Protein AF-A0A532D4V0-F1 (afdb_monomer_lite)

Sequence (571 aa):
MRRSLSVWRATLCGAFIIVAGVSVTQNGWAQLAGSGKLVPVVWNNGKVYFFQGSEYARYDVAQDKADSDDGSGHLYPRPIQRSWSGLFQENIDAAVFWPAPPPGGAENKKVAYFFKGNQFMRYDVEADQADEADGAGRAYPQPISLKWPGIWADRVDAVVVWPVPRDGRTVAYFFRDNQYIRFDVKRHRADLGYPKPIADHWPNFKFLDGIDGAVAWPTKIEGKSVVYFFKDNQYMRYDADGFRGDDQSESGIAYPASVAENWPNLLAADELAAYAKECDAAIGVTVSDFDVDSRLGTTVPTTNLTPPNATYPNGICDRPNVLSGVCDPGSRFRVLVNTDSAYVVAHARKKGLGQGDYGDIAVIQHNKTNGATCFYQGALAEFNLSHSGNVKAPSKGVGIPAFWMTPKQIVNSDVPCVSCHDNGPIIRSPYLTQITGPNELPGAGADTFNSDGQPYSFIGADFAPWKAYKVEVGNECTSCHRMGVNNLANTGIVIGKGTAFDFGIKATALSQEGKNPHSADSPIWMKREQVTFEQATFDAAQAIQRCADQFRPGVPLPNSAPCKITQFTTP

pLDDT: mean 88.52, std 15.58, range [24.48, 98.75]

Radius of gyration: 30.32 Å; chains: 1; bounding box: 101×73×81 Å

Secondary structure (DSSP, 8-state):
-------------------------------B-TTS--EEEE-TTSEEEEEETTEEEEEETTTTEE-SB-SSS-BSSEEHHHHSTTS-SS---EEEEESSPPTT------EEEEEETTEEEEEETTTTEE-SB-TTSPBSSEEHHHH-TTS-SS--SEEEE-SS-BTTB-EEEEEETTEEEEEETTTTEEPTT--EESTTTSTT-S-TT--SEEEE-SS-BTTB-EEEEEETTEEEEEETTTTEE-SB-TT--BSSEEHHHHSTTTBPPPHHHHHHHHHHHHHSS----EESSSTTSEEPP--S-BSTT--TTS-BBSS-BTTTTB--TT-EEEEEEE-SSEEEEEEEE-TTPPTTB-SEEEEEEEETTT-EEEEEEE--GGGT---BSEEPPGGG-STTTT-BPPHHHHHTSSS-GGGT-SSSS----HHHHT--GGGPPTTTT-TTTT-TT---EE-SGGGTT--EEEEE-SSGGGTTS--EEETTTTBTTB-S-SIIIIIHHHHHSS--TTBPPSSSSS--SSSTT--S--HHHHHHHHHHHHHHTT--TTSPPPEETTEEEEE--B-

Foldseek 3Di:
DDDDDDDDDDDDDDDDDPPPPPPPPCPVQDAAAQFFQWAWEDAPPQWIWTAGFQWIWIAHLVVLATDQAPVPPHGPRGGCVPQQAPDDRGDWQYKYFAPDDAPPDPDPFGWMWIWDFQWIWIAGNVVSYIDQADPVRHGPRDGCVVQQAPDDRGTFNYKEFQPDDDPNATWMWTWDFQWIWIAGSVVRYTDPPDTDGVPPPQAADPCRGTFNYKYFRPDDDPNAGWMWTHDTQWIWIARSVVRHTDQAHPVGQGPRHGCPVRRHRHYDDFLLLVLQVQLCVVQVHHDAWDFCPDPQKDWQDFAPWVVPPDAPQDTFTQFDDQVVLGRFGPKIKHWPDDDPFKTKIKTFTQRRPDPQFGQKIKMWIATQPAAEIEIKIFNHVVVPGGGGSRDHTSNSHQHVVGTTDRLLCLLVDLQRPCLAQQLGRDDDWPRQCVDDDNRHDHCNPQLQVSAPPGAHAYGDPSCVQKFKKFKDFPDDPRVRHTFIDIQCAPDPSHDQGGRLRRVQLQQQDCDTRSYDGFAPRRARGPDPPGRGHDVVSNVVSVLSNVLSVPDDPPDDHDDDNRIGMGIRHDD

Structure (mmCIF, N/CA/C/O backbone):
data_AF-A0A532D4V0-F1
#
_entry.id   AF-A0A532D4V0-F1
#
loop_
_atom_site.group_PDB
_atom_site.id
_atom_site.type_symbol
_atom_site.label_atom_id
_atom_site.label_alt_id
_atom_site.label_comp_id
_atom_site.label_asym_id
_atom_site.label_entity_id
_atom_site.label_seq_id
_atom_site.pdbx_PDB_ins_code
_atom_site.Cartn_x
_atom_site.Cartn_y
_atom_site.Cartn_z
_atom_site.occupancy
_atom_site.B_iso_or_equiv
_atom_site.auth_seq_id
_atom_site.auth_comp_id
_atom_site.auth_asym_id
_atom_site.auth_atom_id
_atom_site.pdbx_PDB_model_num
ATOM 1 N N . MET A 1 1 ? 66.554 34.586 34.083 1.00 33.88 1 MET A N 1
ATOM 2 C CA . MET A 1 1 ? 66.459 35.908 33.420 1.00 33.88 1 MET A CA 1
ATOM 3 C C . MET A 1 1 ? 65.308 35.883 32.422 1.00 33.88 1 MET A C 1
ATOM 5 O O . MET A 1 1 ? 64.916 34.814 31.985 1.00 33.88 1 MET A O 1
ATOM 9 N N . ARG A 1 2 ? 64.718 37.054 32.186 1.00 30.48 2 ARG A N 1
ATOM 10 C CA . ARG A 1 2 ? 63.435 37.350 31.525 1.00 30.48 2 ARG A CA 1
ATOM 11 C C . ARG A 1 2 ? 63.449 37.224 29.983 1.00 30.48 2 ARG A C 1
ATOM 13 O O . ARG A 1 2 ? 64.486 37.498 29.397 1.00 30.48 2 ARG A O 1
ATOM 20 N N . ARG A 1 3 ? 62.222 37.109 29.418 1.00 29.25 3 ARG A N 1
ATOM 21 C CA . ARG A 1 3 ? 61.717 37.604 28.096 1.00 29.25 3 ARG A CA 1
ATOM 22 C C . ARG A 1 3 ? 62.116 36.782 26.844 1.00 29.25 3 ARG A C 1
ATOM 24 O O . ARG A 1 3 ? 63.196 36.227 26.830 1.00 29.25 3 ARG A O 1
ATOM 31 N N . SER A 1 4 ? 61.317 36.653 25.772 1.00 27.59 4 SER A N 1
ATOM 32 C CA . SER A 1 4 ? 60.080 37.336 25.336 1.00 27.59 4 SER A CA 1
ATOM 33 C C . SER A 1 4 ? 59.216 36.483 24.383 1.00 27.59 4 SER A C 1
ATOM 35 O O . SER A 1 4 ? 59.707 35.583 23.712 1.00 27.59 4 SER A O 1
ATOM 37 N N . LEU A 1 5 ? 57.943 36.880 24.284 1.00 30.47 5 LEU A N 1
ATOM 38 C CA . LEU A 1 5 ? 56.943 36.550 23.260 1.00 30.47 5 LEU A CA 1
ATOM 39 C C . LEU A 1 5 ? 57.366 36.950 21.833 1.00 30.47 5 LEU A C 1
ATOM 41 O O . LEU A 1 5 ? 58.064 37.949 21.659 1.00 30.47 5 LEU A O 1
ATOM 45 N N . SER A 1 6 ? 56.802 36.274 20.825 1.00 26.16 6 SER A N 1
ATOM 46 C CA . SER A 1 6 ? 56.515 36.885 19.521 1.00 26.16 6 SER A CA 1
ATOM 47 C C . SER A 1 6 ? 55.085 36.541 19.090 1.00 26.16 6 SER A C 1
ATOM 49 O O . SER A 1 6 ? 54.625 35.412 19.249 1.00 26.16 6 SER A O 1
ATOM 51 N N . VAL A 1 7 ? 54.386 37.574 18.630 1.00 29.06 7 VAL A N 1
ATOM 52 C CA . VAL A 1 7 ? 52.995 37.615 18.178 1.00 29.06 7 VAL A CA 1
ATOM 53 C C . VAL A 1 7 ? 53.041 37.842 16.672 1.00 29.06 7 VAL A C 1
ATOM 55 O O . VAL A 1 7 ? 53.781 38.720 16.233 1.00 29.06 7 VAL A O 1
ATOM 58 N N . TRP A 1 8 ? 52.213 37.139 15.901 1.00 25.33 8 TRP A N 1
ATOM 59 C CA . TRP A 1 8 ? 51.861 37.560 14.545 1.00 25.33 8 TRP A CA 1
ATOM 60 C C . TRP A 1 8 ? 50.348 37.723 14.423 1.00 25.33 8 TRP A C 1
ATOM 62 O O . TRP A 1 8 ? 49.568 36.842 14.775 1.00 25.33 8 TRP A O 1
ATOM 72 N N . ARG A 1 9 ? 49.974 38.928 13.983 1.00 28.17 9 ARG A N 1
ATOM 73 C CA . ARG A 1 9 ? 48.621 39.411 13.702 1.00 28.17 9 ARG A CA 1
ATOM 74 C C . ARG A 1 9 ? 48.106 38.789 12.404 1.00 28.17 9 ARG A C 1
ATOM 76 O O . ARG A 1 9 ? 48.835 38.783 11.418 1.00 28.17 9 ARG A O 1
ATOM 83 N N . ALA A 1 10 ? 46.831 38.412 12.375 1.00 28.27 10 ALA A N 1
ATOM 84 C CA . ALA A 1 10 ? 46.071 38.274 11.139 1.00 28.27 10 ALA A CA 1
ATOM 85 C C . ALA A 1 10 ? 44.854 39.205 11.199 1.00 28.27 10 ALA A C 1
ATOM 87 O O . ALA A 1 10 ? 44.066 39.187 12.143 1.00 28.27 10 ALA A O 1
ATOM 88 N N . THR A 1 11 ? 44.788 40.077 10.202 1.00 27.77 11 THR A N 1
ATOM 89 C CA . THR A 1 11 ? 43.807 41.136 9.989 1.00 27.77 11 THR A CA 1
ATOM 90 C C . THR A 1 11 ? 42.449 40.537 9.614 1.00 27.77 11 THR A C 1
ATOM 92 O O . THR A 1 11 ? 42.347 39.823 8.621 1.00 27.77 11 THR A O 1
ATOM 95 N N . LEU A 1 12 ? 41.405 40.847 10.387 1.00 25.75 12 LEU A N 1
ATOM 96 C CA . LEU A 1 12 ? 40.008 40.591 10.026 1.00 25.75 12 LEU A CA 1
ATOM 97 C C . LEU A 1 12 ? 39.524 41.682 9.059 1.00 25.75 12 LEU A C 1
ATOM 99 O O . LEU A 1 12 ? 39.364 42.832 9.461 1.00 25.75 12 LEU A O 1
ATOM 103 N N . CYS A 1 13 ? 39.258 41.310 7.806 1.00 26.91 13 CYS A N 1
ATOM 104 C CA . CYS A 1 13 ? 38.345 42.044 6.930 1.00 26.91 13 CYS A CA 1
ATOM 105 C C . CYS A 1 13 ? 36.994 41.329 6.955 1.00 26.91 13 CYS A C 1
ATOM 107 O O . CYS A 1 13 ? 36.906 40.137 6.663 1.00 26.91 13 CYS A O 1
ATOM 109 N N . GLY A 1 14 ? 35.958 42.063 7.356 1.00 25.17 14 GLY A N 1
ATOM 110 C CA . GLY A 1 14 ? 34.597 41.566 7.460 1.00 25.17 14 GLY A CA 1
ATOM 111 C C . GLY A 1 14 ? 33.949 41.322 6.101 1.00 25.17 14 GLY A C 1
ATOM 112 O O . GLY A 1 14 ? 34.066 42.131 5.184 1.00 25.17 14 GLY A O 1
ATOM 113 N N . ALA A 1 15 ? 33.189 40.235 6.027 1.00 25.98 15 ALA A N 1
ATOM 114 C CA . ALA A 1 15 ? 32.054 40.103 5.133 1.00 25.98 15 ALA A CA 1
ATOM 115 C C . ALA A 1 15 ? 30.827 39.856 6.019 1.00 25.98 15 ALA A C 1
ATOM 117 O O . ALA A 1 15 ? 30.700 38.807 6.650 1.00 25.98 15 ALA A O 1
ATOM 118 N N . PHE A 1 16 ? 29.957 40.860 6.118 1.00 24.48 16 PHE A N 1
ATOM 119 C CA . PHE A 1 16 ? 28.622 40.709 6.684 1.00 24.48 16 PHE A CA 1
ATOM 120 C C . PHE A 1 16 ? 27.809 39.830 5.729 1.00 24.48 16 PHE A C 1
ATOM 122 O O . PHE A 1 16 ? 27.355 40.300 4.690 1.00 24.48 16 PHE A O 1
ATOM 129 N N . ILE A 1 17 ? 27.619 38.558 6.076 1.00 24.62 17 ILE A N 1
ATOM 130 C CA . ILE A 1 17 ? 26.506 37.775 5.541 1.00 24.62 17 ILE A CA 1
ATOM 131 C C . ILE A 1 17 ? 25.368 37.948 6.540 1.00 24.62 17 ILE A C 1
ATOM 133 O O . ILE A 1 17 ? 25.399 37.398 7.640 1.00 24.62 17 ILE A O 1
ATOM 137 N N . ILE A 1 18 ? 24.374 38.750 6.162 1.00 25.09 18 ILE A N 1
ATOM 138 C CA . ILE A 1 18 ? 23.069 38.747 6.819 1.00 25.09 18 ILE A CA 1
ATOM 139 C C . ILE A 1 18 ? 22.430 37.409 6.448 1.00 25.09 18 ILE A C 1
ATOM 141 O O . ILE A 1 18 ? 21.766 37.284 5.423 1.00 25.09 18 ILE A O 1
ATOM 145 N N . VAL A 1 19 ? 22.671 36.379 7.259 1.00 26.61 19 VAL A N 1
ATOM 146 C CA . VAL A 1 19 ? 21.795 35.212 7.271 1.00 26.61 19 VAL A CA 1
ATOM 147 C C . VAL A 1 19 ? 20.529 35.693 7.961 1.00 26.61 19 VAL A C 1
ATOM 149 O O . VAL A 1 19 ? 20.485 35.810 9.185 1.00 26.61 19 VAL A O 1
ATOM 152 N N . ALA A 1 20 ? 19.511 36.033 7.172 1.00 27.77 20 ALA A N 1
ATOM 153 C CA . ALA A 1 20 ? 18.146 36.060 7.664 1.00 27.77 20 ALA A CA 1
ATOM 154 C C . ALA A 1 20 ? 17.812 34.622 8.077 1.00 27.77 20 ALA A C 1
ATOM 156 O O . ALA A 1 20 ? 17.336 33.815 7.283 1.00 27.77 20 ALA A O 1
ATOM 157 N N . GLY A 1 21 ? 18.170 34.278 9.313 1.00 25.23 21 GLY A N 1
ATOM 158 C CA . GLY A 1 21 ? 17.724 33.067 9.962 1.00 25.23 21 GLY A CA 1
ATOM 159 C C . GLY A 1 21 ? 16.228 33.202 10.153 1.00 25.23 21 GLY A C 1
ATOM 160 O O . GLY A 1 21 ? 15.773 33.732 11.162 1.00 25.23 21 GLY A O 1
ATOM 161 N N . VAL A 1 22 ? 15.456 32.724 9.180 1.00 27.12 22 VAL A N 1
ATOM 162 C CA . VAL A 1 22 ? 14.126 32.218 9.482 1.00 27.12 22 VAL A CA 1
ATOM 163 C C . VAL A 1 22 ? 14.392 30.982 10.328 1.00 27.12 22 VAL A C 1
ATOM 165 O O . VAL A 1 22 ? 14.589 29.883 9.817 1.00 27.12 22 VAL A O 1
ATOM 168 N N . SER A 1 23 ? 14.489 31.175 11.642 1.00 26.94 23 SER A N 1
ATOM 169 C CA . SER A 1 23 ? 14.282 30.088 12.578 1.00 26.94 23 SER A CA 1
ATOM 170 C C . SER A 1 23 ? 12.824 29.684 12.404 1.00 26.94 23 SER A C 1
ATOM 172 O O . SER A 1 23 ? 11.933 30.221 13.062 1.00 26.94 23 SER A O 1
ATOM 174 N N . VAL A 1 24 ? 12.558 28.771 11.473 1.00 27.94 24 VAL A N 1
ATOM 175 C CA . VAL A 1 24 ? 11.387 27.922 11.610 1.00 27.94 24 VAL A CA 1
ATOM 176 C C . VAL A 1 24 ? 11.683 27.123 12.868 1.00 27.94 24 VAL A C 1
ATOM 178 O O . VAL A 1 24 ? 12.411 26.135 12.842 1.00 27.94 24 VAL A O 1
ATOM 181 N N . THR A 1 25 ? 11.184 27.595 14.007 1.00 29.55 25 THR A N 1
ATOM 182 C CA . THR A 1 25 ? 10.904 26.700 15.117 1.00 29.55 25 THR A CA 1
ATOM 183 C C . THR A 1 25 ? 9.869 25.735 14.559 1.00 29.55 25 THR A C 1
ATOM 185 O O . THR A 1 25 ? 8.670 26.015 14.583 1.00 29.55 25 THR A O 1
ATOM 188 N N . GLN A 1 26 ? 10.317 24.631 13.959 1.00 35.28 26 GLN A N 1
ATOM 189 C CA . GLN A 1 26 ? 9.480 23.452 13.897 1.00 35.28 26 GLN A CA 1
ATOM 190 C C . GLN A 1 26 ? 9.264 23.087 15.361 1.00 35.28 26 GLN A C 1
ATOM 192 O O . GLN A 1 26 ? 10.066 22.384 15.968 1.00 35.28 26 GLN A O 1
ATOM 197 N N . ASN A 1 27 ? 8.195 23.617 15.952 1.00 36.00 27 ASN A N 1
ATOM 198 C CA . ASN A 1 27 ? 7.558 22.994 17.097 1.00 36.00 27 ASN A CA 1
ATOM 199 C C . ASN A 1 27 ? 6.972 21.684 16.554 1.00 36.00 27 ASN A C 1
ATOM 201 O O . ASN A 1 27 ? 5.779 21.588 16.283 1.00 36.00 27 ASN A O 1
ATOM 205 N N . GLY A 1 28 ? 7.853 20.735 16.235 1.00 41.34 28 GLY A N 1
ATOM 206 C CA . GLY A 1 28 ? 7.516 19.415 15.740 1.00 41.34 28 GLY A CA 1
ATOM 207 C C . GLY A 1 28 ? 7.087 18.596 16.936 1.00 41.34 28 GLY A C 1
ATOM 208 O O . GLY A 1 28 ? 7.882 17.850 17.494 1.00 41.34 28 GLY A O 1
ATOM 209 N N . TRP A 1 29 ? 5.856 18.809 17.390 1.00 60.06 29 TRP A N 1
ATOM 210 C CA . TRP A 1 29 ? 5.217 17.872 18.302 1.00 60.06 29 TRP A CA 1
ATOM 211 C C . TRP A 1 29 ? 5.123 16.539 17.561 1.00 60.06 29 TRP A C 1
ATOM 213 O O . TRP A 1 29 ? 4.730 16.507 16.392 1.00 60.06 29 TRP A O 1
ATOM 223 N N . ALA A 1 30 ? 5.557 15.462 18.206 1.00 69.94 30 ALA A N 1
ATOM 224 C CA . ALA A 1 30 ? 5.523 14.148 17.596 1.00 69.94 30 ALA A CA 1
ATOM 225 C C . ALA A 1 30 ? 4.061 13.684 17.474 1.00 69.94 30 ALA A C 1
ATOM 227 O O . ALA A 1 30 ? 3.228 13.938 18.341 1.00 69.94 30 ALA A O 1
ATOM 228 N N . GLN A 1 31 ? 3.743 13.038 16.359 1.00 84.94 31 GLN A N 1
ATOM 229 C CA . GLN A 1 31 ? 2.447 12.415 16.094 1.00 84.94 31 GLN A CA 1
ATOM 230 C C . GLN A 1 31 ? 2.629 10.897 16.197 1.00 84.94 31 GLN A C 1
ATOM 232 O O . GLN A 1 31 ? 3.760 10.408 16.128 1.00 84.94 31 GLN A O 1
ATOM 237 N N . LEU A 1 32 ? 1.542 10.137 16.334 1.00 86.94 32 LEU A N 1
ATOM 238 C CA . LEU A 1 32 ? 1.644 8.681 16.218 1.00 86.94 32 LEU A CA 1
ATOM 239 C C . LEU A 1 32 ? 2.133 8.293 14.805 1.00 86.94 32 LEU A C 1
ATOM 241 O O . LEU A 1 32 ? 1.897 9.019 13.837 1.00 86.94 32 LEU A O 1
ATOM 245 N N . ALA A 1 33 ? 2.832 7.166 14.664 1.00 78.44 33 ALA A N 1
ATOM 246 C CA . ALA A 1 33 ? 3.440 6.763 13.390 1.00 78.44 33 ALA A CA 1
ATOM 247 C C . ALA A 1 33 ? 2.408 6.257 12.357 1.00 78.44 33 ALA A C 1
ATOM 249 O O . ALA A 1 33 ? 1.523 5.477 12.691 1.00 78.44 33 ALA A O 1
ATOM 250 N N . GLY A 1 34 ? 2.573 6.630 11.084 1.00 70.19 34 GLY A N 1
ATOM 251 C CA . GLY A 1 34 ? 1.557 6.611 10.016 1.00 70.19 34 GLY A CA 1
ATOM 252 C C . GLY A 1 34 ? 0.899 5.304 9.553 1.00 70.19 34 GLY A C 1
ATOM 253 O O . GLY A 1 34 ? 0.106 5.371 8.619 1.00 70.19 34 GLY A O 1
ATOM 254 N N . SER A 1 35 ? 1.181 4.139 10.141 1.00 68.50 35 SER A N 1
ATOM 255 C CA . SER A 1 35 ? 0.723 2.843 9.598 1.00 68.50 35 SER A CA 1
ATOM 256 C C . SER A 1 35 ? 0.295 1.796 10.630 1.00 68.50 35 SER A C 1
ATOM 258 O O . SER A 1 35 ? -0.016 0.665 10.257 1.00 68.50 35 SER A O 1
ATOM 260 N N . GLY A 1 36 ? 0.286 2.123 11.925 1.00 77.38 36 GLY A N 1
ATOM 261 C CA . GLY A 1 36 ? -0.057 1.147 12.959 1.00 77.38 36 GLY A CA 1
ATOM 262 C C . GLY A 1 36 ? -1.509 1.151 13.391 1.00 77.38 36 GLY A C 1
ATOM 263 O O . GLY A 1 36 ? -2.235 2.122 13.209 1.00 77.38 36 GLY A O 1
ATOM 264 N N . LYS A 1 37 ? -1.897 0.034 14.016 1.00 89.38 37 LYS A N 1
ATOM 265 C CA . LYS A 1 37 ? -3.223 -0.181 14.594 1.00 89.38 37 LYS A CA 1
ATOM 266 C C . LYS A 1 37 ? -3.569 0.957 15.559 1.00 89.38 37 LYS A C 1
ATOM 268 O O . LYS A 1 37 ? -2.908 1.108 16.587 1.00 89.38 37 LYS A O 1
ATOM 273 N N . LEU A 1 38 ? -4.622 1.710 15.245 1.00 94.31 38 LEU A N 1
ATOM 274 C CA . LEU A 1 38 ? -5.175 2.742 16.119 1.00 94.31 38 LEU A CA 1
ATOM 275 C C . LEU A 1 38 ? -6.304 2.161 16.966 1.00 94.31 38 LEU A C 1
ATOM 277 O O . LEU A 1 38 ? -7.356 1.801 16.440 1.00 94.31 38 LEU A O 1
ATOM 281 N N . VAL A 1 39 ? -6.109 2.128 18.284 1.00 97.56 39 VAL A N 1
ATOM 282 C CA . VAL A 1 39 ? -7.128 1.680 19.241 1.00 97.56 39 VAL A CA 1
ATOM 283 C C . VAL A 1 39 ? -7.706 2.884 19.983 1.00 97.56 39 VAL A C 1
ATOM 285 O O . VAL A 1 39 ? -7.066 3.394 20.905 1.00 97.56 39 VAL A O 1
ATOM 288 N N . PRO A 1 40 ? -8.897 3.374 19.599 1.00 97.81 40 PRO A N 1
ATOM 289 C CA . PRO A 1 40 ? -9.521 4.513 20.251 1.00 97.81 40 PRO A CA 1
ATOM 290 C C . PRO A 1 40 ? -10.334 4.104 21.486 1.00 97.81 40 PRO A C 1
ATOM 292 O O . PRO A 1 40 ? -10.997 3.069 21.504 1.00 97.81 40 PRO A O 1
ATOM 295 N N . VAL A 1 41 ? -10.380 4.976 22.491 1.00 96.88 41 VAL A N 1
ATOM 296 C CA . VAL A 1 41 ? -11.360 4.923 23.584 1.00 96.88 41 VAL A CA 1
ATOM 297 C C . VAL A 1 41 ? -11.836 6.330 23.925 1.00 96.88 41 VAL A C 1
ATOM 299 O O . VAL A 1 41 ? -11.041 7.225 24.212 1.00 96.88 41 VAL A O 1
ATOM 302 N N . VAL A 1 42 ? -13.152 6.546 23.885 1.00 94.50 42 VAL A N 1
ATOM 303 C CA . VAL A 1 42 ? -13.756 7.785 24.398 1.00 94.50 42 VAL A CA 1
ATOM 304 C C . VAL A 1 42 ? -13.679 7.779 25.909 1.00 94.50 42 VAL A C 1
ATOM 306 O O . VAL A 1 42 ? -14.007 6.783 26.555 1.00 94.50 42 VAL A O 1
ATOM 309 N N . TRP A 1 43 ? -13.286 8.914 26.466 1.00 91.88 43 TRP A N 1
ATOM 310 C CA . TRP A 1 43 ? -13.179 9.102 27.898 1.00 91.88 43 TRP A CA 1
ATOM 311 C C . TRP A 1 43 ? -14.224 10.088 28.416 1.00 91.88 43 TRP A C 1
ATOM 313 O O . TRP A 1 43 ? -14.833 10.856 27.670 1.00 91.88 43 TRP A O 1
ATOM 323 N N . ASN A 1 44 ? -14.439 10.089 29.728 1.00 85.94 44 ASN A N 1
ATOM 324 C CA . ASN A 1 44 ? -15.456 10.907 30.395 1.00 85.94 44 ASN A CA 1
ATOM 325 C C . ASN A 1 44 ? -15.048 12.383 30.598 1.00 85.94 44 ASN A C 1
ATOM 327 O O . ASN A 1 44 ? -15.688 13.089 31.374 1.00 85.94 44 ASN A O 1
ATOM 331 N N . ASN A 1 45 ? -13.998 12.848 29.918 1.00 89.69 45 ASN A N 1
ATOM 332 C CA . ASN A 1 45 ? -13.431 14.197 30.025 1.00 89.69 45 ASN A CA 1
ATOM 333 C C . ASN A 1 45 ? -13.481 14.983 28.699 1.00 89.69 45 ASN A C 1
ATOM 335 O O . ASN A 1 45 ? -12.767 15.970 28.543 1.00 89.69 45 ASN A O 1
ATOM 339 N N . GLY A 1 46 ? -14.290 14.536 27.732 1.00 92.19 46 GLY A N 1
ATOM 340 C CA . GLY A 1 46 ? -14.374 15.165 26.408 1.00 92.19 46 GLY A CA 1
ATOM 341 C C . GLY A 1 46 ? -13.182 14.858 25.496 1.00 92.19 46 GLY A C 1
ATOM 342 O O . GLY A 1 46 ? -13.000 15.534 24.485 1.00 92.19 46 GLY A O 1
ATOM 343 N N . LYS A 1 47 ? -12.369 13.854 25.843 1.00 95.19 47 LYS A N 1
ATOM 344 C CA . LYS A 1 47 ? -11.229 13.403 25.044 1.00 95.19 47 LYS A CA 1
ATOM 345 C C . LYS A 1 47 ? -11.449 11.999 24.487 1.00 95.19 47 LYS A C 1
ATOM 347 O O . LYS A 1 47 ? -12.209 11.198 25.038 1.00 95.19 47 LYS A O 1
ATOM 352 N N . VAL A 1 48 ? -10.721 11.690 23.421 1.00 97.25 48 VAL A N 1
ATOM 353 C CA . VAL A 1 48 ? -10.525 10.328 22.912 1.00 97.25 48 VAL A CA 1
ATOM 354 C C . VAL A 1 48 ? -9.048 9.990 23.025 1.00 97.25 48 VAL A C 1
ATOM 356 O O . VAL A 1 48 ? -8.205 10.785 22.624 1.00 97.25 48 VAL A O 1
ATOM 359 N N . TYR A 1 49 ? -8.717 8.832 23.577 1.00 97.06 49 TYR A N 1
ATOM 360 C CA . TYR A 1 49 ? -7.337 8.361 23.652 1.00 97.06 49 TYR A CA 1
ATOM 361 C C . TYR A 1 49 ? -7.116 7.318 22.566 1.00 97.06 49 TYR A C 1
ATOM 363 O O . TYR A 1 49 ? -7.902 6.380 22.451 1.00 97.06 49 TYR A O 1
ATOM 371 N N . PHE A 1 50 ? -6.071 7.503 21.768 1.00 97.50 50 PHE A N 1
ATOM 372 C CA . PHE A 1 50 ? -5.679 6.606 20.687 1.00 97.50 50 PHE A CA 1
ATOM 373 C C . PHE A 1 50 ? -4.389 5.904 21.080 1.00 97.50 50 PHE A C 1
ATOM 375 O O . PHE A 1 50 ? -3.365 6.563 21.242 1.00 97.50 50 PHE A O 1
ATOM 382 N N . PHE A 1 51 ? -4.442 4.586 21.242 1.00 96.88 51 PHE A N 1
ATOM 383 C CA . PHE A 1 51 ? -3.283 3.758 21.559 1.00 96.88 51 PHE A CA 1
ATOM 384 C C . PHE A 1 51 ? -2.711 3.139 20.288 1.00 96.88 51 PHE A C 1
ATOM 386 O O . PHE A 1 51 ? -3.471 2.663 19.442 1.00 96.88 51 PHE A O 1
ATOM 393 N N . GLN A 1 52 ? -1.384 3.111 20.188 1.00 93.88 52 GLN A N 1
ATOM 394 C CA . GLN A 1 52 ? -0.658 2.466 19.101 1.00 93.88 52 GLN A CA 1
ATOM 395 C C . GLN A 1 52 ? 0.715 2.003 19.598 1.00 93.88 52 GLN A C 1
ATOM 397 O O . GLN A 1 52 ? 1.505 2.792 20.115 1.00 93.88 52 GLN A O 1
ATOM 402 N N . GLY A 1 53 ? 1.022 0.714 19.431 1.00 92.12 53 GLY A N 1
ATOM 403 C CA . GLY A 1 53 ? 2.271 0.144 19.940 1.00 92.12 53 GLY A CA 1
ATOM 404 C C . GLY A 1 53 ? 2.393 0.342 21.453 1.00 92.12 53 GLY A C 1
ATOM 405 O O . GLY A 1 53 ? 1.502 -0.062 22.200 1.00 92.12 53 GLY A O 1
ATOM 406 N N . SER A 1 54 ? 3.485 0.960 21.901 1.00 93.94 54 SER A N 1
ATOM 407 C CA . SER A 1 54 ? 3.767 1.283 23.308 1.00 93.94 54 SER A CA 1
ATOM 408 C C . SER A 1 54 ? 3.379 2.710 23.712 1.00 93.94 54 SER A C 1
ATOM 410 O O . SER A 1 54 ? 3.659 3.126 24.840 1.00 93.94 54 SER A O 1
ATOM 412 N N . GLU A 1 55 ? 2.726 3.461 22.823 1.00 94.94 55 GLU A N 1
ATOM 413 C CA . GLU A 1 55 ? 2.419 4.876 23.009 1.00 94.94 55 GLU A CA 1
ATOM 414 C C . GLU A 1 55 ? 0.926 5.181 22.829 1.00 94.94 55 GLU A C 1
ATOM 416 O O . GLU A 1 55 ? 0.133 4.357 22.363 1.00 94.94 55 GLU A O 1
ATOM 421 N N . TYR A 1 56 ? 0.526 6.386 23.228 1.00 96.00 56 TYR A N 1
ATOM 422 C CA . TYR A 1 56 ? -0.812 6.905 22.988 1.00 96.00 56 TYR A CA 1
ATOM 423 C C . TYR A 1 56 ? -0.804 8.413 22.720 1.00 96.00 56 TYR A C 1
ATOM 425 O O . TYR A 1 56 ? 0.059 9.149 23.206 1.00 96.00 56 TYR A O 1
ATOM 433 N N . ALA A 1 57 ? -1.811 8.877 21.983 1.00 96.12 57 ALA A N 1
ATOM 434 C CA . ALA A 1 57 ? -2.137 10.288 21.805 1.00 96.12 57 ALA A CA 1
ATOM 435 C C . ALA A 1 57 ? -3.524 10.595 22.382 1.00 96.12 57 ALA A C 1
ATOM 437 O O . ALA A 1 57 ? -4.386 9.716 22.483 1.00 96.12 57 ALA A O 1
ATOM 438 N N . ARG A 1 58 ? -3.750 11.853 22.771 1.00 96.50 58 ARG A N 1
ATOM 439 C CA . ARG A 1 58 ? -5.034 12.333 23.299 1.00 96.50 58 ARG A CA 1
ATOM 440 C C . ARG A 1 58 ? -5.646 13.323 22.319 1.00 96.50 58 ARG A C 1
ATOM 442 O O . ARG A 1 58 ? -5.004 14.294 21.946 1.00 96.50 58 ARG A O 1
ATOM 449 N N . TYR A 1 59 ? -6.886 13.086 21.926 1.00 96.75 59 TYR A N 1
ATOM 450 C CA . TYR A 1 59 ? -7.642 13.901 20.987 1.00 96.75 59 TYR A CA 1
ATOM 451 C C . TYR A 1 59 ? -8.715 14.705 21.707 1.00 96.75 59 TYR A C 1
ATOM 453 O O . TYR A 1 59 ? -9.497 14.149 22.480 1.00 96.75 59 TYR A O 1
ATOM 461 N N . ASP A 1 60 ? -8.746 16.012 21.466 1.00 96.56 60 ASP A N 1
ATOM 462 C CA . ASP A 1 60 ? -9.764 16.917 21.977 1.00 96.56 60 ASP A CA 1
ATOM 463 C C . ASP A 1 60 ? -10.954 16.959 21.021 1.00 96.56 60 ASP A C 1
ATOM 465 O O . ASP A 1 60 ? -10.847 17.440 19.895 1.00 96.56 60 ASP A O 1
ATOM 469 N N . VAL A 1 61 ? -12.102 16.467 21.484 1.00 95.81 61 VAL A N 1
ATOM 470 C CA . VAL A 1 61 ? -13.330 16.418 20.682 1.00 95.81 61 VAL A CA 1
ATOM 471 C C . VAL A 1 61 ? -13.859 17.816 20.366 1.00 95.81 61 VAL A C 1
ATOM 473 O O . VAL A 1 61 ? -14.420 18.031 19.298 1.00 95.81 61 VAL A O 1
ATOM 476 N N . ALA A 1 62 ? -13.727 18.765 21.293 1.00 94.69 62 ALA A N 1
ATOM 477 C CA . ALA A 1 62 ? -14.257 20.113 21.118 1.00 94.69 62 ALA A CA 1
ATOM 478 C C . ALA A 1 62 ? -13.374 20.956 20.189 1.00 94.69 62 ALA A C 1
ATOM 480 O O . ALA A 1 62 ? -13.887 21.807 19.467 1.00 94.69 62 ALA A O 1
ATOM 481 N N . GLN A 1 63 ? -12.059 20.731 20.217 1.00 94.44 63 GLN A N 1
ATOM 482 C CA . GLN A 1 63 ? -11.103 21.416 19.345 1.00 94.44 63 GLN A CA 1
ATOM 483 C C . GLN A 1 63 ? -10.854 20.696 18.015 1.00 94.44 63 GLN A C 1
ATOM 485 O O . GLN A 1 63 ? -10.184 21.270 17.159 1.00 94.44 63 GLN A O 1
ATOM 490 N N . ASP A 1 64 ? -11.355 19.468 17.864 1.00 94.00 64 ASP A N 1
ATOM 491 C CA . ASP A 1 64 ? -11.195 18.621 16.678 1.00 94.00 64 ASP A CA 1
ATOM 492 C C . ASP A 1 64 ? -9.721 18.446 16.263 1.00 94.00 64 ASP A C 1
ATOM 494 O O . ASP A 1 64 ? -9.329 18.597 15.104 1.00 94.00 64 ASP A O 1
ATOM 498 N N . LYS A 1 65 ? -8.859 18.171 17.252 1.00 94.81 65 LYS A N 1
ATOM 499 C CA . LYS A 1 65 ? -7.427 17.907 17.041 1.00 94.81 65 LYS A CA 1
ATOM 500 C C . LYS A 1 65 ? -6.803 17.116 18.186 1.00 94.81 65 LYS A C 1
ATOM 502 O O . LYS A 1 65 ? -7.275 17.167 19.323 1.00 94.81 65 LYS A O 1
ATOM 507 N N . ALA A 1 66 ? -5.683 16.455 17.911 1.00 95.50 66 ALA A N 1
ATOM 508 C CA . ALA A 1 66 ? -4.839 15.902 18.959 1.00 95.50 66 ALA A CA 1
ATOM 509 C C . ALA A 1 66 ? -4.151 17.007 19.770 1.00 95.50 66 ALA A C 1
ATOM 511 O O . ALA A 1 66 ? -3.676 18.013 19.226 1.00 95.50 66 ALA A O 1
ATOM 512 N N . ASP A 1 67 ? -4.118 16.794 21.083 1.00 93.94 67 ASP A N 1
ATOM 513 C CA . ASP A 1 67 ? -3.396 17.623 22.031 1.00 93.94 67 ASP A CA 1
ATOM 514 C C . ASP A 1 67 ? -1.890 17.479 21.798 1.00 93.94 67 ASP A C 1
ATOM 516 O O . ASP A 1 67 ? -1.378 16.398 21.514 1.00 93.94 67 ASP A O 1
ATOM 520 N N . SER A 1 68 ? -1.176 18.586 21.963 1.00 90.19 68 SER A N 1
ATOM 521 C CA . SER A 1 68 ? 0.275 18.645 21.824 1.00 90.19 68 SER A CA 1
ATOM 522 C C . SER A 1 68 ? 1.002 18.161 23.088 1.00 90.19 68 SER A C 1
ATOM 524 O O . SER A 1 68 ? 2.049 17.521 23.008 1.00 90.19 68 SER A O 1
ATOM 526 N N . ASP A 1 69 ? 0.413 18.421 24.257 1.00 91.31 69 ASP A N 1
ATOM 527 C CA . ASP A 1 69 ? 0.876 17.969 25.567 1.00 91.31 69 ASP A CA 1
ATOM 528 C C . ASP A 1 69 ? -0.297 17.641 26.505 1.00 91.31 69 ASP A C 1
ATOM 530 O O . ASP A 1 69 ? -1.471 17.891 26.214 1.00 91.31 69 ASP A O 1
ATOM 534 N N . ASP A 1 70 ? 0.012 17.037 27.649 1.00 87.88 70 ASP A N 1
ATOM 535 C CA . ASP A 1 70 ? -0.986 16.616 28.629 1.00 87.88 70 ASP A CA 1
ATOM 536 C C . ASP A 1 70 ? -1.630 17.756 29.444 1.00 87.88 70 ASP A C 1
ATOM 538 O O . ASP A 1 70 ? -2.585 17.487 30.179 1.00 87.88 70 ASP A O 1
ATOM 542 N N . GLY A 1 71 ? -1.199 19.007 29.261 1.00 86.06 71 GLY A N 1
ATOM 543 C CA . GLY A 1 71 ? -1.566 20.188 30.046 1.00 86.06 71 GLY A CA 1
ATOM 544 C C . GLY A 1 71 ? -0.516 20.581 31.093 1.00 86.06 71 GLY A C 1
ATOM 545 O O . GLY A 1 71 ? -0.645 21.631 31.720 1.00 86.06 71 GLY A O 1
ATOM 546 N N . SER A 1 72 ? 0.525 19.763 31.282 1.00 87.69 72 SER A N 1
ATOM 547 C CA . SER A 1 72 ? 1.653 20.010 32.194 1.00 87.69 72 SER A CA 1
ATOM 548 C C . SER A 1 72 ? 3.002 20.150 31.474 1.00 87.69 72 SER A C 1
ATOM 550 O O . SER A 1 72 ? 4.049 20.241 32.114 1.00 87.69 72 SER A O 1
ATOM 552 N N . GLY A 1 73 ? 2.982 20.206 30.137 1.00 85.12 73 GLY A N 1
ATOM 553 C CA . GLY A 1 73 ? 4.174 20.315 29.293 1.00 85.12 73 GLY A CA 1
ATOM 554 C C . GLY A 1 73 ? 4.797 18.973 28.895 1.00 85.12 73 GLY A C 1
ATOM 555 O O . GLY A 1 73 ? 5.839 18.965 28.240 1.00 85.12 73 GLY A O 1
ATOM 556 N N . HIS A 1 74 ? 4.185 17.836 29.248 1.00 87.44 74 HIS A N 1
ATOM 557 C CA . HIS A 1 74 ? 4.615 16.531 28.746 1.00 87.44 74 HIS A CA 1
ATOM 558 C C . HIS A 1 74 ? 4.006 16.256 27.371 1.00 87.44 74 HIS A C 1
ATOM 560 O O . HIS A 1 74 ? 2.790 16.113 27.244 1.00 87.44 74 HIS A O 1
ATOM 566 N N . LEU A 1 75 ? 4.871 16.169 26.361 1.00 91.00 75 LEU A N 1
ATOM 567 C CA . LEU A 1 75 ? 4.496 16.056 24.953 1.00 91.00 75 LEU A CA 1
ATOM 568 C C . LEU A 1 75 ? 3.826 14.721 24.619 1.00 91.00 75 LEU A C 1
ATOM 570 O O . LEU A 1 75 ? 4.176 13.695 25.200 1.00 91.00 75 LEU A O 1
ATOM 574 N N . TYR A 1 76 ? 2.915 14.748 23.648 1.00 91.69 76 TYR A N 1
ATOM 575 C CA . TYR A 1 76 ? 2.438 13.555 22.949 1.00 91.69 76 TYR A CA 1
ATOM 576 C C . TYR A 1 76 ? 3.334 13.204 21.731 1.00 91.69 76 TYR A C 1
ATOM 578 O O . TYR A 1 76 ? 4.040 14.088 21.236 1.00 91.69 76 TYR A O 1
ATOM 586 N N . PRO A 1 77 ? 3.323 11.933 21.263 1.00 93.50 77 PRO A N 1
ATOM 587 C CA . PRO A 1 77 ? 2.689 10.790 21.910 1.00 93.50 77 PRO A CA 1
ATOM 588 C C . PRO A 1 77 ? 3.425 10.434 23.209 1.00 93.50 77 PRO A C 1
ATOM 590 O O . PRO A 1 77 ? 4.600 10.746 23.393 1.00 93.50 77 PRO A O 1
ATOM 593 N N . ARG A 1 78 ? 2.697 9.847 24.159 1.00 92.69 78 ARG A N 1
ATOM 594 C CA . ARG A 1 78 ? 3.239 9.480 25.471 1.00 92.69 78 ARG A CA 1
ATOM 595 C C . ARG A 1 78 ? 3.362 7.970 25.585 1.00 92.69 78 ARG A C 1
ATOM 597 O O . ARG A 1 78 ? 2.477 7.269 25.097 1.00 92.69 78 ARG A O 1
ATOM 604 N N . PRO A 1 79 ? 4.385 7.457 26.287 1.00 93.50 79 PRO A N 1
ATOM 605 C CA . PRO A 1 79 ? 4.448 6.039 26.592 1.00 93.50 79 PRO A CA 1
ATOM 606 C C . PRO A 1 79 ? 3.230 5.638 27.424 1.00 93.50 79 PRO A C 1
ATOM 608 O O . PRO A 1 79 ? 2.837 6.340 28.355 1.00 93.50 79 PRO A O 1
ATOM 611 N N . ILE A 1 80 ? 2.646 4.483 27.118 1.00 95.25 80 ILE A N 1
ATOM 612 C CA . ILE A 1 80 ? 1.571 3.906 27.933 1.00 95.25 80 ILE A CA 1
ATOM 613 C C . ILE A 1 80 ? 2.122 3.574 29.322 1.00 95.25 80 ILE A C 1
ATOM 615 O O . ILE A 1 80 ? 1.479 3.824 30.346 1.00 95.25 80 ILE A O 1
ATOM 619 N N . GLN A 1 81 ? 3.359 3.067 29.356 1.00 91.12 81 GLN A N 1
ATOM 620 C CA . GLN A 1 81 ? 4.083 2.810 30.588 1.00 91.12 81 GLN A CA 1
ATOM 621 C C . GLN A 1 81 ? 4.143 4.085 31.445 1.00 91.12 81 GLN A C 1
ATOM 623 O O . GLN A 1 81 ? 4.643 5.118 31.007 1.00 91.12 81 GLN A O 1
ATOM 628 N N . ARG A 1 82 ? 3.685 3.981 32.700 1.00 84.00 82 ARG A N 1
ATOM 629 C CA . ARG A 1 82 ? 3.595 5.057 33.716 1.00 84.00 82 ARG A CA 1
ATOM 630 C C . ARG A 1 82 ? 2.471 6.075 33.520 1.00 84.00 82 ARG A C 1
ATOM 632 O O . ARG A 1 82 ? 2.068 6.665 34.513 1.00 84.00 82 ARG A O 1
ATOM 639 N N . SER A 1 83 ? 1.963 6.272 32.306 1.00 91.31 83 SER A N 1
ATOM 640 C CA . SER A 1 83 ? 0.791 7.128 32.077 1.00 91.31 83 SER A CA 1
ATOM 641 C C . SER A 1 83 ? -0.529 6.415 32.356 1.00 91.31 83 SER A C 1
ATOM 643 O O . SER A 1 83 ? -1.492 7.066 32.735 1.00 91.31 83 SER A O 1
ATOM 645 N N . TRP A 1 84 ? -0.561 5.091 32.190 1.00 94.69 84 TRP A N 1
ATOM 646 C CA . TRP A 1 84 ? -1.716 4.244 32.485 1.00 94.69 84 TRP A CA 1
ATOM 647 C C . TRP A 1 84 ? -1.316 3.211 33.536 1.00 94.69 84 TRP A C 1
ATOM 649 O O . TRP A 1 84 ? -0.886 2.098 33.223 1.00 94.69 84 TRP A O 1
ATOM 659 N N . SER A 1 85 ? -1.372 3.612 34.805 1.00 94.88 85 SER A N 1
ATOM 660 C CA . SER A 1 85 ? -0.840 2.828 35.924 1.00 94.88 85 SER A CA 1
ATOM 661 C C . SER A 1 85 ? -1.470 1.433 35.991 1.00 94.88 85 SER A C 1
ATOM 663 O O . SER A 1 85 ? -2.687 1.292 36.029 1.00 94.88 85 SER A O 1
ATOM 665 N N . GLY A 1 86 ? -0.635 0.388 35.992 1.00 93.81 86 GLY A N 1
ATOM 666 C CA . GLY A 1 86 ? -1.065 -1.017 36.049 1.00 93.81 86 GLY A CA 1
ATOM 667 C C . GLY A 1 86 ? -1.627 -1.602 34.743 1.00 93.81 86 GLY A C 1
ATOM 668 O O . GLY A 1 86 ? -1.919 -2.795 34.705 1.00 93.81 86 GLY A O 1
ATOM 669 N N . LEU A 1 87 ? -1.765 -0.807 33.676 1.00 97.19 87 LEU A N 1
ATOM 670 C CA . LEU A 1 87 ? -2.280 -1.273 32.386 1.00 97.19 87 LEU A CA 1
ATOM 671 C C . LEU A 1 87 ? -1.216 -2.046 31.581 1.00 97.19 87 LEU A C 1
ATOM 673 O O . LEU A 1 87 ? -0.013 -1.976 31.857 1.00 97.19 87 LEU A O 1
ATOM 677 N N . PHE A 1 88 ? -1.651 -2.764 30.539 1.00 96.44 88 PHE A N 1
ATOM 678 C CA . PHE A 1 88 ? -0.768 -3.266 29.484 1.00 96.44 88 PHE A CA 1
ATOM 679 C C . PHE A 1 88 ? 0.144 -2.149 28.964 1.00 96.44 88 PHE A C 1
ATOM 681 O O . PHE A 1 88 ? -0.319 -1.056 28.664 1.00 96.44 88 PHE A O 1
ATOM 688 N N . GLN A 1 89 ? 1.439 -2.436 28.829 1.00 94.62 89 GLN A N 1
ATOM 689 C CA . GLN A 1 89 ? 2.439 -1.416 28.490 1.00 94.62 89 GLN A CA 1
ATOM 690 C C . GLN A 1 89 ? 2.575 -1.158 26.982 1.00 94.62 89 GLN A C 1
ATOM 692 O O . GLN A 1 89 ? 3.227 -0.198 26.589 1.00 94.62 89 GLN A O 1
ATOM 697 N N . GLU A 1 90 ? 1.980 -2.016 26.153 1.00 94.62 90 GLU A N 1
ATOM 698 C CA . GLU A 1 90 ? 2.019 -1.940 24.692 1.00 94.62 90 GLU A CA 1
ATOM 699 C C . GLU A 1 90 ? 1.019 -2.914 24.058 1.00 94.62 90 GLU A C 1
ATOM 701 O O . GLU A 1 90 ? 0.589 -3.876 24.711 1.00 94.62 90 GLU A O 1
ATOM 706 N N . ASN A 1 91 ? 0.747 -2.728 22.764 1.00 93.81 91 ASN A N 1
ATOM 707 C CA . ASN A 1 91 ? 0.010 -3.652 21.898 1.00 93.81 91 ASN A CA 1
ATOM 708 C C . ASN A 1 91 ? -1.361 -4.019 22.483 1.00 93.81 91 ASN A C 1
ATOM 710 O O . ASN A 1 91 ? -1.691 -5.192 22.643 1.00 93.81 91 ASN A O 1
ATOM 714 N N . ILE A 1 92 ? -2.116 -2.994 22.882 1.00 97.44 92 ILE A N 1
ATOM 715 C CA . ILE A 1 92 ? -3.529 -3.124 23.243 1.00 97.44 92 ILE A CA 1
ATOM 716 C C . ILE A 1 92 ? -4.294 -3.450 21.959 1.00 97.44 92 ILE A C 1
ATOM 718 O O . ILE A 1 92 ? -4.098 -2.785 20.946 1.00 97.44 92 ILE A O 1
ATOM 722 N N . ASP A 1 93 ? -5.169 -4.452 22.006 1.00 97.75 93 ASP A N 1
ATOM 723 C CA . ASP A 1 93 ? -5.954 -4.861 20.845 1.00 97.75 93 ASP A CA 1
ATOM 724 C C . ASP A 1 93 ? -7.267 -4.097 20.742 1.00 97.75 93 ASP A C 1
ATOM 726 O O . ASP A 1 93 ? -7.661 -3.704 19.654 1.00 97.75 93 ASP A O 1
ATOM 730 N N . ALA A 1 94 ? -7.950 -3.861 21.857 1.00 98.31 94 ALA A N 1
ATOM 731 C CA . ALA A 1 94 ? -9.193 -3.107 21.856 1.00 98.31 94 ALA A CA 1
ATOM 732 C C . ALA A 1 94 ? -9.415 -2.427 23.206 1.00 98.31 94 ALA A C 1
ATOM 734 O O . ALA A 1 94 ? -8.963 -2.921 24.241 1.00 98.31 94 ALA A O 1
ATOM 735 N N . ALA A 1 95 ? -10.143 -1.315 23.210 1.00 98.00 95 ALA A N 1
ATOM 736 C CA . ALA A 1 95 ? -10.484 -0.588 24.423 1.00 98.00 95 ALA A CA 1
ATOM 737 C C . ALA A 1 95 ? -11.926 -0.080 24.354 1.00 98.00 95 ALA A C 1
ATOM 739 O O . ALA A 1 95 ? -12.407 0.306 23.292 1.00 98.00 95 ALA A O 1
ATOM 740 N N . VAL A 1 96 ? -12.638 -0.089 25.482 1.00 96.44 96 VAL A N 1
ATOM 741 C CA . VAL A 1 96 ? -14.012 0.424 25.544 1.00 96.44 96 VAL A CA 1
ATOM 742 C C . VAL A 1 96 ? -14.341 0.986 26.917 1.00 96.44 96 VAL A C 1
ATOM 744 O O . VAL A 1 96 ? -14.134 0.333 27.940 1.00 96.44 96 VAL A O 1
ATOM 747 N N . PHE A 1 97 ? -14.916 2.186 26.934 1.00 93.69 97 PHE A N 1
ATOM 748 C CA . PHE A 1 97 ? -15.559 2.731 28.121 1.00 93.69 97 PHE A CA 1
ATOM 749 C C . PHE A 1 97 ? -16.913 2.049 28.317 1.00 93.69 97 PHE A C 1
ATOM 751 O O . PHE A 1 97 ? -17.766 2.074 27.426 1.00 93.69 97 PHE A O 1
ATOM 758 N N . TRP A 1 98 ? -17.123 1.416 29.469 1.00 91.38 98 TRP A N 1
ATOM 759 C CA . TRP A 1 98 ? -18.282 0.556 29.672 1.00 91.38 98 TRP A CA 1
ATOM 760 C C . TRP A 1 98 ? -19.392 1.283 30.454 1.00 91.38 98 TRP A C 1
ATOM 762 O O . TRP A 1 98 ? -19.154 1.742 31.571 1.00 91.38 98 TRP A O 1
ATOM 772 N N . PRO A 1 99 ? -20.621 1.404 29.907 1.00 87.06 99 PRO A N 1
ATOM 773 C CA . PRO A 1 99 ? -21.646 2.307 30.444 1.00 87.06 99 PRO A CA 1
ATOM 774 C C . PRO A 1 99 ? -22.470 1.716 31.598 1.00 87.06 99 PRO A C 1
ATOM 776 O O . PRO A 1 99 ? -23.321 2.407 32.151 1.00 87.06 99 PRO A O 1
ATOM 779 N N . ALA A 1 100 ? -22.280 0.439 31.936 1.00 75.69 100 ALA A N 1
ATOM 780 C CA . ALA A 1 100 ? -23.038 -0.238 32.984 1.00 75.69 100 ALA A CA 1
ATOM 781 C C . ALA A 1 100 ? -22.089 -0.950 33.953 1.00 75.69 100 ALA A C 1
ATOM 783 O O . ALA A 1 100 ? -21.128 -1.564 33.498 1.00 75.69 100 ALA A O 1
ATOM 784 N N . PRO A 1 101 ? -22.341 -0.938 35.270 1.00 66.38 101 PRO A N 1
ATOM 785 C CA . PRO A 1 101 ? -21.536 -1.722 36.197 1.00 66.38 101 PRO A CA 1
ATOM 786 C C . PRO A 1 101 ? -21.589 -3.220 35.828 1.00 66.38 101 PRO A C 1
ATOM 788 O O . PRO A 1 101 ? -22.605 -3.690 35.300 1.00 66.38 101 PRO A O 1
ATOM 791 N N . PRO A 1 102 ? -20.508 -3.989 36.058 1.00 56.66 102 PRO A N 1
ATOM 792 C CA . PRO A 1 102 ? -20.511 -5.421 35.785 1.00 56.66 102 PRO A CA 1
ATOM 793 C C . PRO A 1 102 ? -21.625 -6.127 36.582 1.00 56.66 102 PRO A C 1
ATOM 795 O O . PRO A 1 102 ? -21.844 -5.784 37.747 1.00 56.66 102 PRO A O 1
ATOM 798 N N . PRO A 1 103 ? -22.317 -7.134 36.019 1.00 54.19 103 PRO A N 1
ATOM 799 C CA . PRO A 1 103 ? -23.320 -7.879 36.774 1.00 54.19 103 PRO A CA 1
ATOM 800 C C . PRO A 1 103 ? -22.686 -8.620 37.955 1.00 54.19 103 PRO A C 1
ATOM 802 O O . PRO A 1 103 ? -21.665 -9.286 37.794 1.00 54.19 103 PRO A O 1
ATOM 805 N N . GLY A 1 104 ? -23.319 -8.548 39.129 1.00 57.69 104 GLY A N 1
ATOM 806 C CA . GLY A 1 104 ? -22.930 -9.330 40.310 1.00 57.69 104 GLY A CA 1
ATOM 807 C C . GLY A 1 104 ? -21.890 -8.690 41.238 1.00 57.69 104 GLY A C 1
ATOM 808 O O . GLY A 1 104 ? -21.471 -9.346 42.186 1.00 57.69 104 GLY A O 1
ATOM 809 N N . GLY A 1 105 ? -21.492 -7.433 41.016 1.00 53.50 105 GLY A N 1
ATOM 810 C CA . GLY A 1 105 ? -20.647 -6.669 41.942 1.00 53.50 105 GLY A CA 1
ATOM 811 C C . GLY A 1 105 ? -21.403 -5.506 42.584 1.00 53.50 105 GLY A C 1
ATOM 812 O O . GLY A 1 105 ? -22.146 -4.804 41.907 1.00 53.50 105 GLY A O 1
ATOM 813 N N . ALA A 1 106 ? -21.174 -5.259 43.875 1.00 50.97 106 ALA A N 1
ATOM 814 C CA . ALA A 1 106 ? -21.669 -4.090 44.613 1.00 50.97 106 ALA A CA 1
ATOM 815 C C . ALA A 1 106 ? -20.988 -2.759 44.201 1.00 50.97 106 ALA A C 1
ATOM 817 O O . ALA A 1 106 ? -21.086 -1.760 44.911 1.00 50.97 106 ALA A O 1
ATOM 818 N N . GLU A 1 107 ? -20.255 -2.739 43.085 1.00 62.09 107 GLU A N 1
ATOM 819 C CA . GLU A 1 107 ? -19.379 -1.634 42.697 1.00 62.09 107 GLU A CA 1
ATOM 820 C C . GLU A 1 107 ? -20.069 -0.694 41.701 1.00 62.09 107 GLU A C 1
ATOM 822 O O . GLU A 1 107 ? -20.273 -1.035 40.536 1.00 62.09 107 GLU A O 1
ATOM 827 N N . ASN A 1 108 ? -20.344 0.535 42.145 1.00 67.12 108 ASN A N 1
ATOM 828 C CA . ASN A 1 108 ? -20.796 1.657 41.311 1.00 67.12 108 ASN A CA 1
ATOM 829 C C . ASN A 1 108 ? -19.622 2.378 40.614 1.00 67.12 108 ASN A C 1
ATOM 831 O O . ASN A 1 108 ? -19.631 3.600 40.488 1.00 67.12 108 ASN A O 1
ATOM 835 N N . LYS A 1 109 ? -18.584 1.643 40.199 1.00 78.56 109 LYS A N 1
ATOM 836 C CA . LYS A 1 109 ? -17.390 2.223 39.569 1.00 78.56 109 LYS A CA 1
ATOM 837 C C . LYS A 1 109 ? -17.594 2.409 38.066 1.00 78.56 109 LYS A C 1
ATOM 839 O O . LYS A 1 109 ? -18.099 1.510 37.387 1.00 78.56 109 LYS A O 1
ATOM 844 N N . LYS A 1 110 ? -17.147 3.548 37.531 1.00 86.50 110 LYS A N 1
ATOM 845 C CA . LYS A 1 110 ? -16.984 3.747 36.083 1.00 86.50 110 LYS A CA 1
ATOM 846 C C . LYS A 1 110 ? -15.706 3.055 35.642 1.00 86.50 110 LYS A C 1
ATOM 848 O O . LYS A 1 110 ? -14.647 3.299 36.214 1.00 86.50 110 LYS A O 1
ATOM 853 N N . VAL A 1 111 ? -15.809 2.196 34.633 1.00 90.69 111 VAL A N 1
ATOM 854 C CA . VAL A 1 111 ? -14.680 1.370 34.207 1.00 90.69 111 VAL A CA 1
ATOM 855 C C . VAL A 1 111 ? -14.509 1.375 32.699 1.00 90.69 111 VAL A C 1
ATOM 857 O O . VAL A 1 111 ? -15.485 1.391 31.945 1.00 90.69 111 VAL A O 1
ATOM 860 N N . ALA A 1 112 ? -13.255 1.297 32.273 1.00 94.56 112 ALA A N 1
ATOM 861 C CA . ALA A 1 112 ? -12.891 0.932 30.914 1.00 94.56 112 ALA A CA 1
ATOM 862 C C . ALA A 1 112 ? -12.304 -0.484 30.895 1.00 94.56 112 ALA A C 1
ATOM 864 O O . ALA A 1 112 ? -11.683 -0.928 31.863 1.00 94.56 112 ALA A O 1
ATOM 865 N N . TYR A 1 113 ? -12.514 -1.202 29.797 1.00 96.31 113 TYR A N 1
ATOM 866 C CA . TYR A 1 113 ? -11.893 -2.501 29.562 1.00 96.31 113 TYR A CA 1
ATOM 867 C C . TYR A 1 113 ? -10.895 -2.402 28.425 1.00 96.31 113 TYR A C 1
ATOM 869 O O . TYR A 1 113 ? -11.204 -1.816 27.389 1.00 96.31 113 TYR A O 1
ATOM 877 N N . PHE A 1 114 ? -9.736 -3.017 28.626 1.00 98.31 114 PHE A N 1
ATOM 878 C CA . PHE A 1 114 ? -8.659 -3.105 27.650 1.00 98.31 114 PHE A CA 1
ATOM 879 C C . PHE A 1 114 ? -8.371 -4.572 27.367 1.00 98.31 114 PHE A C 1
ATOM 881 O O . PHE A 1 114 ? -8.219 -5.356 28.303 1.00 98.31 114 PHE A O 1
ATOM 888 N N . PHE A 1 115 ? -8.305 -4.944 26.096 1.00 98.50 115 PHE A N 1
ATOM 889 C CA . PHE A 1 115 ? -8.114 -6.313 25.629 1.00 98.50 115 PHE A CA 1
ATOM 890 C C . PHE A 1 115 ? -6.721 -6.461 25.019 1.00 98.50 115 PHE A C 1
ATOM 892 O O . PHE A 1 115 ? -6.248 -5.544 24.346 1.00 98.50 115 PHE A O 1
ATOM 899 N N . LYS A 1 116 ? -6.070 -7.600 25.267 1.00 98.12 116 LYS A N 1
ATOM 900 C CA . LYS A 1 116 ? -4.794 -7.983 24.652 1.00 98.12 116 LYS A CA 1
ATOM 901 C C . LYS A 1 116 ? -4.697 -9.504 24.579 1.00 98.12 116 LYS A C 1
ATOM 903 O O . LYS A 1 116 ? -4.717 -10.177 25.614 1.00 98.12 116 LYS A O 1
ATOM 908 N N . GLY A 1 117 ? -4.585 -10.047 23.371 1.00 97.62 117 GLY A N 1
ATOM 909 C CA . GLY A 1 117 ? -4.680 -11.479 23.116 1.00 97.62 117 GLY A CA 1
ATOM 910 C C . GLY A 1 117 ? -5.936 -12.065 23.762 1.00 97.62 117 GLY A C 1
ATOM 911 O O . GLY A 1 117 ? -7.021 -11.491 23.684 1.00 97.62 117 GLY A O 1
ATOM 912 N N . ASN A 1 118 ? -5.779 -13.175 24.479 1.00 98.00 118 ASN A N 1
ATOM 913 C CA . ASN A 1 118 ? -6.885 -13.866 25.143 1.00 98.00 118 ASN A CA 1
ATOM 914 C C . ASN A 1 118 ? -7.258 -13.277 26.515 1.00 98.00 118 ASN A C 1
ATOM 916 O O . ASN A 1 118 ? -8.030 -13.896 27.257 1.00 98.00 118 ASN A O 1
ATOM 920 N N . GLN A 1 119 ? -6.711 -12.115 26.885 1.00 98.00 119 GLN A N 1
ATOM 921 C CA . GLN A 1 119 ? -6.892 -11.510 28.201 1.00 98.00 119 GLN A CA 1
ATOM 922 C C . GLN A 1 119 ? -7.470 -10.095 28.131 1.00 98.00 119 GLN A C 1
ATOM 924 O O . GLN A 1 119 ? -7.463 -9.429 27.096 1.00 98.00 119 GLN A O 1
ATOM 929 N N . PHE A 1 120 ? -7.959 -9.620 29.273 1.00 97.75 120 PHE A N 1
ATOM 930 C CA . PHE A 1 120 ? -8.400 -8.249 29.459 1.00 97.75 120 PHE A CA 1
ATOM 931 C C . PHE A 1 120 ?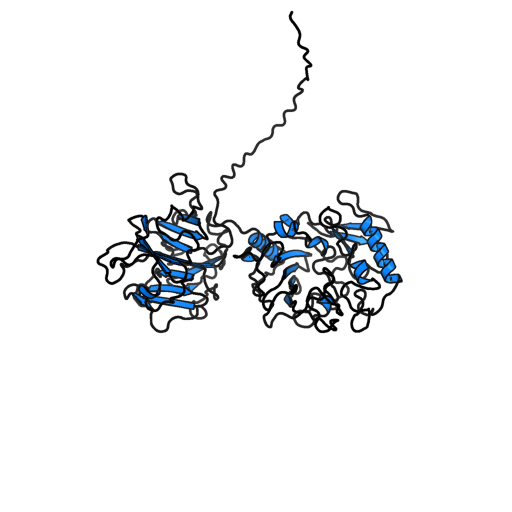 -7.991 -7.705 30.835 1.00 97.75 120 PHE A C 1
ATOM 933 O O . PHE A 1 120 ? -7.778 -8.455 31.792 1.00 97.75 120 PHE A O 1
ATOM 940 N N . MET A 1 121 ? -7.917 -6.381 30.929 1.00 97.00 121 MET A N 1
ATOM 941 C CA . MET A 1 121 ? -7.741 -5.610 32.159 1.00 97.00 121 MET A CA 1
ATOM 942 C C . MET A 1 121 ? -8.930 -4.668 32.358 1.00 97.00 121 MET A C 1
ATOM 944 O O . MET A 1 121 ? -9.578 -4.250 31.393 1.00 97.00 121 MET A O 1
ATOM 948 N N . ARG A 1 122 ? -9.224 -4.340 33.619 1.00 94.00 122 ARG A N 1
ATOM 949 C CA . ARG A 1 122 ? -10.224 -3.340 34.008 1.00 94.00 122 ARG A CA 1
ATOM 950 C C . ARG A 1 122 ? -9.496 -2.106 34.530 1.00 94.00 122 ARG A C 1
ATOM 952 O O . ARG A 1 122 ? -8.629 -2.237 35.385 1.00 94.00 122 ARG A O 1
ATOM 959 N N . TYR A 1 123 ? -9.855 -0.939 34.015 1.00 94.19 123 TYR A N 1
ATOM 960 C CA . TYR A 1 123 ? -9.320 0.347 34.447 1.00 94.19 123 TYR A CA 1
ATOM 961 C C . TYR A 1 123 ? -10.381 1.117 35.217 1.00 94.19 123 TYR A C 1
ATOM 963 O O . TYR A 1 123 ? -11.469 1.360 34.684 1.00 94.19 123 TYR A O 1
ATOM 971 N N . ASP A 1 124 ? -10.073 1.473 36.460 1.00 92.06 124 ASP A N 1
ATOM 972 C CA . ASP A 1 124 ? -10.904 2.342 37.281 1.00 92.06 124 ASP A CA 1
ATOM 973 C C . ASP A 1 124 ? -10.679 3.787 36.833 1.00 92.06 124 ASP A C 1
ATOM 975 O O . ASP A 1 124 ? -9.596 4.353 36.972 1.00 92.06 124 ASP A O 1
ATOM 979 N N . VAL A 1 125 ? -11.719 4.370 36.242 1.00 89.94 125 VAL A N 1
ATOM 980 C CA . VAL A 1 125 ? -11.660 5.705 35.639 1.00 89.94 125 VAL A CA 1
ATOM 981 C C . VAL A 1 125 ? -11.508 6.787 36.706 1.00 89.94 125 VAL A C 1
ATOM 983 O O . VAL A 1 125 ? -10.914 7.825 36.438 1.00 89.94 125 VAL A O 1
ATOM 986 N N . GLU A 1 126 ? -12.073 6.575 37.896 1.00 89.19 126 GLU A N 1
ATOM 987 C CA . GLU A 1 126 ? -12.051 7.569 38.971 1.00 89.19 126 GLU A CA 1
ATOM 988 C C . GLU A 1 126 ? -10.754 7.489 39.778 1.00 89.19 126 GLU A C 1
ATOM 990 O O . GLU A 1 126 ? -10.232 8.525 40.185 1.00 89.19 126 GLU A O 1
ATOM 995 N N . ALA A 1 127 ? -10.215 6.282 39.970 1.00 91.44 127 ALA A N 1
ATOM 996 C CA . ALA A 1 127 ? -8.916 6.085 40.615 1.00 91.44 127 ALA A CA 1
ATOM 997 C C . ALA A 1 127 ? -7.716 6.323 39.678 1.00 91.44 127 ALA A C 1
ATOM 999 O O . ALA A 1 127 ? -6.587 6.399 40.156 1.00 91.44 127 ALA A O 1
ATOM 1000 N N . ASP A 1 128 ? -7.959 6.429 38.369 1.00 92.12 128 ASP A N 1
ATOM 1001 C CA . ASP A 1 128 ? -6.943 6.561 37.321 1.00 92.12 128 ASP A CA 1
ATOM 1002 C C . ASP A 1 128 ? -5.862 5.460 37.378 1.00 92.12 128 ASP A C 1
ATOM 1004 O O . ASP A 1 128 ? -4.656 5.707 37.294 1.00 92.12 128 ASP A O 1
ATOM 1008 N N . GLN A 1 129 ? -6.304 4.211 37.567 1.00 94.44 129 GLN A N 1
ATOM 1009 C CA . GLN A 1 129 ? -5.430 3.041 37.653 1.00 94.44 129 GLN A CA 1
ATOM 1010 C C . GLN A 1 129 ? -6.155 1.757 37.219 1.00 94.44 129 GLN A C 1
ATOM 1012 O O . GLN A 1 129 ? -7.355 1.583 37.440 1.00 94.44 129 GLN A O 1
ATOM 1017 N N . ALA A 1 130 ? -5.416 0.818 36.626 1.00 95.19 130 ALA A N 1
ATOM 1018 C CA . ALA A 1 130 ? -5.889 -0.542 36.408 1.00 95.19 130 ALA A CA 1
ATOM 1019 C C . ALA A 1 130 ? -6.066 -1.285 37.738 1.00 95.19 130 ALA A C 1
ATOM 1021 O O . ALA A 1 130 ? -5.191 -1.255 38.602 1.00 95.19 130 ALA A O 1
ATOM 1022 N N . ASP A 1 131 ? -7.181 -1.994 37.887 1.00 93.25 131 ASP A N 1
ATOM 1023 C CA . ASP A 1 131 ? -7.397 -2.820 39.068 1.00 93.25 131 ASP A CA 1
ATOM 1024 C C . ASP A 1 131 ? -6.402 -3.986 39.096 1.00 93.25 131 ASP A C 1
ATOM 1026 O O . ASP A 1 131 ? -6.208 -4.676 38.094 1.00 93.25 131 ASP A O 1
ATOM 1030 N N . GLU A 1 132 ? -5.827 -4.264 40.266 1.00 93.94 132 GLU A N 1
ATOM 1031 C CA . GLU A 1 132 ? -4.948 -5.425 40.456 1.00 93.94 132 GLU A CA 1
ATOM 1032 C C . GLU A 1 132 ? -5.736 -6.741 40.488 1.00 93.94 132 GLU A C 1
ATOM 1034 O O . GLU A 1 132 ? -5.252 -7.773 40.024 1.00 93.94 132 GLU A O 1
ATOM 1039 N N . ALA A 1 133 ? -6.969 -6.712 41.004 1.00 91.25 133 ALA A N 1
ATOM 1040 C CA . ALA A 1 133 ? -7.859 -7.863 41.100 1.00 91.25 133 ALA A CA 1
ATOM 1041 C C . ALA A 1 133 ? -9.336 -7.459 40.979 1.00 91.25 133 ALA A C 1
ATOM 1043 O O . ALA A 1 133 ? -9.703 -6.296 41.138 1.00 91.25 133 ALA A O 1
ATOM 1044 N N . ASP A 1 134 ? -10.206 -8.425 40.689 1.00 86.88 134 ASP A N 1
ATOM 1045 C CA . ASP A 1 134 ? -11.653 -8.214 40.749 1.00 86.88 134 ASP A CA 1
ATOM 1046 C C . ASP A 1 134 ? -12.215 -8.314 42.179 1.00 86.88 134 ASP A C 1
ATOM 1048 O O . ASP A 1 134 ? -11.513 -8.651 43.130 1.00 86.88 134 ASP A O 1
ATOM 1052 N N . GLY A 1 135 ? -13.523 -8.073 42.333 1.00 80.38 135 GLY A N 1
ATOM 1053 C CA . GLY A 1 135 ? -14.208 -8.162 43.630 1.00 80.38 135 GLY A CA 1
ATOM 1054 C C . GLY A 1 135 ? -14.225 -9.560 44.272 1.00 80.38 135 GLY A C 1
ATOM 1055 O O . GLY A 1 135 ? -14.663 -9.690 45.410 1.00 80.38 135 GLY A O 1
ATOM 1056 N N . ALA A 1 136 ? -13.758 -10.600 43.572 1.00 84.75 136 ALA A N 1
ATOM 1057 C CA . ALA A 1 136 ? -13.563 -11.949 44.103 1.00 84.75 136 ALA A CA 1
ATOM 1058 C C . ALA A 1 136 ? -12.080 -12.257 44.408 1.00 84.75 136 ALA A C 1
ATOM 1060 O O . ALA A 1 136 ? -11.747 -13.399 44.721 1.00 84.75 136 ALA A O 1
ATOM 1061 N N . GLY A 1 137 ? -11.188 -11.266 44.305 1.00 87.31 137 GLY A N 1
ATOM 1062 C CA . GLY A 1 137 ? -9.753 -11.407 44.556 1.00 87.31 137 GLY A CA 1
ATOM 1063 C C . GLY A 1 137 ? -8.970 -12.066 43.417 1.00 87.31 137 GLY A C 1
ATOM 1064 O O . GLY A 1 137 ? -7.822 -12.458 43.617 1.00 87.31 137 GLY A O 1
ATOM 1065 N N . ARG A 1 138 ? -9.554 -12.215 42.220 1.00 90.25 138 ARG A N 1
ATOM 1066 C CA . ARG A 1 138 ? -8.853 -12.794 41.061 1.00 90.25 138 ARG A CA 1
ATOM 1067 C C . ARG A 1 138 ? -8.033 -11.718 40.362 1.00 90.25 138 ARG A C 1
ATOM 1069 O O . ARG A 1 138 ? -8.604 -10.738 39.884 1.00 90.25 138 ARG A O 1
ATOM 1076 N N . ALA A 1 139 ? -6.724 -11.930 40.268 1.00 95.12 139 ALA A N 1
ATOM 1077 C CA . ALA A 1 139 ? -5.794 -10.972 39.680 1.00 95.12 139 ALA A CA 1
ATOM 1078 C C . ALA A 1 139 ? -6.073 -10.689 38.192 1.00 95.12 139 ALA A C 1
ATOM 1080 O O . ALA A 1 139 ? -6.508 -11.576 37.453 1.00 95.12 139 ALA A O 1
ATOM 1081 N N . TYR A 1 140 ? -5.793 -9.460 37.759 1.00 94.88 140 TYR A N 1
ATOM 1082 C CA . TYR A 1 140 ? -5.684 -9.084 36.350 1.00 94.88 140 TYR A CA 1
ATOM 1083 C C . TYR A 1 140 ? -4.237 -9.274 35.843 1.00 94.88 140 TYR A C 1
ATOM 1085 O O . TYR A 1 140 ? -3.300 -9.207 36.638 1.00 94.88 140 TYR A O 1
ATOM 1093 N N . PRO A 1 141 ? -4.019 -9.498 34.531 1.00 97.38 141 PRO A N 1
ATOM 1094 C CA . PRO A 1 141 ? -5.026 -9.633 33.476 1.00 97.38 141 PRO A CA 1
ATOM 1095 C C . PRO A 1 141 ? -5.814 -10.952 33.576 1.00 97.38 141 PRO A C 1
ATOM 1097 O O . PRO A 1 141 ? -5.271 -11.997 33.926 1.00 97.38 141 PRO A O 1
ATOM 1100 N N . GLN A 1 142 ? -7.109 -10.907 33.255 1.00 96.56 142 GLN A N 1
ATOM 1101 C CA . GLN A 1 142 ? -8.015 -12.061 33.321 1.00 96.56 142 GLN A CA 1
ATOM 1102 C C . GLN A 1 142 ? -8.339 -12.590 31.918 1.00 96.56 142 GLN A C 1
ATOM 1104 O O . GLN A 1 142 ? -8.406 -11.796 30.982 1.00 96.56 142 GLN A O 1
ATOM 1109 N N . PRO A 1 143 ? -8.587 -13.901 31.732 1.00 97.06 143 PRO A N 1
ATOM 1110 C CA . PRO A 1 143 ? -8.965 -14.436 30.428 1.00 97.06 143 PRO A CA 1
ATOM 1111 C C . PRO A 1 143 ? -10.352 -13.939 30.005 1.00 97.06 143 PRO A C 1
ATOM 1113 O O . PRO A 1 143 ? -11.277 -13.887 30.819 1.00 97.06 143 PRO A O 1
ATOM 1116 N N . ILE A 1 144 ? -10.527 -13.634 28.718 1.00 96.94 144 ILE A N 1
ATOM 1117 C CA . ILE A 1 144 ? -11.789 -13.112 28.164 1.00 96.94 144 ILE A CA 1
ATOM 1118 C C . ILE A 1 144 ? -12.974 -14.034 28.495 1.00 96.94 144 ILE A C 1
ATOM 1120 O O . ILE A 1 144 ? -14.037 -13.563 28.911 1.00 96.94 144 ILE A O 1
ATOM 1124 N N . SER A 1 145 ? -12.763 -15.350 28.412 1.00 94.81 145 SER A N 1
ATOM 1125 C CA . SER A 1 145 ? -13.772 -16.381 28.689 1.00 94.81 145 SER A CA 1
ATOM 1126 C C . SER A 1 145 ? -14.358 -16.336 30.103 1.00 94.81 145 SER A C 1
ATOM 1128 O O . SER A 1 145 ? -15.419 -16.910 30.333 1.00 94.81 145 SER A O 1
ATOM 1130 N N . LEU A 1 146 ? -13.688 -15.680 31.056 1.00 91.81 146 LEU A N 1
ATOM 1131 C CA . LEU A 1 146 ? -14.162 -15.573 32.435 1.00 91.81 146 LEU A CA 1
ATOM 1132 C C . LEU A 1 146 ? -15.310 -14.571 32.587 1.00 91.81 146 LEU A C 1
ATOM 1134 O O . LEU A 1 146 ? -16.191 -14.779 33.420 1.00 91.81 146 LEU A O 1
ATOM 1138 N N . LYS A 1 147 ? -15.283 -13.475 31.819 1.00 88.94 147 LYS A N 1
ATOM 1139 C CA . LYS A 1 147 ? -16.188 -12.332 32.011 1.00 88.94 147 LYS A CA 1
ATOM 1140 C C . LYS A 1 147 ? -17.067 -12.030 30.809 1.00 88.94 147 LYS A C 1
ATOM 1142 O O . LYS A 1 147 ? -18.086 -11.382 30.973 1.00 88.94 147 LYS A O 1
ATOM 1147 N N . TRP A 1 148 ? -16.722 -12.497 29.617 1.00 93.50 148 TRP A N 1
ATOM 1148 C CA . TRP A 1 148 ? -17.428 -12.106 28.401 1.00 93.50 148 TRP A CA 1
ATOM 1149 C C . TRP A 1 148 ? -18.142 -13.305 27.763 1.00 93.50 148 TRP A C 1
ATOM 1151 O O . TRP A 1 148 ? -17.665 -13.870 26.778 1.00 93.50 148 TRP A O 1
ATOM 1161 N N . PRO A 1 149 ? -19.285 -13.746 28.322 1.00 94.00 149 PRO A N 1
ATOM 1162 C CA . PRO A 1 149 ? -19.952 -14.954 27.858 1.00 94.00 149 PRO A CA 1
ATOM 1163 C C . PRO A 1 149 ? -20.487 -14.783 26.433 1.00 94.00 149 PRO A C 1
ATOM 1165 O O . PRO A 1 149 ? -21.274 -13.879 26.133 1.00 94.00 149 PRO A O 1
ATOM 1168 N N . GLY A 1 150 ? -20.081 -15.706 25.563 1.00 95.31 150 GLY A N 1
ATOM 1169 C CA . GLY A 1 150 ? -20.527 -15.770 24.174 1.00 95.31 150 GLY A CA 1
ATOM 1170 C C . GLY A 1 150 ? -19.749 -14.883 23.200 1.00 95.31 150 GLY A C 1
ATOM 1171 O O . GLY A 1 150 ? -20.130 -14.845 22.034 1.00 95.31 150 GLY A O 1
ATOM 1172 N N . ILE A 1 151 ? -18.679 -14.202 23.636 1.00 97.31 151 ILE A N 1
ATOM 1173 C CA . ILE A 1 151 ? -17.683 -13.646 22.704 1.00 97.31 151 ILE A CA 1
ATOM 1174 C C . ILE A 1 151 ? -16.513 -14.620 22.520 1.00 97.31 151 ILE A C 1
ATOM 1176 O O . ILE A 1 151 ? -16.402 -15.616 23.239 1.00 97.31 151 ILE A O 1
ATOM 1180 N N . TRP A 1 152 ? -15.646 -14.354 21.544 1.00 98.00 152 TRP A N 1
ATOM 1181 C CA . TRP A 1 152 ? -14.450 -15.161 21.317 1.00 98.00 152 TRP A CA 1
ATOM 1182 C C . TRP A 1 152 ? -13.489 -15.121 22.508 1.00 98.00 152 TRP A C 1
ATOM 1184 O O . TRP A 1 152 ? -13.267 -14.073 23.105 1.00 98.00 152 TRP A O 1
ATOM 1194 N N . ALA A 1 153 ? -12.904 -16.270 22.843 1.00 96.88 153 ALA A N 1
ATOM 1195 C CA . ALA A 1 153 ? -11.993 -16.383 23.979 1.00 96.88 153 ALA A CA 1
ATOM 1196 C C . ALA A 1 153 ? -10.532 -16.052 23.630 1.00 96.88 153 ALA A C 1
ATOM 1198 O O . ALA A 1 153 ? -9.738 -15.847 24.542 1.00 96.88 153 ALA A O 1
ATOM 1199 N N . ASP A 1 154 ? -10.166 -16.044 22.346 1.00 97.44 154 ASP A N 1
ATOM 1200 C CA . ASP A 1 154 ? -8.785 -15.902 21.874 1.00 97.44 154 ASP A CA 1
ATOM 1201 C C . ASP A 1 154 ? -8.339 -14.450 21.688 1.00 97.44 154 ASP A C 1
ATOM 1203 O O . ASP A 1 154 ? -7.192 -14.168 22.018 1.00 97.44 154 ASP A O 1
ATOM 1207 N N . ARG A 1 155 ? -9.198 -13.555 21.167 1.00 97.38 155 ARG A N 1
ATOM 1208 C CA . ARG A 1 155 ? -8.936 -12.106 21.049 1.00 97.38 155 ARG A CA 1
ATOM 1209 C C . ARG A 1 155 ? -10.168 -11.293 20.637 1.00 97.38 155 ARG A C 1
ATOM 1211 O O . ARG A 1 155 ? -11.186 -11.850 20.223 1.00 97.38 155 ARG A O 1
ATOM 1218 N N . VAL A 1 156 ? -10.027 -9.969 20.701 1.00 98.31 156 VAL A N 1
ATOM 1219 C CA . VAL A 1 156 ? -10.964 -8.957 20.188 1.00 98.31 156 VAL A CA 1
ATOM 1220 C C . VAL A 1 156 ? -10.153 -7.906 19.433 1.00 98.31 156 VAL A C 1
ATOM 1222 O O . VAL A 1 156 ? -9.263 -7.311 20.028 1.00 98.31 156 VAL A O 1
ATOM 1225 N N . ASP A 1 157 ? -10.475 -7.644 18.166 1.00 98.31 157 ASP A N 1
ATOM 1226 C CA . ASP A 1 157 ? -9.727 -6.682 17.345 1.00 98.31 157 ASP A CA 1
ATOM 1227 C C . ASP A 1 157 ? -10.216 -5.245 17.550 1.00 98.31 157 ASP A C 1
ATOM 1229 O O . ASP A 1 157 ? -9.410 -4.324 17.514 1.00 98.31 157 ASP A O 1
ATOM 1233 N N . ALA A 1 158 ? -11.516 -5.057 17.800 1.00 98.44 158 ALA A N 1
ATOM 1234 C CA . ALA A 1 158 ? -12.113 -3.776 18.171 1.00 98.44 158 ALA A CA 1
ATOM 1235 C C . ALA A 1 158 ? -13.428 -3.987 18.938 1.00 98.44 158 ALA A C 1
ATOM 1237 O O . ALA A 1 158 ? -14.115 -5.000 18.772 1.00 98.44 158 ALA A O 1
ATOM 1238 N N . VAL A 1 159 ? -13.819 -3.010 19.756 1.00 98.50 159 VAL A N 1
ATOM 1239 C CA . VAL A 1 159 ? -15.115 -3.006 20.445 1.00 98.50 159 VAL A CA 1
ATOM 1240 C C . VAL A 1 159 ? -15.687 -1.595 20.503 1.00 98.50 159 VAL A C 1
ATOM 1242 O O . VAL A 1 159 ? -14.970 -0.636 20.759 1.00 98.50 159 VAL A O 1
ATOM 1245 N N . VAL A 1 160 ? -16.997 -1.467 20.291 1.00 98.25 160 VAL A N 1
ATOM 1246 C CA . VAL A 1 160 ? -17.710 -0.194 20.436 1.00 98.25 160 VAL A CA 1
ATOM 1247 C C . VAL A 1 160 ? -19.066 -0.409 21.095 1.00 98.25 160 VAL A C 1
ATOM 1249 O O . VAL A 1 160 ? -19.832 -1.295 20.713 1.00 98.25 160 VAL A O 1
ATOM 1252 N N . VAL A 1 161 ? -19.385 0.417 22.089 1.00 97.25 161 VAL A N 1
ATOM 1253 C CA . VAL A 1 161 ? -20.751 0.534 22.612 1.00 97.25 161 VAL A CA 1
ATOM 1254 C C . VAL A 1 161 ? -21.538 1.400 21.637 1.00 97.25 161 VAL A C 1
ATOM 1256 O O . VAL A 1 161 ? -21.153 2.535 21.368 1.00 97.25 161 VAL A O 1
ATOM 1259 N N . TRP A 1 162 ? -22.624 0.863 21.083 1.00 97.38 162 TRP A N 1
ATOM 1260 C CA . TRP A 1 162 ? -23.399 1.574 20.072 1.00 97.38 162 TRP A CA 1
ATOM 1261 C C . TRP A 1 162 ? -24.054 2.823 20.684 1.00 97.38 162 TRP A C 1
ATOM 1263 O O . TRP A 1 162 ? -24.687 2.705 21.738 1.00 97.38 162 TRP A O 1
ATOM 1273 N N . PRO A 1 163 ? -23.938 4.007 20.049 1.00 96.00 163 PRO A N 1
ATOM 1274 C CA . PRO A 1 163 ? -24.375 5.269 20.655 1.00 96.00 163 PRO A CA 1
ATOM 1275 C C . PRO A 1 163 ? -25.897 5.425 20.716 1.00 96.00 163 PRO A C 1
ATOM 1277 O O . PRO A 1 163 ? -26.398 6.312 21.403 1.00 96.00 163 PRO A O 1
ATOM 1280 N N . VAL A 1 164 ? -26.641 4.568 20.012 1.00 95.81 164 VAL A N 1
ATOM 1281 C CA . VAL A 1 164 ? -28.106 4.585 19.975 1.00 95.81 164 VAL A CA 1
ATOM 1282 C C . VAL A 1 164 ? -28.682 3.213 20.342 1.00 95.81 164 VAL A C 1
ATOM 1284 O O . VAL A 1 164 ? -28.034 2.189 20.115 1.00 95.81 164 VAL A O 1
ATOM 1287 N N . PRO A 1 165 ? -29.892 3.126 20.918 1.00 94.44 165 PRO A N 1
ATOM 1288 C CA . PRO A 1 165 ? -30.489 1.834 21.235 1.00 94.44 165 PRO A CA 1
ATOM 1289 C C . PRO A 1 165 ? -30.700 0.963 19.988 1.00 94.44 165 PRO A C 1
ATOM 1291 O O . PRO A 1 165 ? -31.162 1.434 18.950 1.00 94.44 165 PRO A O 1
ATOM 1294 N N . ARG A 1 166 ? -30.423 -0.338 20.104 1.00 94.12 166 ARG A N 1
ATOM 1295 C CA . ARG A 1 166 ? -30.752 -1.357 19.097 1.00 94.12 166 ARG A CA 1
ATOM 1296 C C . ARG A 1 166 ? -31.769 -2.311 19.688 1.00 94.12 166 ARG A C 1
ATOM 1298 O O . ARG A 1 166 ? -31.549 -2.859 20.766 1.00 94.12 166 ARG A O 1
ATOM 1305 N N . ASP A 1 167 ? -32.895 -2.484 19.006 1.00 91.62 167 ASP A N 1
ATOM 1306 C CA . ASP A 1 167 ? -34.002 -3.321 19.481 1.00 91.62 167 ASP A CA 1
ATOM 1307 C C . ASP A 1 167 ? -34.429 -2.947 20.923 1.00 91.62 167 ASP A C 1
ATOM 1309 O O . ASP A 1 167 ? -34.654 -3.813 21.770 1.00 91.62 167 ASP A O 1
ATOM 1313 N N . GLY A 1 168 ? -34.443 -1.640 21.230 1.00 93.06 168 GLY A N 1
ATOM 1314 C CA . GLY A 1 168 ? -34.776 -1.090 22.552 1.00 93.06 168 GLY A CA 1
ATOM 1315 C C . GLY A 1 168 ? -33.715 -1.290 23.646 1.00 93.06 168 GLY A C 1
ATOM 1316 O O . GLY A 1 168 ? -34.023 -1.121 24.825 1.00 93.06 168 GLY A O 1
ATOM 1317 N N . ARG A 1 169 ? -32.481 -1.680 23.297 1.00 94.31 169 ARG A N 1
ATOM 1318 C CA . ARG A 1 169 ? -31.412 -2.026 24.252 1.00 94.31 169 ARG A CA 1
ATOM 1319 C C . ARG A 1 169 ? -30.102 -1.318 23.929 1.00 94.31 169 ARG A C 1
ATOM 1321 O O . ARG A 1 169 ? -29.794 -1.071 22.766 1.00 94.31 169 ARG A O 1
ATOM 1328 N N . THR A 1 170 ? -29.289 -1.066 24.951 1.00 95.19 170 THR A N 1
ATOM 1329 C CA . THR A 1 170 ? -27.873 -0.728 24.760 1.00 95.19 170 THR A CA 1
ATOM 1330 C C . THR A 1 170 ? -27.120 -1.989 24.354 1.00 95.19 170 THR A C 1
ATOM 1332 O O . THR A 1 170 ? -27.156 -2.997 25.067 1.00 95.19 170 THR A O 1
ATOM 1335 N N . VAL A 1 171 ? -26.440 -1.932 23.213 1.00 97.12 171 VAL A N 1
ATOM 1336 C CA . VAL A 1 171 ? -25.638 -3.043 22.696 1.00 97.12 171 VAL A CA 1
ATOM 1337 C C . VAL A 1 171 ? -24.204 -2.595 22.459 1.00 97.12 171 VAL A C 1
ATOM 1339 O O . VAL A 1 171 ? -23.958 -1.435 22.135 1.00 97.12 171 VAL A O 1
ATOM 1342 N N . ALA A 1 172 ? -23.268 -3.524 22.600 1.00 97.88 172 ALA A N 1
ATOM 1343 C CA . ALA A 1 172 ? -21.905 -3.373 22.118 1.00 97.88 172 ALA A CA 1
ATOM 1344 C C . ALA A 1 172 ? -21.683 -4.290 20.913 1.00 97.88 172 ALA A C 1
ATOM 1346 O O . ALA A 1 172 ? -22.304 -5.351 20.812 1.00 97.88 172 ALA A O 1
ATOM 1347 N N . TYR A 1 173 ? -20.797 -3.886 20.013 1.00 98.56 173 TYR A N 1
ATOM 1348 C CA . TYR A 1 173 ? -20.321 -4.718 18.918 1.00 98.56 173 TYR A CA 1
ATOM 1349 C C . TYR A 1 173 ? -18.845 -5.031 19.137 1.00 98.56 173 TYR A C 1
ATOM 1351 O O . TYR A 1 173 ? -18.041 -4.115 19.297 1.00 98.56 173 TYR A O 1
ATOM 1359 N N . PHE A 1 174 ? -18.519 -6.320 19.166 1.00 98.75 174 PHE A N 1
ATOM 1360 C CA . PHE A 1 174 ? -17.153 -6.839 19.200 1.00 98.75 174 PHE A CA 1
ATOM 1361 C C . PHE A 1 174 ? -16.785 -7.304 17.797 1.00 98.75 174 PHE A C 1
ATOM 1363 O O . PHE A 1 174 ? -17.587 -7.986 17.162 1.00 98.75 174 PHE A O 1
ATOM 1370 N N . PHE A 1 175 ? -15.589 -6.971 17.332 1.00 98.75 175 PHE A N 1
ATOM 1371 C CA . PHE A 1 175 ? -15.091 -7.331 16.008 1.00 98.75 175 PHE A CA 1
ATOM 1372 C C . PHE A 1 175 ? -13.856 -8.213 16.139 1.00 98.75 175 PHE A C 1
ATOM 1374 O O . PHE A 1 175 ? -13.051 -8.026 17.053 1.00 98.75 175 PHE A O 1
ATOM 1381 N N . ARG A 1 176 ? -13.739 -9.189 15.239 1.00 98.25 176 ARG A N 1
ATOM 1382 C CA . ARG A 1 176 ? -12.562 -10.043 15.090 1.00 98.25 176 ARG A CA 1
ATOM 1383 C C . ARG A 1 176 ? -12.520 -10.562 13.658 1.00 98.25 176 ARG A C 1
ATOM 1385 O O . ARG A 1 176 ? -13.491 -11.183 13.219 1.00 98.25 176 ARG A O 1
ATOM 1392 N N . ASP A 1 177 ? -11.412 -10.341 12.961 1.00 97.00 177 ASP A N 1
ATOM 1393 C CA . ASP A 1 177 ? -11.267 -10.627 11.533 1.00 97.00 177 ASP A CA 1
ATOM 1394 C C . ASP A 1 177 ? -12.448 -10.034 10.735 1.00 97.00 177 ASP A C 1
ATOM 1396 O O . ASP A 1 177 ? -12.962 -8.957 11.041 1.00 97.00 177 ASP A O 1
ATOM 1400 N N . ASN A 1 178 ? -12.961 -10.774 9.755 1.00 97.19 178 ASN A N 1
ATOM 1401 C CA . ASN A 1 178 ? -14.135 -10.409 8.970 1.00 97.19 178 ASN A CA 1
ATOM 1402 C C . ASN A 1 178 ? -15.480 -10.682 9.681 1.00 97.19 178 ASN A C 1
ATOM 1404 O O . ASN A 1 178 ? -16.513 -10.794 9.012 1.00 97.19 178 ASN A O 1
ATOM 1408 N N . GLN A 1 179 ? -15.499 -10.834 11.010 1.00 98.44 179 GLN A N 1
ATOM 1409 C CA . GLN A 1 179 ? -16.690 -11.177 11.789 1.00 98.44 179 GLN A CA 1
ATOM 1410 C C . GLN A 1 179 ? -16.971 -10.178 12.914 1.00 98.44 179 GLN A C 1
ATOM 1412 O O . GLN A 1 179 ? -16.098 -9.461 13.399 1.00 98.44 179 GLN A O 1
ATOM 1417 N N . TYR A 1 180 ? -18.219 -10.173 13.383 1.00 98.75 180 TYR A N 1
ATOM 1418 C CA . TYR A 1 180 ? -18.648 -9.374 14.523 1.00 98.75 180 TYR A CA 1
ATOM 1419 C C . TYR A 1 180 ? -19.633 -10.129 15.428 1.00 98.75 180 TYR A C 1
ATOM 1421 O O . TYR A 1 180 ? -20.304 -11.073 15.000 1.00 98.75 180 TYR A O 1
ATOM 1429 N N . ILE A 1 181 ? -19.734 -9.697 16.686 1.00 98.75 181 ILE A N 1
ATOM 1430 C CA . ILE A 1 181 ? -20.672 -10.182 17.705 1.00 98.75 181 ILE A CA 1
ATOM 1431 C C . ILE A 1 181 ? -21.442 -8.995 18.276 1.00 98.75 181 ILE A C 1
ATOM 1433 O O . ILE A 1 181 ? -20.841 -8.007 18.693 1.00 98.75 181 ILE A O 1
ATOM 1437 N N . ARG A 1 182 ? -22.774 -9.101 18.346 1.00 98.31 182 ARG A N 1
ATOM 1438 C CA . ARG A 1 182 ? -23.615 -8.147 19.081 1.00 98.31 182 ARG A CA 1
ATOM 1439 C C . ARG A 1 182 ? -23.821 -8.634 20.511 1.00 98.31 182 ARG A C 1
ATOM 1441 O O . ARG A 1 182 ? -24.249 -9.765 20.731 1.00 98.31 182 ARG A O 1
ATOM 1448 N N . PHE A 1 183 ? -23.537 -7.771 21.474 1.00 97.56 183 PHE A N 1
ATOM 1449 C CA . PHE A 1 183 ? -23.543 -8.078 22.898 1.00 97.56 183 PHE A CA 1
ATOM 1450 C C . PHE A 1 183 ? -24.540 -7.184 23.634 1.00 97.56 183 PHE A C 1
ATOM 1452 O O . PHE A 1 183 ? -24.488 -5.959 23.527 1.00 97.56 183 PHE A O 1
ATOM 1459 N N . ASP A 1 184 ? -25.454 -7.786 24.391 1.00 95.56 184 ASP A N 1
ATOM 1460 C CA . ASP A 1 184 ? -26.401 -7.060 25.236 1.00 95.56 184 ASP A CA 1
ATOM 1461 C C . ASP A 1 184 ? -25.676 -6.570 26.492 1.00 95.56 184 ASP A C 1
ATOM 1463 O O . ASP A 1 184 ? -25.277 -7.371 27.340 1.00 95.56 184 ASP A O 1
ATOM 1467 N N . VAL A 1 185 ? -25.508 -5.252 26.623 1.00 93.75 185 VAL A N 1
ATOM 1468 C CA . VAL A 1 185 ? -24.739 -4.654 27.724 1.00 93.75 185 VAL A CA 1
ATOM 1469 C C . VAL A 1 185 ? -25.410 -4.905 29.074 1.00 93.75 185 VAL A C 1
ATOM 1471 O O . VAL A 1 185 ? -24.732 -5.235 30.044 1.00 93.75 185 VAL A O 1
ATOM 1474 N N . LYS A 1 186 ? -26.744 -4.801 29.138 1.00 90.44 186 LYS A N 1
ATOM 1475 C CA . LYS A 1 186 ? -27.505 -4.947 30.387 1.00 90.44 186 LYS A CA 1
ATOM 1476 C C . LYS A 1 186 ? -27.606 -6.406 30.821 1.00 90.44 186 LYS A C 1
ATOM 1478 O O . LYS A 1 186 ? -27.488 -6.702 32.005 1.00 90.44 186 LYS A O 1
ATOM 1483 N N . ARG A 1 187 ? -27.868 -7.319 29.881 1.00 90.88 187 ARG A N 1
ATOM 1484 C CA . ARG A 1 187 ? -27.953 -8.764 30.167 1.00 90.88 187 ARG A CA 1
ATOM 1485 C C . ARG A 1 187 ? -26.592 -9.444 30.226 1.00 90.88 187 ARG A C 1
ATOM 1487 O O . ARG A 1 187 ? -26.534 -10.598 30.635 1.00 90.88 187 ARG A O 1
ATOM 1494 N N . HIS A 1 188 ? -25.545 -8.737 29.809 1.00 92.06 188 HIS A N 1
ATOM 1495 C CA . HIS A 1 188 ? -24.158 -9.172 29.822 1.00 92.06 188 HIS A CA 1
ATOM 1496 C C . HIS A 1 188 ? -23.945 -10.524 29.138 1.00 92.06 188 HIS A C 1
ATOM 1498 O O . HIS A 1 188 ? -23.438 -11.473 29.730 1.00 92.06 188 HIS A O 1
ATOM 1504 N N . ARG A 1 189 ? -24.395 -10.619 27.885 1.00 93.94 189 ARG A N 1
ATOM 1505 C CA . ARG A 1 189 ? -24.232 -11.812 27.048 1.00 93.94 189 ARG A CA 1
ATOM 1506 C C . ARG A 1 189 ? -24.282 -11.459 25.570 1.00 93.94 189 ARG A C 1
ATOM 1508 O O . ARG A 1 189 ? -24.991 -10.526 25.183 1.00 93.94 189 ARG A O 1
ATOM 1515 N N . ALA A 1 190 ? -23.597 -12.248 24.749 1.00 97.50 190 ALA A N 1
ATOM 1516 C CA . ALA A 1 190 ? -23.797 -12.208 23.306 1.00 97.50 190 ALA A CA 1
ATOM 1517 C C . ALA A 1 190 ? -25.250 -12.564 22.939 1.00 97.50 190 ALA A C 1
ATOM 1519 O O . ALA A 1 190 ? -25.886 -13.408 23.581 1.00 97.50 190 ALA A O 1
ATOM 1520 N N . ASP A 1 191 ? -25.784 -11.908 21.909 1.00 97.56 191 ASP A N 1
ATOM 1521 C CA . ASP A 1 191 ? -27.053 -12.308 21.305 1.00 97.56 191 ASP A CA 1
ATOM 1522 C C . ASP A 1 191 ? -26.892 -13.679 20.605 1.00 97.56 191 ASP A C 1
ATOM 1524 O O . ASP A 1 191 ? -25.808 -14.056 20.155 1.00 97.56 191 ASP A O 1
ATOM 1528 N N . LEU A 1 192 ? -27.983 -14.443 20.496 1.00 96.50 192 LEU A N 1
ATOM 1529 C CA . LEU A 1 192 ? -27.984 -15.733 19.794 1.00 96.50 192 LEU A CA 1
ATOM 1530 C C . LEU A 1 192 ? -27.745 -15.548 18.285 1.00 96.50 192 LEU A C 1
ATOM 1532 O O . LEU A 1 192 ? -28.231 -14.589 17.685 1.00 96.50 192 LEU A O 1
ATOM 1536 N N . GLY A 1 193 ? -27.050 -16.505 17.660 1.00 96.12 193 GLY A N 1
ATOM 1537 C CA . GLY A 1 193 ? -26.782 -16.499 16.214 1.00 96.12 193 GLY A CA 1
ATOM 1538 C C . GLY A 1 193 ? -25.563 -15.673 15.787 1.00 96.12 193 GLY A C 1
ATOM 1539 O O . GLY A 1 193 ? -25.446 -15.340 14.609 1.00 96.12 193 GLY A O 1
ATOM 1540 N N . TYR A 1 194 ? -24.687 -15.335 16.734 1.00 97.56 194 TYR A N 1
ATOM 1541 C CA . TYR A 1 194 ? -23.374 -14.731 16.507 1.00 97.56 194 TYR A CA 1
ATOM 1542 C C . TYR A 1 194 ? -22.248 -15.763 16.732 1.00 97.56 194 TYR A C 1
ATOM 1544 O O . TYR A 1 194 ? -22.468 -16.725 17.474 1.00 97.56 194 TYR A O 1
ATOM 1552 N N . PRO A 1 195 ? -21.053 -15.584 16.131 1.00 98.19 195 PRO A N 1
ATOM 1553 C CA . PRO A 1 195 ? -20.633 -14.456 15.292 1.00 98.19 195 PRO A CA 1
ATOM 1554 C C . PRO A 1 195 ? -21.274 -14.442 13.900 1.00 98.19 195 PRO A C 1
ATOM 1556 O O . PRO A 1 195 ? -21.720 -15.470 13.396 1.00 98.19 195 PRO A O 1
ATOM 1559 N N . LYS A 1 196 ? -21.311 -13.262 13.278 1.00 98.25 196 LYS A N 1
ATOM 1560 C CA . LYS A 1 196 ? -21.784 -13.054 11.901 1.00 98.25 196 LYS A CA 1
ATOM 1561 C C . LYS A 1 196 ? -20.692 -12.396 11.056 1.00 98.25 196 LYS A C 1
ATOM 1563 O O . LYS A 1 196 ? -19.884 -11.664 11.626 1.00 98.25 196 LYS A O 1
ATOM 1568 N N . PRO A 1 197 ? -20.645 -12.627 9.733 1.00 98.00 197 PRO A N 1
ATOM 1569 C CA . PRO A 1 197 ? -19.720 -11.909 8.863 1.00 98.00 197 PRO A CA 1
ATOM 1570 C C . PRO A 1 197 ? -20.053 -10.412 8.834 1.00 98.00 197 PRO A C 1
ATOM 1572 O O . PRO A 1 197 ? -21.219 -10.034 8.935 1.00 98.00 197 PRO A O 1
ATOM 1575 N N . ILE A 1 198 ? -19.036 -9.562 8.686 1.00 97.81 198 ILE A N 1
ATOM 1576 C CA . ILE A 1 198 ? -19.209 -8.118 8.464 1.00 97.81 198 ILE A CA 1
ATOM 1577 C C . ILE A 1 198 ? -19.896 -7.888 7.114 1.00 97.81 198 ILE A C 1
ATOM 1579 O O . ILE A 1 198 ? -20.861 -7.122 7.023 1.00 97.81 198 ILE A O 1
ATOM 1583 N N . ALA A 1 199 ? -19.427 -8.604 6.086 1.00 94.88 199 ALA A N 1
ATOM 1584 C CA . ALA A 1 199 ? -20.044 -8.621 4.768 1.00 94.88 199 ALA A CA 1
ATOM 1585 C C . ALA A 1 199 ? -21.550 -8.926 4.867 1.00 94.88 199 ALA A C 1
ATOM 1587 O O . ALA A 1 199 ? -21.995 -9.749 5.674 1.00 94.88 199 ALA A O 1
ATOM 1588 N N . ASP A 1 200 ? -22.330 -8.199 4.069 1.00 91.81 200 ASP A N 1
ATOM 1589 C CA . ASP A 1 200 ? -23.796 -8.258 3.966 1.00 91.81 200 ASP A CA 1
ATOM 1590 C C . ASP A 1 200 ? -24.592 -7.831 5.213 1.00 91.81 200 ASP A C 1
ATOM 1592 O O . ASP A 1 200 ? -25.800 -7.617 5.125 1.00 91.81 200 ASP A O 1
ATOM 1596 N N . HIS A 1 201 ? -23.944 -7.646 6.367 1.00 96.50 201 HIS A N 1
ATOM 1597 C CA . HIS A 1 201 ? -24.612 -7.281 7.621 1.00 96.50 201 HIS A CA 1
ATOM 1598 C C . HIS A 1 201 ? -24.391 -5.828 8.042 1.00 96.50 201 HIS A C 1
ATOM 1600 O O . HIS A 1 201 ? -25.154 -5.312 8.860 1.00 96.50 201 HIS A O 1
ATOM 1606 N N . TRP A 1 202 ? -23.373 -5.175 7.483 1.00 97.44 202 TRP A N 1
ATOM 1607 C CA . TRP A 1 202 ? -23.064 -3.764 7.695 1.00 97.44 202 TRP A CA 1
ATOM 1608 C C . TRP A 1 202 ? -23.205 -3.010 6.364 1.00 97.44 202 TRP A C 1
ATOM 1610 O O . TRP A 1 202 ? -22.279 -3.011 5.548 1.00 97.44 202 TRP A O 1
ATOM 1620 N N . PRO A 1 203 ? -24.375 -2.402 6.084 1.00 97.12 203 PRO A N 1
ATOM 1621 C CA . PRO A 1 203 ? -24.607 -1.701 4.828 1.00 97.12 203 PRO A CA 1
ATOM 1622 C C . PRO A 1 203 ? -23.553 -0.623 4.566 1.00 97.12 203 PRO A C 1
ATOM 1624 O O . PRO A 1 203 ? -23.335 0.261 5.390 1.00 97.12 203 PRO A O 1
ATOM 1627 N N . ASN A 1 204 ? -22.941 -0.672 3.381 1.00 96.50 204 ASN A N 1
ATOM 1628 C CA . ASN A 1 204 ? -21.892 0.255 2.945 1.00 96.50 204 ASN A CA 1
ATOM 1629 C C . ASN A 1 204 ? -20.618 0.275 3.810 1.00 96.50 204 ASN A C 1
ATOM 1631 O O . ASN A 1 204 ? -19.913 1.281 3.855 1.00 96.50 204 ASN A O 1
ATOM 1635 N N . PHE A 1 205 ? -20.314 -0.820 4.506 1.00 97.00 205 PHE A N 1
ATOM 1636 C CA . PHE A 1 205 ? -19.065 -0.948 5.249 1.00 97.00 205 PHE A CA 1
ATOM 1637 C C . PHE A 1 205 ? -17.884 -1.181 4.302 1.00 97.00 205 PHE A C 1
ATOM 1639 O O . PHE A 1 205 ? -17.949 -2.056 3.440 1.00 97.00 205 PHE A O 1
ATOM 1646 N N . LYS A 1 206 ? -16.812 -0.394 4.439 1.00 94.31 206 LYS A N 1
ATOM 1647 C CA . LYS A 1 206 ? -15.665 -0.425 3.515 1.00 94.31 206 LYS A CA 1
ATOM 1648 C C . LYS A 1 206 ? -14.591 -1.441 3.932 1.00 94.31 206 LYS A C 1
ATOM 1650 O O . LYS A 1 206 ? -13.900 -1.976 3.072 1.00 94.31 206 LYS A O 1
ATOM 1655 N N . PHE A 1 207 ? -14.487 -1.749 5.225 1.00 94.94 207 PHE A N 1
ATOM 1656 C CA . PHE A 1 207 ? -13.458 -2.634 5.787 1.00 94.94 207 PHE A CA 1
ATOM 1657 C C . PHE A 1 207 ? -13.998 -4.053 6.027 1.00 94.94 207 PHE A C 1
ATOM 1659 O O . PHE A 1 207 ? -14.305 -4.455 7.147 1.00 94.94 207 PHE A O 1
ATOM 1666 N N . LEU A 1 208 ? -14.209 -4.806 4.944 1.00 94.44 208 LEU A N 1
ATOM 1667 C CA . LEU A 1 208 ? -14.870 -6.120 5.002 1.00 94.44 208 LEU A CA 1
ATOM 1668 C C . LEU A 1 208 ? -13.987 -7.241 5.575 1.00 94.44 208 LEU A C 1
ATOM 1670 O O . LEU A 1 208 ? -14.517 -8.274 5.983 1.00 94.44 208 LEU A O 1
ATOM 1674 N N . ASP A 1 209 ? -12.668 -7.056 5.593 1.00 91.31 209 ASP A N 1
ATOM 1675 C CA . ASP A 1 209 ? -11.683 -7.997 6.136 1.00 91.31 209 ASP A CA 1
ATOM 1676 C C . ASP A 1 209 ? -11.400 -7.795 7.635 1.00 91.31 209 ASP A C 1
ATOM 1678 O O . ASP A 1 209 ? -10.714 -8.618 8.237 1.00 91.31 209 ASP A O 1
ATOM 1682 N N . GLY A 1 210 ? -11.971 -6.753 8.246 1.00 95.38 210 GLY A N 1
ATOM 1683 C CA . GLY A 1 210 ? -11.858 -6.454 9.672 1.00 95.38 210 GLY A CA 1
ATOM 1684 C C . GLY A 1 210 ? -11.494 -4.999 9.938 1.00 95.38 210 GLY A C 1
ATOM 1685 O O . GLY A 1 210 ? -11.323 -4.207 9.017 1.00 95.38 210 GLY A O 1
ATOM 1686 N N . ILE A 1 211 ? -11.387 -4.636 11.215 1.00 97.50 211 ILE A N 1
ATOM 1687 C CA . ILE A 1 211 ? -11.069 -3.276 11.669 1.00 97.50 211 ILE A CA 1
ATOM 1688 C C . ILE A 1 211 ? -10.070 -3.307 12.819 1.00 97.50 211 ILE A C 1
ATOM 1690 O O . ILE A 1 211 ? -10.003 -4.274 13.573 1.00 97.50 211 ILE A O 1
ATOM 1694 N N . ASP A 1 212 ? -9.344 -2.208 12.966 1.00 96.19 212 ASP A N 1
ATOM 1695 C CA . ASP A 1 212 ? -8.309 -2.017 13.979 1.00 96.19 212 ASP A CA 1
ATOM 1696 C C . ASP A 1 212 ? -8.842 -1.306 15.227 1.00 96.19 212 ASP A C 1
ATOM 1698 O O . ASP A 1 212 ? -8.356 -1.517 16.335 1.00 96.19 212 ASP A O 1
ATOM 1702 N N . GLY A 1 213 ? -9.865 -0.472 15.051 1.00 97.50 213 GLY A N 1
ATOM 1703 C CA . GLY A 1 213 ? -10.453 0.313 16.122 1.00 97.50 213 GLY A CA 1
ATOM 1704 C C . GLY A 1 213 ? -11.832 0.837 15.753 1.00 97.50 213 GLY A C 1
ATOM 1705 O O . GLY A 1 213 ? -12.160 1.013 14.578 1.00 97.50 213 GLY A O 1
ATOM 1706 N N . ALA A 1 214 ? -12.657 1.096 16.765 1.00 98.38 214 ALA A N 1
ATOM 1707 C CA . ALA A 1 214 ? -13.978 1.680 16.588 1.00 98.38 214 ALA A CA 1
ATOM 1708 C C . ALA A 1 214 ? -14.311 2.604 17.756 1.00 98.38 214 ALA A C 1
ATOM 1710 O O . ALA A 1 214 ? -14.084 2.257 18.912 1.00 98.38 214 ALA A O 1
ATOM 1711 N N . VAL A 1 215 ? -14.885 3.769 17.465 1.00 97.69 215 VAL A N 1
ATOM 1712 C CA . VAL A 1 215 ? -15.255 4.742 18.493 1.00 97.69 215 VAL A CA 1
ATOM 1713 C C . VAL A 1 215 ? -16.587 5.398 18.173 1.00 97.69 215 VAL A C 1
ATOM 1715 O O . VAL A 1 215 ? -16.795 5.933 17.086 1.00 97.69 215 VAL A O 1
ATOM 1718 N N . ALA A 1 216 ? -17.507 5.349 19.133 1.00 97.19 216 ALA A N 1
ATOM 1719 C CA . ALA A 1 216 ? -18.745 6.109 19.069 1.00 97.19 216 ALA A CA 1
ATOM 1720 C C . ALA A 1 216 ? -18.436 7.570 19.395 1.00 97.19 216 ALA A C 1
ATOM 1722 O O . ALA A 1 216 ? -18.003 7.871 20.507 1.00 97.19 216 ALA A O 1
ATOM 1723 N N . TRP A 1 217 ? -18.626 8.468 18.431 1.00 96.44 217 TRP A N 1
ATOM 1724 C CA . TRP A 1 217 ? -18.322 9.876 18.635 1.00 96.44 217 TRP A CA 1
ATOM 1725 C C . TRP A 1 217 ? -19.295 10.478 19.660 1.00 96.44 217 TRP A C 1
ATOM 1727 O O . TRP A 1 217 ? -20.504 10.247 19.559 1.00 96.44 217 TRP A O 1
ATOM 1737 N N . PRO A 1 218 ? -18.807 11.216 20.674 1.00 93.06 218 PRO A N 1
ATOM 1738 C CA . PRO A 1 218 ? -19.645 11.637 21.798 1.00 93.06 218 PRO A CA 1
ATOM 1739 C C . PRO A 1 218 ? -20.601 12.785 21.447 1.00 93.06 218 PRO A C 1
ATOM 1741 O O . PRO A 1 218 ? -21.540 13.050 22.197 1.00 93.06 218 PRO A O 1
ATOM 1744 N N . THR A 1 219 ? -20.390 13.463 20.318 1.00 92.81 219 THR A N 1
ATOM 1745 C CA . THR A 1 219 ? -21.273 14.510 19.799 1.00 92.81 219 THR A CA 1
ATOM 1746 C C . THR A 1 219 ? -21.878 14.098 18.461 1.00 92.81 219 THR A C 1
ATOM 1748 O O . THR A 1 219 ? -21.346 13.249 17.744 1.00 92.81 219 THR A O 1
ATOM 1751 N N . LYS A 1 220 ? -23.023 14.696 18.118 1.00 94.50 220 LYS A N 1
ATOM 1752 C CA . LYS A 1 220 ? -23.615 14.506 16.794 1.00 94.50 220 LYS A CA 1
ATOM 1753 C C . LYS A 1 220 ? -22.798 15.243 15.739 1.00 94.50 220 LYS A C 1
ATOM 1755 O O . LYS A 1 220 ? -22.419 16.391 15.953 1.00 94.50 220 LYS A O 1
ATOM 1760 N N . ILE A 1 221 ? -22.610 14.603 14.593 1.00 93.56 221 ILE A N 1
ATOM 1761 C CA . ILE A 1 221 ? -21.971 15.175 13.407 1.00 93.56 221 ILE A CA 1
ATOM 1762 C C . ILE A 1 221 ? -23.025 15.199 12.308 1.00 93.56 221 ILE A C 1
ATOM 1764 O O . ILE A 1 221 ? -23.696 14.190 12.096 1.00 93.56 221 ILE A O 1
ATOM 1768 N N . GLU A 1 222 ? -23.229 16.354 11.668 1.00 92.69 222 GLU A N 1
ATOM 1769 C CA . GLU A 1 222 ? -24.236 16.508 10.599 1.00 92.69 222 GLU A CA 1
ATOM 1770 C C . GLU A 1 222 ? -25.641 16.026 11.050 1.00 92.69 222 GLU A C 1
ATOM 1772 O O . GLU A 1 222 ? -26.389 15.374 10.326 1.00 92.69 222 GLU A O 1
ATOM 1777 N N . GLY A 1 223 ? -25.987 16.277 12.322 1.00 93.56 223 GLY A N 1
ATOM 1778 C CA . GLY A 1 223 ? -27.265 15.875 12.932 1.00 93.56 223 GLY A CA 1
ATOM 1779 C C . GLY A 1 223 ? -27.388 14.396 13.339 1.00 93.56 223 GLY A C 1
ATOM 1780 O O . GLY A 1 223 ? -28.386 14.020 13.970 1.00 93.56 223 GLY A O 1
ATOM 1781 N N . LYS A 1 224 ? -26.376 13.569 13.064 1.00 95.25 224 LYS A N 1
ATOM 1782 C CA . LYS A 1 224 ? -26.388 12.113 13.261 1.00 95.25 224 LYS A CA 1
ATOM 1783 C C . LYS A 1 224 ? -25.484 11.671 14.404 1.00 95.25 224 LYS A C 1
ATOM 1785 O O . LYS A 1 224 ? -24.440 12.270 14.661 1.00 95.25 224 LYS A O 1
ATOM 1790 N N . SER A 1 225 ? -25.865 10.596 15.082 1.00 97.62 225 SER A N 1
ATOM 1791 C CA . SER A 1 225 ? -24.952 9.831 15.926 1.00 97.62 225 SER A CA 1
ATOM 1792 C C . SER A 1 225 ? -23.985 9.055 15.034 1.00 97.62 225 SER A C 1
ATOM 1794 O O . SER A 1 225 ? -24.410 8.313 14.153 1.00 97.62 225 SER A O 1
ATOM 1796 N N . VAL A 1 226 ? -22.684 9.222 15.259 1.00 97.69 226 VAL A N 1
ATOM 1797 C CA . VAL A 1 226 ? -21.638 8.694 14.376 1.00 97.69 226 VAL A CA 1
ATOM 1798 C C . VAL A 1 226 ? -20.747 7.699 15.108 1.00 97.69 226 VAL A C 1
ATOM 1800 O O . VAL A 1 226 ? -20.382 7.905 16.265 1.00 97.69 226 VAL A O 1
ATOM 1803 N N . VAL A 1 227 ? -20.363 6.631 14.410 1.00 98.38 227 VAL A N 1
ATOM 1804 C CA . VAL A 1 227 ? -19.248 5.760 14.798 1.00 98.38 227 VAL A CA 1
ATOM 1805 C C . VAL A 1 227 ? -18.146 5.889 13.752 1.00 98.38 227 VAL A C 1
ATOM 1807 O O . VAL A 1 227 ? -18.412 5.759 12.557 1.00 98.38 227 VAL A O 1
ATOM 1810 N N . TYR A 1 228 ? -16.915 6.134 14.198 1.00 98.38 228 TYR A N 1
ATOM 1811 C CA . TYR A 1 228 ? -15.733 6.049 13.346 1.00 98.38 228 TYR A CA 1
ATOM 1812 C C . TYR A 1 228 ? -15.101 4.670 13.478 1.00 98.38 228 TYR A C 1
ATOM 1814 O O . TYR A 1 228 ? -14.915 4.168 14.588 1.00 98.38 228 TYR A O 1
ATOM 1822 N N . PHE A 1 229 ? -14.775 4.078 12.337 1.00 98.50 229 PHE A N 1
ATOM 1823 C CA . PHE A 1 229 ? -14.063 2.812 12.227 1.00 98.50 229 PHE A CA 1
ATOM 1824 C C . PHE A 1 229 ? -12.700 3.068 11.601 1.00 98.50 229 PHE A C 1
ATOM 1826 O O . PHE A 1 229 ? -12.625 3.800 10.618 1.00 98.50 229 PHE A O 1
ATOM 1833 N N . PHE A 1 230 ? -11.651 2.466 12.153 1.00 96.69 230 PHE A N 1
ATOM 1834 C CA . PHE A 1 230 ? -10.268 2.648 11.717 1.00 96.69 230 PHE A CA 1
ATOM 1835 C C . PHE A 1 230 ? -9.715 1.340 11.165 1.00 96.69 230 PHE A C 1
ATOM 1837 O O . PHE A 1 230 ? -9.989 0.266 11.714 1.00 96.69 230 PHE A O 1
ATOM 1844 N N . LYS A 1 231 ? -8.938 1.441 10.089 1.00 92.44 231 LYS A N 1
ATOM 1845 C CA . LYS A 1 231 ? -8.174 0.337 9.519 1.00 92.44 231 LYS A CA 1
ATOM 1846 C C . LYS A 1 231 ? -6.913 0.879 8.861 1.00 92.44 231 LYS A C 1
ATOM 1848 O O . LYS A 1 231 ? -7.011 1.737 7.986 1.00 92.44 231 LYS A O 1
ATOM 1853 N N . ASP A 1 232 ? -5.758 0.361 9.259 1.00 86.69 232 ASP A N 1
ATOM 1854 C CA . ASP A 1 232 ? -4.451 0.843 8.822 1.00 86.69 232 ASP A CA 1
ATOM 1855 C C . ASP A 1 232 ? -4.360 2.377 9.029 1.00 86.69 232 ASP A C 1
ATOM 1857 O O . ASP A 1 232 ? -4.726 2.897 10.085 1.00 86.69 232 ASP A O 1
ATOM 1861 N N . ASN A 1 233 ? -3.939 3.130 8.011 1.00 85.69 233 ASN A N 1
ATOM 1862 C CA . ASN A 1 233 ? -3.900 4.596 8.032 1.00 85.69 233 ASN A CA 1
ATOM 1863 C C . ASN A 1 233 ? -5.232 5.269 7.637 1.00 85.69 233 ASN A C 1
ATOM 1865 O O . ASN A 1 233 ? -5.265 6.480 7.393 1.00 85.69 233 ASN A O 1
ATOM 1869 N N . GLN A 1 234 ? -6.323 4.504 7.534 1.00 91.69 234 GLN A N 1
ATOM 1870 C CA . GLN A 1 234 ? -7.612 4.971 7.036 1.00 91.69 234 GLN A CA 1
ATOM 1871 C C . GLN A 1 234 ? -8.710 4.903 8.096 1.00 91.69 234 GLN A C 1
ATOM 1873 O O . GLN A 1 234 ? -8.660 4.142 9.064 1.00 91.69 234 GLN A O 1
ATOM 1878 N N . TYR A 1 235 ? -9.763 5.683 7.876 1.00 96.00 235 TYR A N 1
ATOM 1879 C CA . TYR A 1 235 ? -10.989 5.606 8.653 1.00 96.00 235 TYR A CA 1
ATOM 1880 C C . TYR A 1 235 ? -12.225 5.743 7.766 1.00 96.00 235 TYR A C 1
ATOM 1882 O O . TYR A 1 235 ? -12.176 6.274 6.655 1.00 96.00 235 TYR A O 1
ATOM 1890 N N . MET A 1 236 ? -13.358 5.268 8.269 1.00 97.75 236 MET A N 1
ATOM 1891 C CA . MET A 1 236 ? -14.665 5.519 7.676 1.00 97.75 236 MET A CA 1
ATOM 1892 C C . MET A 1 236 ? -15.661 5.980 8.732 1.00 97.75 236 MET A C 1
ATOM 1894 O O . MET A 1 236 ? -15.570 5.605 9.906 1.00 97.75 236 MET A O 1
ATOM 1898 N N . ARG A 1 237 ? -16.637 6.774 8.295 1.00 97.19 237 ARG A N 1
ATOM 1899 C CA . ARG A 1 237 ? -17.749 7.228 9.124 1.00 97.19 237 ARG A CA 1
ATOM 1900 C C . ARG A 1 237 ? -18.969 6.335 8.923 1.00 97.19 237 ARG A C 1
ATOM 1902 O O . ARG A 1 237 ? -19.265 5.912 7.805 1.00 97.19 237 ARG A O 1
ATOM 1909 N N . TYR A 1 238 ? -19.675 6.045 10.008 1.00 98.00 238 TYR A N 1
ATOM 1910 C CA . TYR A 1 238 ? -20.885 5.234 9.990 1.00 98.00 238 TYR A CA 1
ATOM 1911 C C . TYR A 1 238 ? -22.018 5.957 10.709 1.00 98.00 238 TYR A C 1
ATOM 1913 O O . TYR A 1 238 ? -21.899 6.294 11.891 1.00 98.00 238 TYR A O 1
ATOM 1921 N N . ASP A 1 239 ? -23.120 6.164 9.995 1.00 97.44 239 ASP A N 1
ATOM 1922 C CA . ASP A 1 239 ? -24.365 6.695 10.532 1.00 97.44 239 ASP A CA 1
ATOM 1923 C C . ASP A 1 239 ? -24.982 5.646 11.465 1.00 97.44 239 ASP A C 1
ATOM 1925 O O . ASP A 1 239 ? -25.491 4.605 11.031 1.00 97.44 239 ASP A O 1
ATOM 1929 N N . ALA A 1 240 ? -24.893 5.891 12.771 1.00 97.56 240 ALA A N 1
ATOM 1930 C CA . ALA A 1 240 ? -25.362 4.955 13.780 1.00 97.56 240 ALA A CA 1
ATOM 1931 C C . ALA A 1 240 ? -26.892 4.923 13.889 1.00 97.56 240 ALA A C 1
ATOM 1933 O O . ALA A 1 240 ? -27.446 3.873 14.240 1.00 97.56 240 ALA A O 1
ATOM 1934 N N . ASP A 1 241 ? -27.546 6.047 13.574 1.00 96.00 241 ASP A N 1
ATOM 1935 C CA . ASP A 1 241 ? -29.001 6.191 13.523 1.00 96.00 241 ASP A CA 1
ATOM 1936 C C . ASP A 1 241 ? -29.561 5.395 12.332 1.00 96.00 241 ASP A C 1
ATOM 1938 O O . ASP A 1 241 ? -30.419 4.525 12.498 1.00 96.00 241 ASP A O 1
ATOM 1942 N N . GLY A 1 242 ? -29.019 5.645 11.135 1.00 95.38 242 GLY A N 1
ATOM 1943 C CA . GLY A 1 242 ? -29.414 4.998 9.879 1.00 95.38 242 GLY A CA 1
ATOM 1944 C C . GLY A 1 242 ? -28.858 3.583 9.680 1.00 95.38 242 GLY A C 1
ATOM 1945 O O . GLY A 1 242 ? -29.327 2.851 8.811 1.00 95.38 242 GLY A O 1
ATOM 1946 N N . PHE A 1 243 ? -27.880 3.181 10.496 1.00 96.00 243 PHE A N 1
ATOM 1947 C CA . PHE A 1 243 ? -27.160 1.910 10.406 1.00 96.00 243 PHE A CA 1
ATOM 1948 C C . PHE A 1 243 ? -26.539 1.663 9.020 1.00 96.00 243 PHE A C 1
ATOM 1950 O O . PHE A 1 243 ? -26.729 0.603 8.418 1.00 96.00 243 PHE A O 1
ATOM 1957 N N . ARG A 1 244 ? -25.797 2.647 8.507 1.00 96.69 244 ARG A N 1
ATOM 1958 C CA . ARG A 1 244 ? -25.148 2.577 7.194 1.00 96.69 244 ARG A CA 1
ATOM 1959 C C . ARG A 1 244 ? -23.844 3.379 7.180 1.00 96.69 244 ARG A C 1
ATOM 1961 O O . ARG A 1 244 ? -23.769 4.445 7.778 1.00 96.69 244 ARG A O 1
ATOM 1968 N N . GLY A 1 245 ? -22.833 2.876 6.475 1.00 97.19 245 GLY A N 1
ATOM 1969 C CA . GLY A 1 245 ? -21.596 3.611 6.211 1.00 97.19 245 GLY A CA 1
ATOM 1970 C C . GLY A 1 245 ? -21.835 4.805 5.290 1.00 97.19 245 GLY A C 1
ATOM 1971 O O . GLY A 1 245 ? -22.601 4.697 4.329 1.00 97.19 245 GLY A O 1
ATOM 1972 N N . ASP A 1 246 ? -21.168 5.922 5.551 1.00 96.00 246 ASP A N 1
ATOM 1973 C CA . ASP A 1 246 ? -21.221 7.078 4.659 1.00 96.00 246 ASP A CA 1
ATOM 1974 C C . ASP A 1 246 ? -20.273 6.879 3.468 1.00 96.00 246 ASP A C 1
ATOM 1976 O O . ASP A 1 246 ? -19.184 6.321 3.613 1.00 96.00 246 ASP A O 1
ATOM 1980 N N . ASP A 1 247 ? -20.678 7.342 2.283 1.00 93.31 247 ASP A N 1
ATOM 1981 C CA . ASP A 1 247 ? -19.780 7.416 1.120 1.00 93.31 247 ASP A CA 1
ATOM 1982 C C . ASP A 1 247 ? -18.907 8.675 1.168 1.00 93.31 247 ASP A C 1
ATOM 1984 O O . ASP A 1 247 ? -17.737 8.623 0.795 1.00 93.31 247 ASP A O 1
ATOM 1988 N N . GLN A 1 248 ? -19.461 9.788 1.659 1.00 93.25 248 GLN A N 1
ATOM 1989 C CA . GLN A 1 248 ? -18.755 11.054 1.835 1.00 93.25 248 GLN A CA 1
ATOM 1990 C C . GLN A 1 248 ? -19.358 11.905 2.964 1.00 93.25 248 GLN A C 1
ATOM 1992 O O . GLN A 1 248 ? -20.529 11.722 3.307 1.00 93.25 248 GLN A O 1
ATOM 1997 N N . SER A 1 249 ? -18.581 12.838 3.518 1.00 90.12 249 SER A N 1
ATOM 1998 C CA . SER A 1 249 ? -19.069 13.885 4.432 1.00 90.12 249 SER A CA 1
ATOM 1999 C C . SER A 1 249 ? -19.766 15.037 3.691 1.00 90.12 249 SER A C 1
ATOM 2001 O O . SER A 1 249 ? -19.603 15.191 2.479 1.00 90.12 249 SER A O 1
ATOM 2003 N N . GLU A 1 250 ? -20.474 15.914 4.418 1.00 88.25 250 GLU A N 1
ATOM 2004 C CA . GLU A 1 250 ? -20.996 17.177 3.857 1.00 88.25 250 GLU A CA 1
ATOM 2005 C C . GLU A 1 250 ? -19.874 18.099 3.349 1.00 88.25 250 GLU A C 1
ATOM 2007 O O . GLU A 1 250 ? -20.070 18.865 2.407 1.00 88.25 250 GLU A O 1
ATOM 2012 N N . SER A 1 251 ? -18.677 17.994 3.934 1.00 85.88 251 SER A N 1
ATOM 2013 C CA . SER A 1 251 ? -17.470 18.708 3.500 1.00 85.88 251 SER A CA 1
ATOM 2014 C C . SER A 1 251 ? -16.751 18.069 2.301 1.00 85.88 251 SER A C 1
ATOM 2016 O O . SER A 1 251 ? -15.733 18.599 1.860 1.00 85.88 251 SER A O 1
ATOM 2018 N N . GLY A 1 252 ? -17.262 16.957 1.757 1.00 90.62 252 GLY A N 1
ATOM 2019 C CA . GLY A 1 252 ? -16.727 16.301 0.559 1.00 90.62 252 GLY A CA 1
ATOM 2020 C C . GLY A 1 252 ? -15.595 15.296 0.804 1.00 90.62 252 GLY A C 1
ATOM 2021 O O . GLY A 1 252 ? -14.943 14.874 -0.149 1.00 90.62 252 GLY A O 1
ATOM 2022 N N . ILE A 1 253 ? -15.348 14.890 2.053 1.00 91.12 253 ILE A N 1
ATOM 2023 C CA . ILE A 1 253 ? -14.376 13.835 2.372 1.00 91.12 253 ILE A CA 1
ATOM 2024 C C . ILE A 1 253 ? -14.976 12.494 1.953 1.00 91.12 253 ILE A C 1
ATOM 2026 O O . ILE A 1 253 ? -15.957 12.067 2.554 1.00 91.12 253 ILE A O 1
ATOM 2030 N N . ALA A 1 254 ? -14.393 11.822 0.960 1.00 93.31 254 ALA A N 1
ATOM 2031 C CA . ALA A 1 254 ? -14.815 10.489 0.528 1.00 93.31 254 ALA A CA 1
ATOM 2032 C C . ALA A 1 254 ? -14.221 9.387 1.422 1.00 93.31 254 ALA A C 1
ATOM 2034 O O . ALA A 1 254 ? -13.044 9.448 1.776 1.00 93.31 254 ALA A O 1
ATOM 2035 N N . TYR A 1 255 ? -15.016 8.365 1.755 1.00 94.06 255 TYR A N 1
ATOM 2036 C CA . TYR A 1 255 ? -14.596 7.261 2.623 1.00 94.06 255 TYR A CA 1
ATOM 2037 C C . TYR A 1 255 ? -14.283 5.961 1.850 1.00 94.06 255 TYR A C 1
ATOM 2039 O O . TYR A 1 255 ? -15.020 5.601 0.926 1.00 94.06 255 TYR A O 1
ATOM 2047 N N . PRO A 1 256 ? -13.257 5.190 2.270 1.00 93.81 256 PRO A N 1
ATOM 2048 C CA . PRO A 1 256 ? -12.391 5.442 3.426 1.00 93.81 256 PRO A CA 1
ATOM 2049 C C . PRO A 1 256 ? -11.409 6.601 3.180 1.00 93.81 256 PRO A C 1
ATOM 2051 O O . PRO A 1 256 ? -10.904 6.773 2.075 1.00 93.81 256 PRO A O 1
ATOM 2054 N N . ALA A 1 257 ? -11.159 7.394 4.220 1.00 91.31 257 ALA A N 1
ATOM 2055 C CA . ALA A 1 257 ? -10.341 8.604 4.174 1.00 91.31 257 ALA A CA 1
ATOM 2056 C C . ALA A 1 257 ? -9.060 8.434 4.999 1.00 91.31 257 ALA A C 1
ATOM 2058 O O . ALA A 1 257 ? -9.018 7.615 5.915 1.00 91.31 257 ALA A O 1
ATOM 2059 N N . SER A 1 258 ? -8.020 9.216 4.702 1.00 88.31 258 SER A N 1
ATOM 2060 C CA . SER A 1 258 ? -6.752 9.189 5.447 1.00 88.31 258 SER A CA 1
ATOM 2061 C C . SER A 1 258 ? -6.916 9.765 6.856 1.00 88.31 258 SER A C 1
ATOM 2063 O O . SER A 1 258 ? -7.477 10.851 7.024 1.00 88.31 258 SER A O 1
ATOM 2065 N N . VAL A 1 259 ? -6.390 9.067 7.866 1.00 91.88 259 VAL A N 1
ATOM 2066 C CA . VAL A 1 259 ? -6.354 9.566 9.246 1.00 91.88 259 VAL A CA 1
ATOM 2067 C C . VAL A 1 259 ? -5.432 10.780 9.345 1.00 91.88 259 VAL A C 1
ATOM 2069 O O . VAL A 1 259 ? -5.855 11.813 9.849 1.00 91.88 259 VAL A O 1
ATOM 2072 N N . ALA A 1 260 ? -4.215 10.700 8.803 1.00 88.12 260 ALA A N 1
ATOM 2073 C CA . ALA A 1 260 ? -3.236 11.789 8.872 1.00 88.12 260 ALA A CA 1
ATOM 2074 C C . ALA A 1 260 ? -3.734 13.098 8.226 1.00 88.12 260 ALA A C 1
ATOM 2076 O O . ALA A 1 260 ? -3.370 14.185 8.664 1.00 88.12 260 ALA A O 1
ATOM 2077 N N . GLU A 1 261 ? -4.591 13.006 7.203 1.00 86.94 261 GLU A N 1
ATOM 2078 C CA . GLU A 1 261 ? -5.141 14.184 6.517 1.00 86.94 261 GLU A CA 1
ATOM 2079 C C . GLU A 1 261 ? -6.344 14.803 7.237 1.00 86.94 261 GLU A C 1
ATOM 2081 O O . GLU A 1 261 ? -6.571 16.004 7.115 1.00 86.94 261 GLU A O 1
ATOM 2086 N N . ASN A 1 262 ? -7.125 14.000 7.967 1.00 92.69 262 ASN A N 1
ATOM 2087 C CA . ASN A 1 262 ? -8.431 14.421 8.487 1.00 92.69 262 ASN A CA 1
ATOM 2088 C C . ASN A 1 262 ? -8.540 14.381 10.019 1.00 92.69 262 ASN A C 1
ATOM 2090 O O . ASN A 1 262 ? -9.560 14.794 10.558 1.00 92.69 262 ASN A O 1
ATOM 2094 N N . TRP A 1 263 ? -7.512 13.905 10.724 1.00 93.75 263 TRP A N 1
ATOM 2095 C CA . TRP A 1 263 ? -7.418 13.909 12.185 1.00 93.75 263 TRP A CA 1
ATOM 2096 C C . TRP A 1 263 ? -6.208 14.751 12.602 1.00 93.75 263 TRP A C 1
ATOM 2098 O O . TRP A 1 263 ? -5.118 14.207 12.814 1.00 93.75 263 TRP A O 1
ATOM 2108 N N . PRO A 1 264 ? -6.364 16.087 12.701 1.00 92.75 264 PRO A N 1
ATOM 2109 C CA . PRO A 1 264 ? -5.242 16.995 12.894 1.00 92.75 264 PRO A CA 1
ATOM 2110 C C . PRO A 1 264 ? -4.393 16.605 14.102 1.00 92.75 264 PRO A C 1
ATOM 2112 O O . PRO A 1 264 ? -4.915 16.368 15.191 1.00 92.75 264 PRO A O 1
ATOM 2115 N N . ASN A 1 265 ? -3.076 16.559 13.905 1.00 91.50 265 ASN A N 1
ATOM 2116 C CA . ASN A 1 265 ? -2.071 16.203 14.911 1.00 91.50 265 ASN A CA 1
ATOM 2117 C C . ASN A 1 265 ? -2.126 14.768 15.461 1.00 91.50 265 ASN A C 1
ATOM 2119 O O . ASN A 1 265 ? -1.333 14.447 16.342 1.00 91.50 265 ASN A O 1
ATOM 2123 N N . LEU A 1 266 ? -3.018 13.900 14.978 1.00 92.44 266 LEU A N 1
ATOM 2124 C CA . LEU A 1 266 ? -3.134 12.546 15.519 1.00 92.44 266 LEU A CA 1
ATOM 2125 C C . LEU A 1 266 ? -2.045 11.612 14.981 1.00 92.44 266 LEU A C 1
ATOM 2127 O O . LEU A 1 266 ? -1.385 10.917 15.753 1.00 92.44 266 LEU A O 1
ATOM 2131 N N . LEU A 1 267 ? -1.872 11.603 13.661 1.00 89.06 267 LEU A N 1
ATOM 2132 C CA . LEU A 1 267 ? -1.042 10.642 12.947 1.00 89.06 267 LEU A CA 1
ATOM 2133 C C . LEU A 1 267 ? -0.115 11.371 11.971 1.00 89.06 267 LEU A C 1
ATOM 2135 O O . LEU A 1 267 ? -0.569 12.237 11.223 1.00 89.06 267 LEU A O 1
ATOM 2139 N N . ALA A 1 268 ? 1.162 10.994 11.958 1.00 82.38 268 ALA A N 1
ATOM 2140 C CA . ALA A 1 268 ? 2.105 11.433 10.942 1.00 82.38 268 ALA A CA 1
ATOM 2141 C C . ALA A 1 268 ? 1.712 10.886 9.574 1.00 82.38 268 ALA A C 1
ATOM 2143 O O . ALA A 1 268 ? 1.297 9.732 9.447 1.00 82.38 268 ALA A O 1
ATOM 2144 N N . ALA A 1 269 ? 1.869 11.715 8.543 1.00 76.06 269 ALA A N 1
ATOM 2145 C CA . ALA A 1 269 ? 1.737 11.251 7.173 1.00 76.06 269 ALA A CA 1
ATOM 2146 C C . ALA A 1 269 ? 2.763 10.137 6.918 1.00 76.06 269 ALA A C 1
ATOM 2148 O O . ALA A 1 269 ? 3.957 10.315 7.158 1.00 76.06 269 ALA A O 1
ATOM 2149 N N . ASP A 1 270 ? 2.292 8.987 6.441 1.00 85.19 270 ASP A N 1
ATOM 2150 C CA . ASP A 1 270 ? 3.170 7.937 5.938 1.00 85.19 270 ASP A CA 1
ATOM 2151 C C . ASP A 1 270 ? 3.729 8.386 4.577 1.00 85.19 270 ASP A C 1
ATOM 2153 O O . ASP A 1 270 ? 2.970 8.677 3.647 1.00 85.19 270 ASP A O 1
ATOM 2157 N N . GLU A 1 271 ? 5.057 8.487 4.474 1.00 86.69 271 GLU A N 1
ATOM 2158 C CA . GLU A 1 271 ? 5.748 8.980 3.273 1.00 86.69 271 GLU A CA 1
ATOM 2159 C C . GLU A 1 271 ? 5.432 8.132 2.031 1.00 86.69 271 GLU A C 1
ATOM 2161 O O . GLU A 1 271 ? 5.296 8.671 0.932 1.00 86.69 271 GLU A O 1
ATOM 2166 N N . LEU A 1 272 ? 5.269 6.813 2.192 1.00 91.44 272 LEU A N 1
ATOM 2167 C CA . LEU A 1 272 ? 4.915 5.917 1.095 1.00 91.44 272 LEU A CA 1
ATOM 2168 C C . LEU A 1 272 ? 3.457 6.104 0.672 1.00 91.44 272 LEU A C 1
ATOM 2170 O O . LEU A 1 272 ? 3.171 6.133 -0.524 1.00 91.44 272 LEU A O 1
ATOM 2174 N N . ALA A 1 273 ? 2.541 6.266 1.629 1.00 89.75 273 ALA A N 1
ATOM 2175 C CA . ALA A 1 273 ? 1.139 6.535 1.321 1.00 89.75 273 ALA A CA 1
ATOM 2176 C C . ALA A 1 273 ? 0.965 7.883 0.599 1.00 89.75 273 ALA A C 1
ATOM 2178 O O . ALA A 1 273 ? 0.212 7.977 -0.373 1.00 89.75 273 ALA A O 1
ATOM 2179 N N . ALA A 1 274 ? 1.697 8.913 1.036 1.00 88.56 274 ALA A N 1
ATOM 2180 C CA . ALA A 1 274 ? 1.723 10.217 0.378 1.00 88.56 274 ALA A CA 1
ATOM 2181 C C . ALA A 1 274 ? 2.277 10.113 -1.052 1.00 88.56 274 ALA A C 1
ATOM 2183 O O . ALA A 1 274 ? 1.664 10.628 -1.989 1.00 88.56 274 ALA A O 1
ATOM 2184 N N . TYR A 1 275 ? 3.377 9.376 -1.234 1.00 94.81 275 TYR A N 1
ATOM 2185 C CA . TYR A 1 275 ? 3.936 9.087 -2.553 1.00 94.81 275 TYR A CA 1
ATOM 2186 C C . TYR A 1 275 ? 2.943 8.337 -3.454 1.00 94.81 275 TYR A C 1
ATOM 2188 O O . TYR A 1 275 ? 2.731 8.722 -4.602 1.00 94.81 275 TYR A O 1
ATOM 2196 N N . ALA A 1 276 ? 2.265 7.310 -2.936 1.00 95.50 276 ALA A N 1
ATOM 2197 C CA . ALA A 1 276 ? 1.250 6.572 -3.684 1.00 95.50 276 ALA A CA 1
ATOM 2198 C C . ALA A 1 276 ? 0.082 7.466 -4.132 1.00 95.50 276 ALA A C 1
ATOM 2200 O O . ALA A 1 276 ? -0.401 7.326 -5.252 1.00 95.50 276 ALA A O 1
ATOM 2201 N N . LYS A 1 277 ? -0.327 8.438 -3.312 1.00 92.19 277 LYS A N 1
ATOM 2202 C CA . LYS A 1 277 ? -1.352 9.420 -3.690 1.00 92.19 277 LYS A CA 1
ATOM 2203 C C . LYS A 1 277 ? -0.889 10.348 -4.819 1.00 92.19 277 LYS A C 1
ATOM 2205 O O . LYS A 1 277 ? -1.669 10.630 -5.729 1.00 92.19 277 LYS A O 1
ATOM 2210 N N . GLU A 1 278 ? 0.361 10.812 -4.782 1.00 95.94 278 GLU A N 1
ATOM 2211 C CA . GLU A 1 278 ? 0.958 11.603 -5.870 1.00 95.94 278 GLU A CA 1
ATOM 2212 C C . GLU A 1 278 ? 0.985 10.801 -7.181 1.00 95.94 278 GLU A C 1
ATOM 2214 O O . GLU A 1 278 ? 0.582 11.297 -8.235 1.00 95.94 278 GLU A O 1
ATOM 2219 N N . CYS A 1 279 ? 1.375 9.530 -7.096 1.00 98.12 279 CYS A N 1
ATOM 2220 C CA . CYS A 1 279 ? 1.372 8.592 -8.211 1.00 98.12 279 CYS A CA 1
ATOM 2221 C C . CYS A 1 279 ? -0.015 8.374 -8.807 1.00 98.12 279 CYS A C 1
ATOM 2223 O O . CYS A 1 279 ? -0.187 8.492 -10.021 1.00 98.12 279 CYS A O 1
ATOM 2225 N N . ASP A 1 280 ? -1.018 8.121 -7.970 1.00 97.44 280 ASP A N 1
ATOM 2226 C CA . ASP A 1 280 ? -2.394 7.920 -8.416 1.00 97.44 280 ASP A CA 1
ATOM 2227 C C . ASP A 1 280 ? -2.934 9.163 -9.137 1.00 97.44 280 ASP A C 1
ATOM 2229 O O . ASP A 1 280 ? -3.588 9.039 -10.175 1.00 97.44 280 ASP A O 1
ATOM 2233 N N . ALA A 1 281 ? -2.601 10.365 -8.652 1.00 96.88 281 ALA A N 1
ATOM 2234 C CA . ALA A 1 281 ? -2.970 11.622 -9.300 1.00 96.88 281 ALA A CA 1
ATOM 2235 C C . ALA A 1 281 ? -2.257 11.829 -10.650 1.00 96.88 281 ALA A C 1
ATOM 2237 O O . ALA A 1 281 ? -2.884 12.261 -11.618 1.00 96.88 281 ALA A O 1
ATOM 2238 N N . ALA A 1 282 ? -0.963 11.510 -10.735 1.00 97.56 282 ALA A N 1
ATOM 2239 C CA . ALA A 1 282 ? -0.179 11.665 -11.960 1.00 97.56 282 ALA A CA 1
ATOM 2240 C C . ALA A 1 282 ? -0.535 10.623 -13.035 1.00 97.56 282 ALA A C 1
ATOM 2242 O O . ALA A 1 282 ? -0.438 10.899 -14.237 1.00 97.56 282 ALA A O 1
ATOM 2243 N N . ILE A 1 283 ? -0.937 9.421 -12.610 1.00 98.06 283 ILE A N 1
ATOM 2244 C CA . ILE A 1 283 ? -1.096 8.259 -13.489 1.00 98.06 283 ILE A CA 1
ATOM 2245 C C . ILE A 1 283 ? -2.571 8.003 -13.824 1.00 98.06 283 ILE A C 1
ATOM 2247 O O . ILE A 1 283 ? -2.873 7.604 -14.951 1.00 98.06 283 ILE A O 1
ATOM 2251 N N . GLY A 1 284 ? -3.496 8.308 -12.910 1.00 97.12 284 GLY A N 1
ATOM 2252 C CA . GLY A 1 284 ? -4.945 8.206 -13.116 1.00 97.12 284 GLY A CA 1
ATOM 2253 C C . GLY A 1 284 ? -5.542 6.827 -12.820 1.00 97.12 284 GLY A C 1
ATOM 2254 O O . GLY A 1 284 ? -6.696 6.569 -13.156 1.00 97.12 284 GLY A O 1
ATOM 2255 N N . VAL A 1 285 ? -4.770 5.930 -12.211 1.00 96.81 285 VAL A N 1
ATOM 2256 C CA . VAL A 1 285 ? -5.199 4.608 -11.718 1.00 96.81 285 VAL A CA 1
ATOM 2257 C C . VAL A 1 285 ? -4.537 4.364 -10.367 1.00 96.81 285 VAL A C 1
ATOM 2259 O O . VAL A 1 285 ? -3.580 5.060 -10.070 1.00 96.81 285 VAL A O 1
ATOM 2262 N N . THR A 1 286 ? -4.997 3.392 -9.575 1.00 95.31 286 THR A N 1
ATOM 2263 C CA . THR A 1 286 ? -4.425 3.085 -8.249 1.00 95.31 286 THR A CA 1
ATOM 2264 C C . THR A 1 286 ? -3.856 1.672 -8.171 1.00 95.31 286 THR A C 1
ATOM 2266 O O . THR A 1 286 ? -4.328 0.764 -8.863 1.00 95.31 286 THR A O 1
ATOM 2269 N N . VAL A 1 287 ? -2.852 1.471 -7.315 1.00 97.12 287 VAL A N 1
ATOM 2270 C CA . VAL A 1 287 ? -2.378 0.135 -6.930 1.00 97.12 287 VAL A CA 1
ATOM 2271 C C . VAL A 1 287 ? -3.280 -0.395 -5.814 1.00 97.12 287 VAL A C 1
ATOM 2273 O O . VAL A 1 287 ? -3.194 0.050 -4.675 1.00 97.12 287 VAL A O 1
ATOM 2276 N N . SER A 1 288 ? -4.151 -1.354 -6.125 1.00 93.12 288 SER A N 1
ATOM 2277 C CA . SER A 1 288 ? -5.018 -2.008 -5.134 1.00 93.12 288 SER A CA 1
ATOM 2278 C C . SER A 1 288 ? -4.281 -3.089 -4.340 1.00 93.12 288 SER A C 1
ATOM 2280 O O . SER A 1 288 ? -3.272 -3.604 -4.814 1.00 93.12 288 SER A O 1
ATOM 2282 N N . ASP A 1 289 ? -4.836 -3.524 -3.201 1.00 93.38 289 ASP A N 1
ATOM 2283 C CA . ASP A 1 289 ? -4.431 -4.786 -2.561 1.00 93.38 289 ASP A CA 1
ATOM 2284 C C . ASP A 1 289 ? -4.434 -5.921 -3.602 1.00 93.38 289 ASP A C 1
ATOM 2286 O O . ASP A 1 289 ? -5.320 -6.004 -4.465 1.00 93.38 289 ASP A O 1
ATOM 2290 N N . PHE A 1 290 ? -3.443 -6.805 -3.537 1.00 94.44 290 PHE A N 1
ATOM 2291 C CA . PHE A 1 290 ? -3.318 -7.901 -4.485 1.00 94.44 290 PHE A CA 1
ATOM 2292 C C . PHE A 1 290 ? -2.688 -9.136 -3.856 1.00 94.44 290 PHE A C 1
ATOM 2294 O O . PHE A 1 290 ? -1.805 -9.052 -3.017 1.00 94.44 290 PHE A O 1
ATOM 2301 N N . ASP A 1 291 ? -3.125 -10.306 -4.311 1.00 94.31 291 ASP A N 1
ATOM 2302 C CA . ASP A 1 291 ? -2.499 -11.578 -3.973 1.00 94.31 291 ASP A CA 1
ATOM 2303 C C . ASP A 1 291 ? -1.842 -12.153 -5.233 1.00 94.31 291 ASP A C 1
ATOM 2305 O O . ASP A 1 291 ? -2.529 -12.412 -6.233 1.00 94.31 291 ASP A O 1
ATOM 2309 N N . VAL A 1 292 ? -0.513 -12.294 -5.212 1.00 91.31 292 VAL A N 1
ATOM 2310 C CA . VAL A 1 292 ? 0.260 -12.860 -6.333 1.00 91.31 292 VAL A CA 1
ATOM 2311 C C . VAL A 1 292 ? 0.097 -14.371 -6.452 1.00 91.31 292 VAL A C 1
ATOM 2313 O O . VAL A 1 292 ? 0.328 -14.919 -7.531 1.00 91.31 292 VAL A O 1
ATOM 2316 N N . ASP A 1 293 ? -0.339 -15.035 -5.381 1.00 93.25 293 ASP A N 1
ATOM 2317 C CA . ASP A 1 293 ? -0.626 -16.463 -5.369 1.00 93.25 293 ASP A CA 1
ATOM 2318 C C . ASP A 1 293 ? -2.053 -16.814 -5.780 1.00 93.25 293 ASP A C 1
ATOM 2320 O O . ASP A 1 293 ? -2.331 -17.962 -6.150 1.00 93.25 293 ASP A O 1
ATOM 2324 N N . SER A 1 294 ? -2.942 -15.820 -5.806 1.00 94.00 294 SER A N 1
ATOM 2325 C CA . SER A 1 294 ? -4.299 -15.988 -6.310 1.00 94.00 294 SER A CA 1
ATOM 2326 C C . SER A 1 294 ? -4.318 -16.501 -7.754 1.00 94.00 294 SER A C 1
ATOM 2328 O O . SER A 1 294 ? -3.388 -16.308 -8.538 1.00 94.00 294 SER A O 1
ATOM 2330 N N . ARG A 1 295 ? -5.456 -17.074 -8.163 1.00 92.94 295 ARG A N 1
ATOM 2331 C CA . ARG A 1 295 ? -5.705 -17.516 -9.551 1.00 92.94 295 ARG A CA 1
ATOM 2332 C C . ARG A 1 295 ? -5.583 -16.410 -10.611 1.00 92.94 295 ARG A C 1
ATOM 2334 O O . ARG A 1 295 ? -5.684 -16.702 -11.796 1.00 92.94 295 ARG A O 1
ATOM 2341 N N . LEU A 1 296 ? -5.473 -15.149 -10.189 1.00 93.56 296 LEU A N 1
ATOM 2342 C CA . LEU A 1 296 ? -5.295 -13.997 -11.070 1.00 93.56 296 LEU A CA 1
ATOM 2343 C C . LEU A 1 296 ? -3.816 -13.732 -11.380 1.00 93.56 296 LEU A C 1
ATOM 2345 O O . LEU A 1 296 ? -3.533 -13.054 -12.362 1.00 93.56 296 LEU A O 1
ATOM 2349 N N . GLY A 1 297 ? -2.885 -14.249 -10.573 1.00 92.69 297 GLY A N 1
ATOM 2350 C CA . GLY A 1 297 ? -1.451 -14.226 -10.857 1.00 92.69 297 GLY A CA 1
ATOM 2351 C C . GLY A 1 297 ? -1.039 -15.351 -11.810 1.00 92.69 297 GLY A C 1
ATOM 2352 O O . GLY A 1 297 ? -1.702 -16.382 -11.917 1.00 92.69 297 GLY A O 1
ATOM 2353 N N . THR A 1 298 ? 0.070 -15.164 -12.523 1.00 96.56 298 THR A N 1
ATOM 2354 C CA . THR A 1 298 ? 0.658 -16.184 -13.406 1.00 96.56 298 THR A CA 1
ATOM 2355 C C . THR A 1 298 ? 2.061 -16.531 -12.939 1.00 96.56 298 THR A C 1
ATOM 2357 O O . THR A 1 298 ? 2.848 -15.651 -12.607 1.00 96.56 298 THR A O 1
ATOM 2360 N N . THR A 1 299 ? 2.381 -17.822 -12.891 1.00 96.31 299 THR A N 1
ATOM 2361 C CA . THR A 1 299 ? 3.744 -18.276 -12.595 1.00 96.31 299 THR A CA 1
ATOM 2362 C C . THR A 1 299 ? 4.653 -17.938 -13.768 1.00 96.31 299 THR A C 1
ATOM 2364 O O . THR A 1 299 ? 4.314 -18.245 -14.909 1.00 96.31 299 THR A O 1
ATOM 2367 N N . VAL A 1 300 ? 5.808 -17.335 -13.492 1.00 96.19 300 VAL A N 1
ATOM 2368 C CA . VAL A 1 300 ? 6.841 -17.110 -14.504 1.00 96.19 300 VAL A CA 1
ATOM 2369 C C . VAL A 1 300 ? 7.426 -18.474 -14.888 1.00 96.19 300 VAL A C 1
ATOM 2371 O O . VAL A 1 300 ? 7.977 -19.158 -14.018 1.00 96.19 300 VAL A O 1
ATOM 2374 N N . PRO A 1 301 ? 7.292 -18.922 -16.149 1.00 95.75 301 PRO A N 1
ATOM 2375 C CA . PRO A 1 301 ? 7.731 -20.258 -16.521 1.00 95.75 301 PRO A CA 1
ATOM 2376 C C . PRO A 1 301 ? 9.241 -20.432 -16.338 1.00 95.75 301 PRO A C 1
ATOM 2378 O O . PRO A 1 301 ? 10.040 -19.558 -16.676 1.00 95.75 301 PRO A O 1
ATOM 2381 N N . THR A 1 302 ? 9.633 -21.592 -15.815 1.00 94.25 302 THR A N 1
ATOM 2382 C CA . THR A 1 302 ? 11.029 -22.038 -15.783 1.00 94.25 302 THR A CA 1
ATOM 2383 C C . THR A 1 302 ? 11.105 -23.380 -16.496 1.00 94.25 302 THR A C 1
ATOM 2385 O O . THR A 1 302 ? 10.630 -24.388 -15.976 1.00 94.25 302 THR A O 1
ATOM 2388 N N . THR A 1 303 ? 11.650 -23.381 -17.711 1.00 93.75 303 THR A N 1
ATOM 2389 C CA . THR A 1 303 ? 11.705 -24.550 -18.600 1.00 93.75 303 THR A CA 1
ATOM 2390 C C . THR A 1 303 ? 13.135 -25.057 -18.767 1.00 93.75 303 THR A C 1
ATOM 2392 O O . THR A 1 303 ? 14.091 -24.285 -18.654 1.00 93.75 303 THR A O 1
ATOM 2395 N N . ASN A 1 304 ? 13.260 -26.368 -19.009 1.00 94.50 304 ASN A N 1
ATOM 2396 C CA . ASN A 1 304 ? 14.527 -27.076 -19.238 1.00 94.50 304 ASN A CA 1
ATOM 2397 C C . ASN A 1 304 ? 15.609 -26.760 -18.192 1.00 94.50 304 ASN A C 1
ATOM 2399 O O . ASN A 1 304 ? 16.768 -26.493 -18.519 1.00 94.50 304 ASN A O 1
ATOM 2403 N N . LEU A 1 305 ? 15.208 -26.777 -16.918 1.00 95.38 305 LEU A N 1
ATOM 2404 C CA . LEU A 1 305 ? 16.118 -26.580 -15.799 1.00 95.38 305 LEU A CA 1
ATOM 2405 C C . LEU A 1 305 ? 17.185 -27.683 -15.798 1.00 95.38 305 LEU A C 1
ATOM 2407 O O . LEU A 1 305 ? 16.861 -28.865 -15.909 1.00 95.38 305 LEU A O 1
ATOM 2411 N N . THR A 1 306 ? 18.453 -27.299 -15.687 1.00 93.31 306 THR A N 1
ATOM 2412 C CA . THR A 1 306 ? 19.587 -28.224 -15.697 1.00 93.31 306 THR A CA 1
ATOM 2413 C C . THR A 1 306 ? 20.473 -27.991 -14.466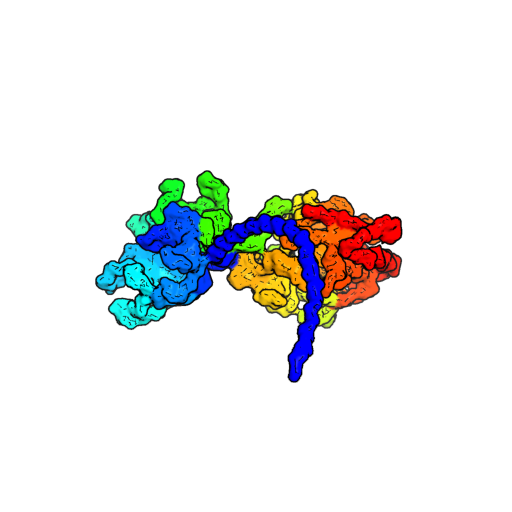 1.00 93.31 306 THR A C 1
ATOM 2415 O O . THR A 1 306 ? 21.024 -26.896 -14.319 1.00 93.31 306 THR A O 1
ATOM 2418 N N . PRO A 1 307 ? 20.643 -29.005 -13.591 1.00 93.75 307 PRO A N 1
ATOM 2419 C CA . PRO A 1 307 ? 19.927 -30.290 -13.598 1.00 93.75 307 PRO A CA 1
ATOM 2420 C C . PRO A 1 307 ? 18.400 -30.120 -13.383 1.00 93.75 307 PRO A C 1
ATOM 2422 O O . PRO A 1 307 ? 17.985 -29.101 -12.834 1.00 93.75 307 PRO A O 1
ATOM 2425 N N . PRO A 1 308 ? 17.549 -31.099 -13.762 1.00 90.69 308 PRO A N 1
ATOM 2426 C CA . PRO A 1 308 ? 16.079 -30.988 -13.676 1.00 90.69 308 PRO A CA 1
ATOM 2427 C C . PRO A 1 308 ? 15.505 -30.633 -12.298 1.00 90.69 308 PRO A C 1
ATOM 2429 O O . PRO A 1 308 ? 14.376 -30.163 -12.196 1.00 90.69 308 PRO A O 1
ATOM 2432 N N . ASN A 1 309 ? 16.273 -30.861 -11.237 1.00 88.19 309 ASN A N 1
ATOM 2433 C CA . ASN A 1 309 ? 15.925 -30.597 -9.845 1.00 88.19 309 ASN A CA 1
ATOM 2434 C C . ASN A 1 309 ? 16.809 -29.511 -9.208 1.00 88.19 309 ASN A C 1
ATOM 2436 O O . ASN A 1 309 ? 16.952 -29.488 -7.985 1.00 88.19 309 ASN A O 1
ATOM 2440 N N . ALA A 1 310 ? 17.447 -28.658 -10.013 1.00 91.25 310 ALA A N 1
ATOM 2441 C CA . ALA A 1 310 ? 18.258 -27.574 -9.485 1.00 91.25 310 ALA A CA 1
ATOM 2442 C C . ALA A 1 310 ? 17.409 -26.651 -8.595 1.00 91.25 310 ALA A C 1
ATOM 2444 O O . ALA A 1 310 ? 16.261 -26.333 -8.903 1.00 91.25 310 ALA A O 1
ATOM 2445 N N . THR A 1 311 ? 17.969 -26.236 -7.465 1.00 89.06 311 THR A N 1
ATOM 2446 C CA . THR A 1 311 ? 17.323 -25.302 -6.541 1.00 89.06 311 THR A CA 1
ATOM 2447 C C . THR A 1 311 ? 17.978 -23.943 -6.669 1.00 89.06 311 THR A C 1
ATOM 2449 O O . THR A 1 311 ? 19.202 -23.875 -6.786 1.00 89.06 311 THR A O 1
ATOM 2452 N N . TYR A 1 312 ? 17.197 -22.870 -6.544 1.00 91.31 312 TYR A N 1
ATOM 2453 C CA . TYR A 1 312 ? 17.730 -21.510 -6.465 1.00 91.31 312 TYR A CA 1
ATOM 2454 C C . TYR A 1 312 ? 18.908 -21.422 -5.464 1.00 91.31 312 TYR A C 1
ATOM 2456 O O . TYR A 1 312 ? 18.827 -22.021 -4.388 1.00 91.31 312 TYR A O 1
ATOM 2464 N N . PRO A 1 313 ? 19.989 -20.683 -5.773 1.00 92.69 313 PRO A N 1
ATOM 2465 C CA . PRO A 1 313 ? 20.251 -19.965 -7.027 1.00 92.69 313 PRO A CA 1
ATOM 2466 C C . PRO A 1 313 ? 20.941 -20.833 -8.099 1.00 92.69 313 PRO A C 1
ATOM 2468 O O . PRO A 1 313 ? 21.383 -20.317 -9.120 1.00 92.69 313 PRO A O 1
ATOM 2471 N N . ASN A 1 314 ? 21.085 -22.137 -7.862 1.00 92.94 314 ASN A N 1
ATOM 2472 C CA . ASN A 1 314 ? 21.899 -23.031 -8.675 1.00 92.94 314 ASN A CA 1
ATOM 2473 C C . ASN A 1 314 ? 21.134 -23.558 -9.897 1.00 92.94 314 ASN A C 1
ATOM 2475 O O . ASN A 1 314 ? 19.939 -23.841 -9.830 1.00 92.94 314 ASN A O 1
ATOM 2479 N N . GLY A 1 315 ? 21.867 -23.783 -10.988 1.00 92.75 315 GLY A N 1
ATOM 2480 C CA . GLY A 1 315 ? 21.354 -24.369 -12.227 1.00 92.75 315 GLY A CA 1
ATOM 2481 C C . GLY A 1 315 ? 21.212 -23.364 -13.366 1.00 92.75 315 GLY A C 1
ATOM 2482 O O . GLY A 1 315 ? 21.406 -22.162 -13.193 1.00 92.75 315 GLY A O 1
ATOM 2483 N N . ILE A 1 316 ? 20.889 -23.889 -14.546 1.00 96.06 316 ILE A N 1
ATOM 2484 C CA . ILE A 1 316 ? 20.643 -23.109 -15.765 1.00 96.06 316 ILE A CA 1
ATOM 2485 C C . ILE A 1 316 ? 19.280 -23.464 -16.371 1.00 96.06 316 ILE A C 1
ATOM 2487 O O . ILE A 1 316 ? 18.782 -24.567 -16.162 1.00 96.06 316 ILE A O 1
ATOM 2491 N N . CYS A 1 317 ? 18.660 -22.542 -17.102 1.00 96.31 317 CYS A N 1
ATOM 2492 C CA . CYS A 1 317 ? 17.342 -22.717 -17.727 1.00 96.31 317 CYS A CA 1
ATOM 2493 C C . CYS A 1 317 ? 17.234 -21.881 -19.002 1.00 96.31 317 CYS A C 1
ATOM 2495 O O . CYS A 1 317 ? 18.129 -21.107 -19.338 1.00 96.31 317 CYS A O 1
ATOM 2497 N N . ASP A 1 318 ? 16.130 -22.003 -19.736 1.00 95.12 318 ASP A N 1
ATOM 2498 C CA . ASP A 1 318 ? 16.046 -21.365 -21.053 1.00 95.12 318 ASP A CA 1
ATOM 2499 C C . ASP A 1 318 ? 16.007 -19.836 -21.010 1.00 95.12 318 ASP A C 1
ATOM 2501 O O . ASP A 1 318 ? 16.469 -19.183 -21.949 1.00 95.12 318 ASP A O 1
ATOM 2505 N N . ARG A 1 319 ? 15.404 -19.275 -19.957 1.00 94.75 319 ARG A N 1
ATOM 2506 C CA . ARG A 1 319 ? 15.082 -17.849 -19.811 1.00 94.75 319 ARG A CA 1
ATOM 2507 C C . ARG A 1 319 ? 15.278 -17.430 -18.344 1.00 94.75 319 ARG A C 1
ATOM 2509 O O . ARG A 1 319 ? 14.283 -17.242 -17.651 1.00 94.75 319 ARG A O 1
ATOM 2516 N N . PRO A 1 320 ? 16.517 -17.349 -17.826 1.00 95.00 320 PRO A N 1
ATOM 2517 C CA . PRO A 1 320 ? 16.772 -16.938 -16.444 1.00 95.00 320 PRO A CA 1
ATOM 2518 C C . PRO A 1 320 ? 16.422 -15.462 -16.224 1.00 95.00 320 PRO A C 1
ATOM 2520 O O . PRO A 1 320 ? 16.328 -14.677 -17.173 1.00 95.00 320 PRO A O 1
ATOM 2523 N N . ASN A 1 321 ? 16.285 -15.056 -14.962 1.00 92.12 321 ASN A N 1
ATOM 2524 C CA . ASN A 1 321 ? 16.181 -13.645 -14.617 1.00 92.12 321 ASN A CA 1
ATOM 2525 C C . ASN A 1 321 ? 17.499 -12.938 -14.967 1.00 92.12 321 ASN A C 1
ATOM 2527 O O . ASN A 1 321 ? 18.536 -13.210 -14.372 1.00 92.12 321 ASN A O 1
ATOM 2531 N N . VAL A 1 322 ? 17.452 -12.005 -15.917 1.00 84.81 322 VAL A N 1
ATOM 2532 C CA . VAL A 1 322 ? 18.640 -11.321 -16.457 1.00 84.81 322 VAL A CA 1
ATOM 2533 C C . VAL A 1 322 ? 19.372 -10.468 -15.414 1.00 84.81 322 VAL A C 1
ATOM 2535 O O . VAL A 1 322 ? 20.589 -10.288 -15.505 1.00 84.81 322 VAL A O 1
ATOM 2538 N N . LEU A 1 323 ? 18.653 -9.922 -14.428 1.00 81.31 323 LEU A N 1
ATOM 2539 C CA . LEU A 1 323 ? 19.255 -9.048 -13.417 1.00 81.31 323 LEU A CA 1
ATOM 2540 C C . LEU A 1 323 ? 20.228 -9.816 -12.527 1.00 81.31 323 LEU A C 1
ATOM 2542 O O . LEU A 1 323 ? 21.302 -9.303 -12.213 1.00 81.31 323 LEU A O 1
ATOM 2546 N N . SER A 1 324 ? 19.839 -11.029 -12.144 1.00 86.00 324 SER A N 1
ATOM 2547 C CA . SER A 1 324 ? 20.575 -11.887 -11.220 1.00 86.00 324 SER A CA 1
ATOM 2548 C C . SER A 1 324 ? 21.314 -13.037 -11.903 1.00 86.00 324 SER A C 1
ATOM 2550 O O . SER A 1 324 ? 22.134 -13.667 -11.253 1.00 86.00 324 SER A O 1
ATOM 2552 N N . GLY A 1 325 ? 21.042 -13.320 -13.180 1.00 90.56 325 GLY A N 1
ATOM 2553 C CA . GLY A 1 325 ? 21.659 -14.434 -13.906 1.00 90.56 325 GLY A CA 1
ATOM 2554 C C . GLY A 1 325 ? 21.235 -15.806 -13.382 1.00 90.56 325 GLY A C 1
ATOM 2555 O O . GLY A 1 325 ? 21.976 -16.768 -13.531 1.00 90.56 325 GLY A O 1
ATOM 2556 N N . VAL A 1 326 ? 20.067 -15.910 -12.739 1.00 94.06 326 VAL A N 1
ATOM 2557 C CA . VAL A 1 326 ? 19.609 -17.150 -12.088 1.00 94.06 326 VAL A CA 1
ATOM 2558 C C . VAL A 1 326 ? 18.214 -17.548 -12.538 1.00 94.06 326 VAL A C 1
ATOM 2560 O O . VAL A 1 326 ? 17.354 -16.714 -12.840 1.00 94.06 326 VAL A O 1
ATOM 2563 N N . CYS A 1 327 ? 17.980 -18.852 -12.536 1.00 95.50 327 CYS A N 1
ATOM 2564 C CA . CYS A 1 327 ? 16.652 -19.426 -12.663 1.00 95.50 327 CYS A CA 1
ATOM 2565 C C . CYS A 1 327 ? 15.939 -19.317 -11.320 1.00 95.50 327 CYS A C 1
ATOM 2567 O O . CYS A 1 327 ? 16.473 -19.732 -10.293 1.00 95.50 327 CYS A O 1
ATOM 2569 N N . ASP A 1 328 ? 14.726 -18.771 -11.331 1.00 94.62 328 ASP A N 1
ATOM 2570 C CA . ASP A 1 328 ? 13.962 -18.498 -10.113 1.00 94.62 328 ASP A CA 1
ATOM 2571 C C . ASP A 1 328 ? 12.574 -19.160 -10.188 1.00 94.62 328 ASP A C 1
ATOM 2573 O O . ASP A 1 328 ? 11.571 -18.481 -10.441 1.00 94.62 328 ASP A O 1
ATOM 2577 N N . PRO A 1 329 ? 12.505 -20.506 -10.065 1.00 94.31 329 PRO A N 1
ATOM 2578 C CA . PRO A 1 329 ? 11.245 -21.234 -10.123 1.00 94.31 329 PRO A CA 1
ATOM 2579 C C . PRO A 1 329 ? 10.274 -20.779 -9.034 1.00 94.31 329 PRO A C 1
ATOM 2581 O O . PRO A 1 329 ? 10.646 -20.595 -7.878 1.00 94.31 329 PRO A O 1
ATOM 2584 N N . GLY A 1 330 ? 8.996 -20.668 -9.394 1.00 93.94 330 GLY A N 1
ATOM 2585 C CA . GLY A 1 330 ? 7.935 -20.270 -8.467 1.00 93.94 330 GLY A CA 1
ATOM 2586 C C . GLY A 1 330 ? 7.699 -18.762 -8.383 1.00 93.94 330 GLY A C 1
ATOM 2587 O O . GLY A 1 330 ? 6.745 -18.353 -7.725 1.00 93.94 330 GLY A O 1
ATOM 2588 N N . SER A 1 331 ? 8.498 -17.942 -9.073 1.00 95.75 331 SER A N 1
ATOM 2589 C CA . SER A 1 331 ? 8.212 -16.513 -9.236 1.00 95.75 331 SER A CA 1
ATOM 2590 C C . SER A 1 331 ? 6.877 -16.291 -9.939 1.00 95.75 331 SER A C 1
ATOM 2592 O O . SER A 1 331 ? 6.434 -17.102 -10.758 1.00 95.75 331 SER A O 1
ATOM 2594 N N . ARG A 1 332 ? 6.221 -15.178 -9.621 1.00 96.31 332 ARG A N 1
ATOM 2595 C CA . ARG A 1 332 ? 4.886 -14.830 -10.111 1.00 96.31 332 ARG A CA 1
ATOM 2596 C C . ARG A 1 332 ? 4.888 -13.441 -10.729 1.00 96.31 332 ARG A C 1
ATOM 2598 O O . ARG A 1 332 ? 5.604 -12.546 -10.288 1.00 96.31 332 ARG A O 1
ATOM 2605 N N . PHE A 1 333 ? 4.031 -13.245 -11.718 1.00 96.94 333 PHE A N 1
ATOM 2606 C CA . PHE A 1 333 ? 3.785 -11.957 -12.345 1.00 96.94 333 PHE A CA 1
ATOM 2607 C C . PHE A 1 333 ? 2.288 -11.679 -12.411 1.00 96.94 333 PHE A C 1
ATOM 2609 O O . PHE A 1 333 ? 1.478 -12.596 -12.598 1.00 96.94 333 PHE A O 1
ATOM 2616 N N . ARG A 1 334 ? 1.922 -10.408 -12.267 1.00 96.62 334 ARG A N 1
ATOM 2617 C CA . ARG A 1 334 ? 0.539 -9.959 -12.357 1.00 96.62 334 ARG A CA 1
ATOM 2618 C C . ARG A 1 334 ? 0.447 -8.617 -13.072 1.00 96.62 334 ARG A C 1
ATOM 2620 O O . ARG A 1 334 ? 1.191 -7.691 -12.767 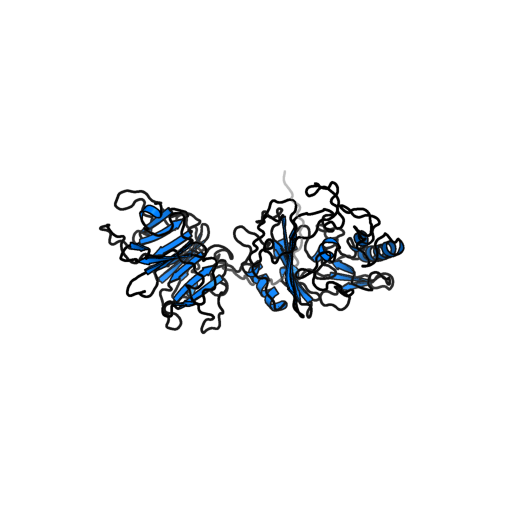1.00 96.62 334 ARG A O 1
ATOM 2627 N N . VAL A 1 335 ? -0.515 -8.496 -13.973 1.00 97.56 335 VAL A N 1
ATOM 2628 C CA . VAL A 1 335 ? -0.983 -7.219 -14.506 1.00 97.56 335 VAL A CA 1
ATOM 2629 C C . VAL A 1 335 ? -2.199 -6.823 -13.673 1.00 97.56 335 VAL A C 1
ATOM 2631 O O . VAL A 1 335 ? -3.234 -7.484 -13.712 1.00 97.56 335 VAL A O 1
ATOM 2634 N N . LEU A 1 336 ? -2.055 -5.786 -12.847 1.00 97.62 336 LEU A N 1
ATOM 2635 C CA . LEU A 1 336 ? -3.134 -5.293 -11.983 1.00 97.62 336 LEU A CA 1
ATOM 2636 C C . LEU A 1 336 ? -4.078 -4.371 -12.757 1.00 97.62 336 LEU A C 1
ATOM 2638 O O . LEU A 1 336 ? -5.290 -4.422 -12.571 1.00 97.62 336 LEU A O 1
ATOM 2642 N N . VAL A 1 337 ? -3.513 -3.554 -13.646 1.00 97.62 337 VAL A N 1
ATOM 2643 C CA . VAL A 1 337 ? -4.236 -2.608 -14.498 1.00 97.62 337 VAL A CA 1
ATOM 2644 C C . VAL A 1 337 ? -3.575 -2.595 -15.871 1.00 97.62 337 VAL A C 1
ATOM 2646 O O . VAL A 1 337 ? -2.349 -2.577 -15.962 1.00 97.62 337 VAL A O 1
ATOM 2649 N N . ASN A 1 338 ? -4.367 -2.570 -16.940 1.00 96.31 338 ASN A N 1
ATOM 2650 C CA . ASN A 1 338 ? -3.891 -2.283 -18.292 1.00 96.31 338 ASN A CA 1
ATOM 2651 C C . ASN A 1 338 ? -5.036 -1.661 -19.097 1.00 96.31 338 ASN A C 1
ATOM 2653 O O . ASN A 1 338 ? -5.940 -2.357 -19.552 1.00 96.31 338 ASN A O 1
ATOM 2657 N N . THR A 1 339 ? -5.012 -0.340 -19.216 1.00 95.75 339 THR A N 1
ATOM 2658 C CA . THR A 1 339 ? -5.967 0.471 -19.980 1.00 95.75 339 THR A CA 1
ATOM 2659 C C . THR A 1 339 ? -5.256 1.107 -21.172 1.00 95.75 339 THR A C 1
ATOM 2661 O O . THR A 1 339 ? -4.038 0.987 -21.314 1.00 95.75 339 THR A O 1
ATOM 2664 N N . ASP A 1 340 ? -5.972 1.841 -22.018 1.00 93.44 340 ASP A N 1
ATOM 2665 C CA . ASP A 1 340 ? -5.351 2.580 -23.126 1.00 93.44 340 ASP A CA 1
ATOM 2666 C C . ASP A 1 340 ? -4.365 3.658 -22.648 1.00 93.44 340 ASP A C 1
ATOM 2668 O O . ASP A 1 340 ? -3.415 3.981 -23.358 1.00 93.44 340 ASP A O 1
ATOM 2672 N N . SER A 1 341 ? -4.546 4.179 -21.429 1.00 95.50 341 SER A N 1
ATOM 2673 C CA . SER A 1 341 ? -3.760 5.285 -20.875 1.00 95.50 341 SER A CA 1
ATOM 2674 C C . SER A 1 341 ? -2.747 4.877 -19.808 1.00 95.50 341 SER A C 1
ATOM 2676 O O . SER A 1 341 ? -1.810 5.632 -19.571 1.00 95.50 341 SER A O 1
ATOM 2678 N N . ALA A 1 342 ? -2.889 3.721 -19.157 1.00 97.88 342 ALA A N 1
ATOM 2679 C CA . ALA A 1 342 ? -2.021 3.343 -18.044 1.00 97.88 342 ALA A CA 1
ATOM 2680 C C . ALA A 1 342 ? -1.886 1.828 -17.872 1.00 97.88 342 ALA A C 1
ATOM 2682 O O . ALA A 1 342 ? -2.701 1.045 -18.360 1.00 97.88 342 ALA A O 1
ATOM 2683 N N . TYR A 1 343 ? -0.861 1.402 -17.141 1.00 98.00 343 TYR A N 1
ATOM 2684 C CA . TYR A 1 343 ? -0.783 0.046 -16.615 1.00 98.00 343 TYR A CA 1
ATOM 2685 C C . TYR A 1 343 ? -0.137 0.005 -15.232 1.00 98.00 343 TYR A C 1
ATOM 2687 O O . TYR A 1 343 ? 0.628 0.890 -14.851 1.00 98.00 343 TYR A O 1
ATOM 2695 N N . VAL A 1 344 ? -0.429 -1.074 -14.511 1.00 98.56 344 VAL A N 1
ATOM 2696 C CA . VAL A 1 344 ? 0.199 -1.445 -13.246 1.00 98.56 344 VAL A CA 1
ATOM 2697 C C . VAL A 1 344 ? 0.594 -2.908 -13.333 1.00 98.56 344 VAL A C 1
ATOM 2699 O O . VAL A 1 344 ? -0.251 -3.763 -13.612 1.00 98.56 344 VAL A O 1
ATOM 2702 N N . VAL A 1 345 ? 1.861 -3.203 -13.072 1.00 98.00 345 VAL A N 1
ATOM 2703 C CA . VAL A 1 345 ? 2.385 -4.570 -13.045 1.00 98.00 345 VAL A CA 1
ATOM 2704 C C . VAL A 1 345 ? 3.064 -4.863 -11.720 1.00 98.00 345 VAL A C 1
ATOM 2706 O O . VAL A 1 345 ? 3.709 -3.987 -11.153 1.00 98.00 345 VAL A O 1
ATOM 2709 N N . ALA A 1 346 ? 2.938 -6.100 -11.254 1.00 97.44 346 ALA A N 1
ATOM 2710 C CA . ALA A 1 346 ? 3.583 -6.612 -10.058 1.00 97.44 346 ALA A CA 1
ATOM 2711 C C . ALA A 1 346 ? 4.412 -7.850 -10.407 1.00 97.44 346 ALA A C 1
ATOM 2713 O O . ALA A 1 346 ? 3.931 -8.767 -11.076 1.00 97.44 346 ALA A O 1
ATOM 2714 N N . HIS A 1 347 ? 5.650 -7.892 -9.931 1.00 96.19 347 HIS A N 1
ATOM 2715 C CA . HIS A 1 347 ? 6.561 -9.009 -10.124 1.00 96.19 347 HIS A CA 1
ATOM 2716 C C . HIS A 1 347 ? 7.078 -9.480 -8.769 1.00 96.19 347 HIS A C 1
ATOM 2718 O O . HIS A 1 347 ? 7.781 -8.741 -8.084 1.00 96.19 347 HIS A O 1
ATOM 2724 N N . ALA A 1 348 ? 6.722 -10.708 -8.402 1.00 95.12 348 ALA A N 1
ATOM 2725 C CA . ALA A 1 348 ? 7.129 -11.345 -7.162 1.00 95.12 348 ALA A CA 1
ATOM 2726 C C . ALA A 1 348 ? 8.172 -12.427 -7.456 1.00 95.12 348 ALA A C 1
ATOM 2728 O O . ALA A 1 348 ? 7.874 -13.453 -8.072 1.00 95.12 348 ALA A O 1
ATOM 2729 N N . ARG A 1 349 ? 9.409 -12.178 -7.034 1.00 94.00 349 ARG A N 1
ATOM 2730 C CA . ARG A 1 349 ? 10.567 -13.050 -7.233 1.00 94.00 349 ARG A CA 1
ATOM 2731 C C . ARG A 1 349 ? 10.703 -14.007 -6.057 1.00 94.00 349 ARG A C 1
ATOM 2733 O O . ARG A 1 349 ? 10.688 -13.577 -4.904 1.00 94.00 349 ARG A O 1
ATOM 2740 N N . LYS A 1 350 ? 10.819 -15.306 -6.332 1.00 93.44 350 LYS A N 1
ATOM 2741 C CA . LYS A 1 350 ? 10.800 -16.348 -5.302 1.00 93.44 350 LYS A CA 1
ATOM 2742 C C . LYS A 1 350 ? 12.067 -16.338 -4.459 1.00 93.44 350 LYS A C 1
ATOM 2744 O O . LYS A 1 350 ? 11.985 -16.478 -3.242 1.00 93.44 350 LYS A O 1
ATOM 2749 N N . LYS A 1 351 ? 13.225 -16.165 -5.098 1.00 92.31 351 LYS A N 1
ATOM 2750 C CA . LYS A 1 351 ? 14.565 -16.216 -4.491 1.00 92.31 351 LYS A CA 1
ATOM 2751 C C . LYS A 1 351 ? 14.776 -17.433 -3.581 1.00 92.31 351 LYS A C 1
ATOM 2753 O O . LYS A 1 351 ? 15.406 -17.338 -2.531 1.00 92.31 351 LYS A O 1
ATOM 2758 N N . GLY A 1 352 ? 14.214 -18.577 -3.975 1.00 91.12 352 GLY A N 1
ATOM 2759 C CA . GLY A 1 352 ? 14.327 -19.839 -3.238 1.00 91.12 352 GLY A CA 1
ATOM 2760 C C . GLY A 1 352 ? 13.519 -19.938 -1.939 1.00 91.12 352 GLY A C 1
ATOM 2761 O O . GLY A 1 352 ? 13.700 -20.911 -1.209 1.00 91.12 352 GLY A O 1
ATOM 2762 N N . LEU A 1 353 ? 12.640 -18.977 -1.634 1.00 92.25 353 LEU A N 1
ATOM 2763 C CA . LEU A 1 353 ? 11.791 -19.035 -0.440 1.00 92.25 353 LEU A CA 1
ATOM 2764 C C . LEU A 1 353 ? 10.673 -20.090 -0.553 1.00 92.25 353 LEU A C 1
ATOM 2766 O O . LEU A 1 353 ? 10.372 -20.609 -1.632 1.00 92.25 353 LEU A O 1
ATOM 2770 N N . GLY A 1 354 ? 10.062 -20.424 0.587 1.00 90.12 354 GLY A N 1
ATOM 2771 C CA . GLY A 1 354 ? 8.975 -21.403 0.696 1.00 90.12 354 GLY A CA 1
ATOM 2772 C C . GLY A 1 354 ? 7.655 -20.922 0.086 1.00 90.12 354 GLY A C 1
ATOM 2773 O O . GLY A 1 354 ? 7.523 -19.782 -0.346 1.00 90.12 354 GLY A O 1
ATOM 2774 N N . GLN A 1 355 ? 6.649 -21.796 0.004 1.00 88.56 355 GLN A N 1
ATOM 2775 C CA . GLN A 1 355 ? 5.322 -21.446 -0.522 1.00 88.56 355 GLN A CA 1
ATOM 2776 C C . GLN A 1 355 ? 4.724 -20.231 0.212 1.00 88.56 355 GLN A C 1
ATOM 2778 O O . GLN A 1 355 ? 4.764 -20.180 1.432 1.00 88.56 355 GLN A O 1
ATOM 2783 N N . GLY A 1 356 ? 4.157 -19.274 -0.532 1.00 86.62 356 GLY A N 1
ATOM 2784 C CA . GLY A 1 356 ? 3.595 -18.039 0.031 1.00 86.62 356 GLY A CA 1
ATOM 2785 C C . GLY A 1 356 ? 4.609 -16.921 0.303 1.00 86.62 356 GLY A C 1
ATOM 2786 O O . GLY A 1 356 ? 4.184 -15.777 0.435 1.00 86.62 356 GLY A O 1
ATOM 2787 N N . ASP A 1 357 ? 5.913 -17.226 0.306 1.00 91.19 357 ASP A N 1
ATOM 2788 C CA . ASP A 1 357 ? 6.982 -16.255 0.567 1.00 91.19 357 ASP A CA 1
ATOM 2789 C C . ASP A 1 357 ? 7.763 -15.864 -0.703 1.00 91.19 357 ASP A C 1
ATOM 2791 O O . ASP A 1 357 ? 8.037 -16.704 -1.567 1.00 91.19 357 ASP A O 1
ATOM 2795 N N . TYR A 1 358 ? 8.158 -14.598 -0.820 1.00 93.12 358 TYR A N 1
ATOM 2796 C CA . TYR A 1 358 ? 8.853 -14.019 -1.975 1.00 93.12 358 TYR A CA 1
ATOM 2797 C C . TYR A 1 358 ? 9.985 -13.113 -1.531 1.00 93.12 358 TYR A C 1
ATOM 2799 O O . TYR A 1 358 ? 9.757 -12.227 -0.728 1.00 93.12 358 TYR A O 1
ATOM 2807 N N . GLY A 1 359 ? 11.189 -13.310 -2.065 1.00 91.44 359 GLY A N 1
ATOM 2808 C CA . GLY A 1 359 ? 12.369 -12.544 -1.667 1.00 91.44 359 GLY A CA 1
ATOM 2809 C C . GLY A 1 359 ? 12.539 -11.200 -2.376 1.00 91.44 359 GLY A C 1
ATOM 2810 O O . GLY A 1 359 ? 13.548 -10.541 -2.125 1.00 91.44 359 GLY A O 1
ATOM 2811 N N . ASP A 1 360 ? 11.656 -10.845 -3.322 1.00 91.25 360 ASP A N 1
ATOM 2812 C CA . ASP A 1 360 ? 11.161 -9.468 -3.456 1.00 91.25 360 ASP A CA 1
ATOM 2813 C C . ASP A 1 360 ? 9.885 -9.328 -4.285 1.00 91.25 360 ASP A C 1
ATOM 2815 O O . ASP A 1 360 ? 9.563 -10.187 -5.106 1.00 91.25 360 ASP A O 1
ATOM 2819 N N . ILE A 1 361 ? 9.170 -8.225 -4.061 1.00 94.25 361 ILE A N 1
ATOM 2820 C CA . ILE A 1 361 ? 7.976 -7.846 -4.811 1.00 94.25 361 ILE A CA 1
ATOM 2821 C C . ILE A 1 361 ? 8.133 -6.404 -5.291 1.00 94.25 361 ILE A C 1
ATOM 2823 O O . ILE A 1 361 ? 8.158 -5.471 -4.491 1.00 94.25 361 ILE A O 1
ATOM 2827 N N . ALA A 1 362 ? 8.202 -6.224 -6.607 1.00 94.94 362 ALA A N 1
ATOM 2828 C CA . ALA A 1 362 ? 8.278 -4.916 -7.246 1.00 94.94 362 ALA A CA 1
ATOM 2829 C C . ALA A 1 362 ? 6.963 -4.589 -7.958 1.00 94.94 362 ALA A C 1
ATOM 2831 O O . ALA A 1 362 ? 6.399 -5.448 -8.643 1.00 94.94 362 ALA A O 1
ATOM 2832 N N . VAL A 1 363 ? 6.496 -3.346 -7.838 1.00 97.88 363 VAL A N 1
ATOM 2833 C CA . VAL A 1 363 ? 5.329 -2.834 -8.569 1.00 97.88 363 VAL A CA 1
ATOM 2834 C C . VAL A 1 363 ? 5.722 -1.599 -9.360 1.00 97.88 363 VAL A C 1
ATOM 2836 O O . VAL A 1 363 ? 6.394 -0.705 -8.848 1.00 97.88 363 VAL A O 1
ATOM 2839 N N . ILE A 1 364 ? 5.288 -1.554 -10.617 1.00 98.44 364 ILE A N 1
ATOM 2840 C CA . ILE A 1 364 ? 5.491 -0.415 -11.509 1.00 98.44 364 ILE A CA 1
ATOM 2841 C C . ILE A 1 364 ? 4.130 0.048 -12.002 1.00 98.44 364 ILE A C 1
ATOM 2843 O O . ILE A 1 364 ? 3.365 -0.740 -12.562 1.00 98.44 364 ILE A O 1
ATOM 2847 N N . GLN A 1 365 ? 3.862 1.334 -11.820 1.00 98.25 365 GLN A N 1
ATOM 2848 C CA . GLN A 1 365 ? 2.683 2.033 -12.317 1.00 98.25 365 GLN A CA 1
ATOM 2849 C C . GLN A 1 365 ? 3.159 3.044 -13.360 1.00 98.25 365 GLN A C 1
ATOM 2851 O O . GLN A 1 365 ? 4.133 3.757 -13.125 1.00 98.25 365 GLN A O 1
ATOM 2856 N N . HIS A 1 366 ? 2.520 3.081 -14.526 1.00 98.31 366 HIS A N 1
ATOM 2857 C CA . HIS A 1 366 ? 2.946 3.936 -15.631 1.00 98.31 366 HIS A CA 1
ATOM 2858 C C . HIS A 1 366 ? 1.759 4.475 -16.424 1.00 98.31 366 HIS A C 1
ATOM 2860 O O . HIS A 1 366 ? 0.838 3.725 -16.752 1.00 98.31 366 HIS A O 1
ATOM 2866 N N . ASN A 1 367 ? 1.819 5.754 -16.787 1.00 98.06 367 ASN A N 1
ATOM 2867 C CA . ASN A 1 367 ? 0.885 6.396 -17.701 1.00 98.06 367 ASN A CA 1
ATOM 2868 C C . ASN A 1 367 ? 1.509 6.528 -19.098 1.00 98.06 367 ASN A C 1
ATOM 2870 O O . ASN A 1 367 ? 2.499 7.227 -19.302 1.00 98.06 367 ASN A O 1
ATOM 2874 N N . LYS A 1 368 ? 0.880 5.868 -20.071 1.00 95.56 368 LYS A N 1
ATOM 2875 C CA . LYS A 1 368 ? 1.314 5.764 -21.470 1.00 95.56 368 LYS A CA 1
ATOM 2876 C C . LYS A 1 368 ? 1.266 7.109 -22.209 1.00 95.56 368 LYS A C 1
ATOM 2878 O O . LYS A 1 368 ? 1.950 7.271 -23.215 1.00 95.56 368 LYS A O 1
ATOM 2883 N N . THR A 1 369 ? 0.448 8.052 -21.738 1.00 94.81 369 THR A N 1
ATOM 2884 C CA . THR A 1 369 ? 0.180 9.332 -22.412 1.00 94.81 369 THR A CA 1
ATOM 2885 C C . THR A 1 369 ? 1.126 10.438 -21.965 1.00 94.81 369 THR A C 1
ATOM 2887 O O . THR A 1 369 ? 1.596 11.201 -22.803 1.00 94.81 369 THR A O 1
ATOM 2890 N N . ASN A 1 370 ? 1.389 10.559 -20.661 1.00 95.94 370 ASN A N 1
ATOM 2891 C CA . ASN A 1 370 ? 2.238 11.622 -20.107 1.00 95.94 370 ASN A CA 1
ATOM 2892 C C . ASN A 1 370 ? 3.611 11.121 -19.624 1.00 95.94 370 ASN A C 1
ATOM 2894 O O . ASN A 1 370 ? 4.484 11.939 -19.354 1.00 95.94 370 ASN A O 1
ATOM 2898 N N . GLY A 1 371 ? 3.824 9.803 -19.548 1.00 96.81 371 GLY A N 1
ATOM 2899 C CA . GLY A 1 371 ? 5.093 9.194 -19.153 1.00 96.81 371 GLY A CA 1
ATOM 2900 C C . GLY A 1 371 ? 5.310 9.037 -17.649 1.00 96.81 371 GLY A C 1
ATOM 2901 O O . GLY A 1 371 ? 6.318 8.439 -17.261 1.00 96.81 371 GLY A O 1
ATOM 2902 N N . ALA A 1 372 ? 4.387 9.529 -16.816 1.00 98.31 372 ALA A N 1
ATOM 2903 C CA . ALA A 1 372 ? 4.474 9.447 -15.363 1.00 98.31 372 ALA A CA 1
ATOM 2904 C C . ALA A 1 372 ? 4.663 7.996 -14.919 1.00 98.31 372 ALA A C 1
ATOM 2906 O O . ALA A 1 372 ? 3.887 7.116 -15.301 1.00 98.31 372 ALA A O 1
ATOM 2907 N N . THR A 1 373 ? 5.711 7.746 -14.135 1.00 98.44 373 THR A N 1
ATOM 2908 C CA . THR A 1 373 ? 6.069 6.408 -13.661 1.00 98.44 373 THR A CA 1
ATOM 2909 C C . THR A 1 373 ? 6.376 6.421 -12.176 1.00 98.44 373 THR A C 1
ATOM 2911 O O . THR A 1 373 ? 7.145 7.259 -11.699 1.00 98.44 373 THR A O 1
ATOM 2914 N N . CYS A 1 374 ? 5.816 5.442 -11.473 1.00 98.44 374 CYS A N 1
ATOM 2915 C CA . CYS A 1 374 ? 6.069 5.192 -10.064 1.00 98.44 374 CYS A CA 1
ATOM 2916 C C . CYS A 1 374 ? 6.616 3.793 -9.825 1.00 98.44 374 CYS A C 1
ATOM 2918 O O . CYS A 1 374 ? 6.233 2.834 -10.504 1.00 98.44 374 CYS A O 1
ATOM 2920 N N . PHE A 1 375 ? 7.499 3.699 -8.835 1.00 97.81 375 PHE A N 1
ATOM 2921 C CA . PHE A 1 375 ? 8.182 2.475 -8.450 1.00 97.81 375 PHE A CA 1
ATOM 2922 C C . PHE A 1 375 ? 7.902 2.165 -6.987 1.00 97.81 375 PHE A C 1
ATOM 2924 O O . PHE A 1 375 ? 8.137 2.995 -6.113 1.00 97.81 375 PHE A O 1
ATOM 2931 N N . TYR A 1 376 ? 7.468 0.939 -6.725 1.00 96.94 376 TYR A N 1
ATOM 2932 C CA . TYR A 1 376 ? 7.321 0.408 -5.378 1.00 96.94 376 TYR A CA 1
ATOM 2933 C C . TYR A 1 376 ? 8.145 -0.861 -5.255 1.00 96.94 376 TYR A C 1
ATOM 2935 O O . TYR A 1 376 ? 8.136 -1.711 -6.150 1.00 96.94 376 TYR A O 1
ATOM 2943 N N . GLN A 1 377 ? 8.833 -1.000 -4.131 1.00 94.06 377 GLN A N 1
ATOM 2944 C CA . GLN A 1 377 ? 9.650 -2.163 -3.833 1.00 94.06 377 GLN A CA 1
ATOM 2945 C C . GLN A 1 377 ? 9.335 -2.623 -2.414 1.00 94.06 377 GLN A C 1
ATOM 2947 O O . GLN A 1 377 ? 9.401 -1.847 -1.463 1.00 94.06 377 GLN A O 1
ATOM 2952 N N . GLY A 1 378 ? 8.949 -3.885 -2.290 1.00 89.12 378 GLY A N 1
ATOM 2953 C CA . GLY A 1 378 ? 8.721 -4.559 -1.021 1.00 89.12 378 GLY A CA 1
ATOM 2954 C C . GLY A 1 378 ? 9.474 -5.881 -0.953 1.00 89.12 378 GLY A C 1
ATOM 2955 O O . GLY A 1 378 ? 10.083 -6.317 -1.939 1.00 89.12 378 GLY A O 1
ATOM 2956 N N . ALA A 1 379 ? 9.411 -6.516 0.217 1.00 75.44 379 ALA A N 1
ATOM 2957 C CA . ALA A 1 379 ? 9.906 -7.871 0.456 1.00 75.44 379 ALA A CA 1
ATOM 2958 C C . ALA A 1 379 ? 11.407 -8.081 0.167 1.00 75.44 379 ALA A C 1
ATOM 2960 O O . ALA A 1 379 ? 11.799 -9.086 -0.411 1.00 75.44 379 ALA A O 1
ATOM 2961 N N . LEU A 1 380 ? 12.269 -7.140 0.561 1.00 79.06 380 LEU A N 1
ATOM 2962 C CA . LEU A 1 380 ? 13.720 -7.304 0.456 1.00 79.06 380 LEU A CA 1
ATOM 2963 C C . LEU A 1 380 ? 14.338 -7.717 1.796 1.00 79.06 380 LEU A C 1
ATOM 2965 O O . LEU A 1 380 ? 14.266 -6.982 2.783 1.00 79.06 380 LEU A O 1
ATOM 2969 N N . ALA A 1 381 ? 15.013 -8.871 1.795 1.00 71.81 381 ALA A N 1
ATOM 2970 C CA . ALA A 1 381 ? 15.710 -9.403 2.966 1.00 71.81 381 ALA A CA 1
ATOM 2971 C C . ALA A 1 381 ? 16.782 -8.442 3.512 1.00 71.81 381 ALA A C 1
ATOM 2973 O O . ALA A 1 381 ? 16.989 -8.386 4.722 1.00 71.81 381 ALA A O 1
ATOM 2974 N N . GLU A 1 382 ? 17.416 -7.643 2.646 1.00 75.88 382 GLU A N 1
ATOM 2975 C CA . GLU A 1 382 ? 18.414 -6.634 3.039 1.00 75.88 382 GLU A CA 1
ATOM 2976 C C . GLU A 1 382 ? 17.835 -5.531 3.944 1.00 75.88 382 GLU A C 1
ATOM 2978 O O . GLU A 1 382 ? 18.561 -4.948 4.746 1.00 75.88 382 GLU A O 1
ATOM 2983 N N . PHE A 1 383 ? 16.518 -5.305 3.884 1.00 75.19 383 PHE A N 1
ATOM 2984 C CA . PHE A 1 383 ? 15.787 -4.358 4.729 1.00 75.19 383 PHE A CA 1
ATOM 2985 C C . PHE A 1 383 ? 14.946 -5.044 5.818 1.00 75.19 383 PHE A C 1
ATOM 2987 O O . PHE A 1 383 ? 14.162 -4.377 6.491 1.00 75.19 383 PHE A O 1
ATOM 2994 N N . ASN A 1 384 ? 15.111 -6.360 6.018 1.00 76.19 384 ASN A N 1
ATOM 2995 C CA . ASN A 1 384 ? 14.372 -7.156 7.004 1.00 76.19 384 ASN A CA 1
ATOM 2996 C C . ASN A 1 384 ? 12.835 -7.007 6.885 1.00 76.19 384 ASN A C 1
ATOM 2998 O O . ASN A 1 384 ? 12.129 -6.898 7.889 1.00 76.19 384 ASN A O 1
ATOM 3002 N N . LEU A 1 385 ? 12.328 -6.959 5.647 1.00 82.69 385 LEU A N 1
ATOM 3003 C CA . LEU A 1 385 ? 10.903 -6.783 5.343 1.00 82.69 385 LEU A CA 1
ATOM 3004 C C . LEU A 1 385 ? 10.153 -8.126 5.296 1.00 82.69 385 LEU A C 1
ATOM 3006 O O . LEU A 1 385 ? 10.753 -9.186 5.135 1.00 82.69 385 LEU A O 1
ATOM 3010 N N . SER A 1 386 ? 8.825 -8.081 5.432 1.00 80.75 386 SER A N 1
ATOM 3011 C CA . SER A 1 386 ? 7.941 -9.249 5.273 1.00 80.75 386 SER A CA 1
ATOM 3012 C C . SER A 1 386 ? 7.858 -9.723 3.814 1.00 80.75 386 SER A C 1
ATOM 3014 O O . SER A 1 386 ? 7.947 -8.913 2.895 1.00 80.75 386 SER A O 1
ATOM 3016 N N . HIS A 1 387 ? 7.632 -11.024 3.595 1.00 82.69 387 HIS A N 1
ATOM 3017 C CA . HIS A 1 387 ? 7.752 -11.675 2.280 1.00 82.69 387 HIS A CA 1
ATOM 3018 C C . HIS A 1 387 ? 6.441 -12.294 1.743 1.00 82.69 387 HIS A C 1
ATOM 3020 O O . HIS A 1 387 ? 6.475 -13.061 0.788 1.00 82.69 387 HIS A O 1
ATOM 3026 N N . SER A 1 388 ? 5.280 -11.963 2.312 1.00 86.75 388 SER A N 1
ATOM 3027 C CA . SER A 1 388 ? 3.987 -12.565 1.934 1.00 86.75 388 SER A CA 1
ATOM 3028 C C . SER A 1 388 ? 3.542 -12.253 0.496 1.00 86.75 388 SER A C 1
ATOM 3030 O O . SER A 1 388 ? 3.675 -11.127 0.018 1.00 86.75 388 SER A O 1
ATOM 3032 N N . GLY A 1 389 ? 2.911 -13.232 -0.161 1.00 85.56 389 GLY A N 1
ATOM 3033 C CA . GLY A 1 389 ? 2.223 -13.052 -1.443 1.00 85.56 389 GLY A CA 1
ATOM 3034 C C . GLY A 1 389 ? 0.912 -12.253 -1.375 1.00 85.56 389 GLY A C 1
ATOM 3035 O O . GLY A 1 389 ? 0.438 -11.782 -2.410 1.00 85.56 389 GLY A O 1
ATOM 3036 N N . ASN A 1 390 ? 0.340 -12.064 -0.178 1.00 91.00 390 ASN A N 1
ATOM 3037 C CA . ASN A 1 390 ? -0.798 -11.169 0.055 1.00 91.00 390 ASN A CA 1
ATOM 3038 C C . ASN A 1 390 ? -0.276 -9.759 0.356 1.00 91.00 390 ASN A C 1
ATOM 3040 O O . ASN A 1 390 ? 0.182 -9.475 1.464 1.00 91.00 390 ASN A O 1
ATOM 3044 N N . VAL A 1 391 ? -0.321 -8.902 -0.657 1.00 92.00 391 VAL A N 1
ATOM 3045 C CA . VAL A 1 391 ? 0.302 -7.583 -0.660 1.00 92.00 391 VAL A CA 1
ATOM 3046 C C . VAL A 1 391 ? -0.754 -6.505 -0.450 1.00 92.00 391 VAL A C 1
ATOM 3048 O O . VAL A 1 391 ? -1.711 -6.377 -1.220 1.00 92.00 391 VAL A O 1
ATOM 3051 N N . LYS A 1 392 ? -0.558 -5.695 0.592 1.00 90.94 392 LYS A N 1
ATOM 3052 C CA . LYS A 1 392 ? -1.361 -4.494 0.839 1.00 90.94 392 LYS A CA 1
ATOM 3053 C C . LYS A 1 392 ? -0.904 -3.356 -0.067 1.00 90.94 392 LYS A C 1
ATOM 3055 O O . LYS A 1 392 ? 0.286 -3.226 -0.342 1.00 90.94 392 LYS A O 1
ATOM 3060 N N . ALA A 1 393 ? -1.844 -2.546 -0.542 1.00 92.56 393 ALA A N 1
ATOM 3061 C CA . ALA A 1 393 ? -1.554 -1.405 -1.402 1.00 92.56 393 ALA A CA 1
ATOM 3062 C C . ALA A 1 393 ? -0.538 -0.437 -0.757 1.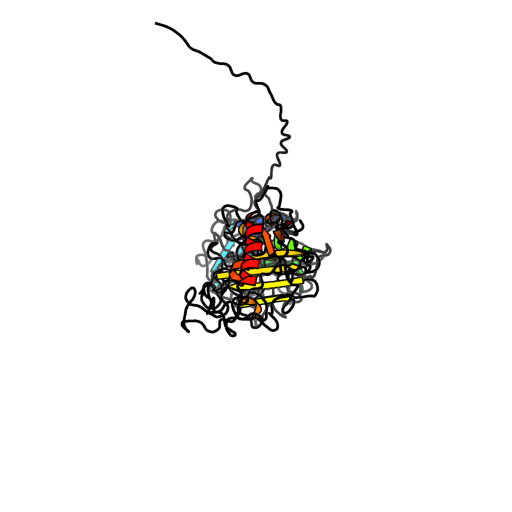00 92.56 393 ALA A C 1
ATOM 3064 O O . ALA A 1 393 ? -0.644 -0.176 0.441 1.00 92.56 393 ALA A O 1
ATOM 3065 N N . PRO A 1 394 ? 0.392 0.165 -1.523 1.00 93.50 394 PRO A N 1
ATOM 3066 C CA . PRO A 1 394 ? 1.331 1.163 -0.996 1.00 93.50 394 PRO A CA 1
ATOM 3067 C C . PRO A 1 394 ? 0.629 2.422 -0.454 1.00 93.50 394 PRO A C 1
ATOM 3069 O O . PRO A 1 394 ? 1.161 3.099 0.419 1.00 93.50 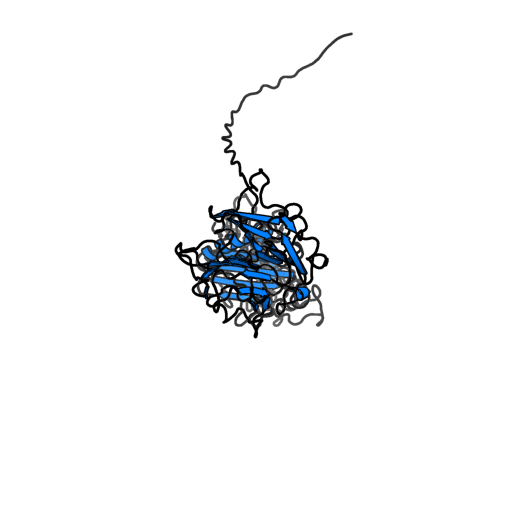394 PRO A O 1
ATOM 3072 N N . SER A 1 395 ? -0.603 2.708 -0.893 1.00 89.81 395 SER A N 1
ATOM 3073 C CA . SER A 1 395 ? -1.448 3.777 -0.334 1.00 89.81 395 SER A CA 1
ATOM 3074 C C . SER A 1 395 ? -1.847 3.552 1.132 1.00 89.81 395 SER A C 1
ATOM 3076 O O . SER A 1 395 ? -2.227 4.500 1.820 1.00 89.81 395 SER A O 1
ATOM 3078 N N . LYS A 1 396 ? -1.705 2.322 1.641 1.00 85.69 396 LYS A N 1
ATOM 3079 C CA . LYS A 1 396 ? -1.899 1.968 3.057 1.00 85.69 396 LYS A CA 1
ATOM 3080 C C . LYS A 1 396 ? -0.628 2.138 3.899 1.00 85.69 396 LYS A C 1
ATOM 3082 O O . LYS A 1 396 ? -0.630 1.819 5.085 1.00 85.69 396 LYS A O 1
ATOM 3087 N N . GLY A 1 397 ? 0.443 2.652 3.297 1.00 87.19 397 GLY A N 1
ATOM 3088 C CA . GLY A 1 397 ? 1.721 2.893 3.951 1.00 87.19 397 GLY A CA 1
ATOM 3089 C C . GLY A 1 397 ? 2.630 1.669 3.982 1.00 87.19 397 GLY A C 1
ATOM 3090 O O . GLY A 1 397 ? 2.394 0.669 3.302 1.00 87.19 397 GLY A O 1
ATOM 3091 N N . VAL A 1 398 ? 3.703 1.751 4.770 1.00 86.62 398 VAL A N 1
ATOM 3092 C CA . VAL A 1 398 ? 4.776 0.733 4.775 1.00 86.62 398 VAL A CA 1
ATOM 3093 C C . VAL A 1 398 ? 4.357 -0.643 5.316 1.00 86.62 398 VAL A C 1
ATOM 3095 O O . VAL A 1 398 ? 5.020 -1.646 5.037 1.00 86.62 398 VAL A O 1
ATOM 3098 N N . GLY A 1 399 ? 3.241 -0.705 6.048 1.00 80.88 399 GLY A N 1
ATOM 3099 C CA . GLY A 1 399 ? 2.721 -1.900 6.717 1.00 80.88 399 GLY A CA 1
ATOM 3100 C C . GLY A 1 399 ? 3.349 -2.163 8.092 1.00 80.88 399 GLY A C 1
ATOM 3101 O O . GLY A 1 399 ? 4.429 -1.661 8.405 1.00 80.88 399 GLY A O 1
ATOM 3102 N N . ILE A 1 400 ? 2.666 -2.962 8.921 1.00 73.69 400 ILE A N 1
ATOM 3103 C CA . ILE A 1 400 ? 3.169 -3.442 10.219 1.00 73.69 400 ILE A CA 1
ATOM 3104 C C . ILE A 1 400 ? 2.923 -4.961 10.343 1.00 73.69 400 ILE A C 1
ATOM 3106 O O . ILE A 1 400 ? 1.766 -5.376 10.417 1.00 73.69 400 ILE A O 1
ATOM 3110 N N . PRO A 1 401 ? 3.981 -5.801 10.395 1.00 75.75 401 PRO A N 1
ATOM 3111 C CA . PRO A 1 401 ? 5.387 -5.435 10.194 1.00 75.75 401 PRO A CA 1
ATOM 3112 C C . PRO A 1 401 ? 5.624 -4.846 8.795 1.00 75.75 401 PRO A C 1
ATOM 3114 O O . PRO A 1 401 ? 4.840 -5.086 7.876 1.00 75.75 401 PRO A O 1
ATOM 3117 N N . ALA A 1 402 ? 6.703 -4.074 8.643 1.00 83.62 402 ALA A N 1
ATOM 3118 C CA . ALA A 1 402 ? 7.015 -3.407 7.383 1.00 83.62 402 ALA A CA 1
ATOM 3119 C C . ALA A 1 402 ? 7.144 -4.415 6.229 1.00 83.62 402 ALA A C 1
ATOM 3121 O O . ALA A 1 402 ? 7.826 -5.439 6.332 1.00 83.62 402 ALA A O 1
ATOM 3122 N N . PHE A 1 403 ? 6.474 -4.107 5.124 1.00 89.44 403 PHE A N 1
ATOM 3123 C CA . PHE A 1 403 ? 6.527 -4.862 3.875 1.00 89.44 403 PHE A CA 1
ATOM 3124 C C . PHE A 1 403 ? 7.133 -4.019 2.754 1.00 89.44 403 PHE A C 1
ATOM 3126 O O . PHE A 1 403 ? 7.978 -4.511 2.004 1.00 89.44 403 PHE A O 1
ATOM 3133 N N . TRP A 1 404 ? 6.703 -2.761 2.641 1.00 92.69 404 TRP A N 1
ATOM 3134 C CA . TRP A 1 404 ? 7.186 -1.838 1.624 1.00 92.69 404 TRP A CA 1
ATOM 3135 C C . TRP A 1 404 ? 8.367 -1.017 2.126 1.00 92.69 404 TRP A C 1
ATOM 3137 O O . TRP A 1 404 ? 8.447 -0.655 3.299 1.00 92.69 404 TRP A O 1
ATOM 3147 N N . MET A 1 405 ? 9.244 -0.660 1.197 1.00 92.69 405 MET A N 1
ATOM 3148 C CA . MET A 1 405 ? 10.251 0.369 1.406 1.00 92.69 405 MET A CA 1
ATOM 3149 C C . MET A 1 405 ? 9.635 1.767 1.314 1.00 92.69 405 MET A C 1
ATOM 3151 O O . MET A 1 405 ? 8.701 1.996 0.544 1.00 92.69 405 MET A O 1
ATOM 3155 N N . THR A 1 406 ? 10.210 2.729 2.035 1.00 92.50 406 THR A N 1
ATOM 3156 C CA . THR A 1 406 ? 9.919 4.153 1.823 1.00 92.50 406 THR A CA 1
ATOM 3157 C C . THR A 1 406 ? 10.534 4.647 0.505 1.00 92.50 406 THR A C 1
ATOM 3159 O O . THR A 1 406 ? 11.534 4.082 0.047 1.00 92.50 406 THR A O 1
ATOM 3162 N N . PRO A 1 407 ? 10.019 5.736 -0.098 1.00 93.88 407 PRO A N 1
ATOM 3163 C CA . PRO A 1 407 ? 10.628 6.359 -1.281 1.00 93.88 407 PRO A CA 1
ATOM 3164 C C . PRO A 1 407 ? 12.137 6.608 -1.127 1.00 93.88 407 PRO A C 1
ATOM 3166 O O . PRO A 1 407 ? 12.940 6.236 -1.986 1.00 93.88 407 PRO A O 1
ATOM 3169 N N . LYS A 1 408 ? 12.550 7.125 0.034 1.00 91.50 408 LYS A N 1
ATOM 3170 C CA . LYS A 1 408 ? 13.958 7.345 0.371 1.00 91.50 408 LYS A CA 1
ATOM 3171 C C . LYS A 1 408 ? 14.776 6.053 0.411 1.00 91.50 408 LYS A C 1
ATOM 3173 O O . LYS A 1 408 ? 15.924 6.055 -0.028 1.00 91.50 408 LYS A O 1
ATOM 3178 N N . GLN A 1 409 ? 14.225 4.956 0.928 1.00 91.00 409 GLN A N 1
ATOM 3179 C CA . GLN A 1 409 ? 14.903 3.658 0.887 1.00 91.00 409 GLN A CA 1
ATOM 3180 C C . GLN A 1 409 ? 15.057 3.160 -0.556 1.00 91.00 409 GLN A C 1
ATOM 3182 O O . GLN A 1 409 ? 16.121 2.656 -0.900 1.00 91.00 409 GLN A O 1
ATOM 3187 N N . ILE A 1 410 ? 14.046 3.338 -1.417 1.00 91.69 410 ILE A N 1
ATOM 3188 C CA . ILE A 1 410 ? 14.103 2.912 -2.829 1.00 91.69 410 ILE A CA 1
ATOM 3189 C C . ILE A 1 410 ? 15.231 3.646 -3.562 1.00 91.69 410 ILE A C 1
ATOM 3191 O O . ILE A 1 410 ? 16.052 3.020 -4.237 1.00 91.69 410 ILE A O 1
ATOM 3195 N N . VAL A 1 411 ? 15.307 4.967 -3.386 1.00 89.62 411 VAL A N 1
ATOM 3196 C CA . VAL A 1 411 ? 16.316 5.822 -4.031 1.00 89.62 411 VAL A CA 1
ATOM 3197 C C . VAL A 1 411 ? 17.741 5.508 -3.574 1.00 89.62 411 VAL A C 1
ATOM 3199 O O . VAL A 1 411 ? 18.668 5.637 -4.370 1.00 89.62 411 VAL A O 1
ATOM 3202 N N . ASN A 1 412 ? 17.908 5.059 -2.328 1.00 85.56 412 ASN A N 1
ATOM 3203 C CA . ASN A 1 412 ? 19.208 4.743 -1.729 1.00 85.56 412 ASN A CA 1
ATOM 3204 C C . ASN A 1 412 ? 19.508 3.235 -1.652 1.00 85.56 412 ASN A C 1
ATOM 3206 O O . ASN A 1 412 ? 20.441 2.846 -0.953 1.00 85.56 412 ASN A O 1
ATOM 3210 N N . SER A 1 413 ? 18.718 2.392 -2.320 1.00 85.38 413 SER A N 1
ATOM 3211 C CA . SER A 1 413 ? 18.973 0.949 -2.383 1.00 85.38 413 SER A CA 1
ATOM 3212 C C . SER A 1 413 ? 20.253 0.633 -3.164 1.00 85.38 413 SER A C 1
ATOM 3214 O O . SER A 1 413 ? 20.734 1.455 -3.946 1.00 85.38 413 SER A O 1
ATOM 3216 N N . ASP A 1 414 ? 20.783 -0.580 -2.995 1.00 82.19 414 ASP A N 1
ATOM 3217 C CA . ASP A 1 414 ? 21.986 -1.029 -3.712 1.00 82.19 414 ASP A CA 1
ATOM 3218 C C . ASP A 1 414 ? 21.771 -1.077 -5.235 1.00 82.19 414 ASP A C 1
ATOM 3220 O O . ASP A 1 414 ? 22.711 -0.935 -6.020 1.00 82.19 414 ASP A O 1
ATOM 3224 N N . VAL A 1 415 ? 20.518 -1.249 -5.673 1.00 83.38 415 VAL A N 1
ATOM 3225 C CA . VAL A 1 415 ? 20.120 -1.235 -7.086 1.00 83.38 415 VAL A CA 1
ATOM 3226 C C . VAL A 1 415 ? 18.864 -0.367 -7.261 1.00 83.38 415 VAL A C 1
ATOM 3228 O O . VAL A 1 415 ? 17.762 -0.898 -7.425 1.00 83.38 415 VAL A O 1
ATOM 3231 N N . PRO A 1 416 ? 18.999 0.975 -7.271 1.00 89.19 416 PRO A N 1
ATOM 3232 C CA . PRO A 1 416 ? 17.875 1.889 -7.463 1.00 89.19 416 PRO A CA 1
ATOM 3233 C C . PRO A 1 416 ? 17.182 1.613 -8.796 1.00 89.19 416 PRO A C 1
ATOM 3235 O O . PRO A 1 416 ? 17.854 1.335 -9.790 1.00 89.19 416 PRO A O 1
ATOM 3238 N N . CYS A 1 417 ? 15.854 1.727 -8.867 1.00 91.88 417 CYS A N 1
ATOM 3239 C CA . CYS A 1 417 ? 15.090 1.273 -10.036 1.00 91.88 417 CYS A CA 1
ATOM 3240 C C . CYS A 1 417 ? 15.579 1.889 -11.361 1.00 91.88 417 CYS A C 1
ATOM 3242 O O . CYS A 1 417 ? 15.771 1.165 -12.341 1.00 91.88 417 CYS A O 1
ATOM 3244 N N . VAL A 1 418 ? 15.883 3.193 -11.387 1.00 92.25 418 VAL A N 1
ATOM 3245 C CA . VAL A 1 418 ? 16.392 3.877 -12.594 1.00 92.25 418 VAL A CA 1
ATOM 3246 C C . VAL A 1 418 ? 17.723 3.320 -13.108 1.00 92.25 418 VAL A C 1
ATOM 3248 O O . VAL A 1 418 ? 18.019 3.458 -14.289 1.00 92.25 418 VAL A O 1
ATOM 3251 N N . SER A 1 419 ? 18.512 2.641 -12.267 1.00 90.81 419 SER A N 1
ATOM 3252 C CA . SER A 1 419 ? 19.774 2.028 -12.703 1.00 90.81 419 SER A CA 1
ATOM 3253 C C . SER A 1 419 ? 19.587 0.964 -13.781 1.00 90.81 419 SER A C 1
ATOM 3255 O O . SER A 1 419 ? 20.502 0.712 -14.560 1.00 90.81 419 SER A O 1
ATOM 3257 N N . CYS A 1 420 ? 18.413 0.333 -13.806 1.00 91.12 420 CYS A N 1
ATOM 3258 C CA . CYS A 1 420 ? 18.035 -0.668 -14.794 1.00 91.12 420 CYS A CA 1
ATOM 3259 C C . CYS A 1 420 ? 16.940 -0.140 -15.725 1.00 91.12 420 CYS A C 1
ATOM 3261 O O . CYS A 1 420 ? 16.955 -0.458 -16.908 1.00 91.12 420 CYS A O 1
ATOM 3263 N N . HIS A 1 421 ? 16.015 0.673 -15.207 1.00 94.25 421 HIS A N 1
ATOM 3264 C CA . HIS A 1 421 ? 14.867 1.240 -15.922 1.00 94.25 421 HIS A CA 1
ATOM 3265 C C . HIS A 1 421 ? 15.205 2.580 -16.603 1.00 94.25 421 HIS A C 1
ATOM 3267 O O . HIS A 1 421 ? 14.499 3.572 -16.456 1.00 94.25 421 HIS A O 1
ATOM 3273 N N . ASP A 1 422 ? 16.310 2.629 -17.349 1.00 94.00 422 ASP A N 1
ATOM 3274 C CA . ASP A 1 422 ? 16.820 3.861 -17.971 1.00 94.00 422 ASP A CA 1
ATOM 3275 C C . ASP A 1 422 ? 16.408 4.059 -19.437 1.00 94.00 422 ASP A C 1
ATOM 3277 O O . ASP A 1 422 ? 16.688 5.104 -20.023 1.00 94.00 422 ASP A O 1
ATOM 3281 N N . ASN A 1 423 ? 15.716 3.092 -20.042 1.00 93.81 423 ASN A N 1
ATOM 3282 C CA . ASN A 1 423 ? 15.090 3.254 -21.356 1.00 93.81 423 ASN A CA 1
ATOM 3283 C C . ASN A 1 423 ? 13.559 3.345 -21.300 1.00 93.81 423 ASN A C 1
ATOM 3285 O O . ASN A 1 423 ? 12.929 3.599 -22.328 1.00 93.81 423 ASN A O 1
ATOM 3289 N N . GLY A 1 424 ? 12.970 3.154 -20.119 1.00 95.00 424 GLY A N 1
ATOM 3290 C CA . GLY A 1 424 ? 11.535 3.202 -19.909 1.00 95.00 424 GLY A CA 1
ATOM 3291 C C . GLY A 1 424 ? 11.066 2.399 -18.691 1.00 95.00 424 GLY A C 1
ATOM 3292 O O . GLY A 1 424 ? 11.867 1.804 -17.966 1.00 95.00 424 GLY A O 1
ATOM 3293 N N . PRO A 1 425 ? 9.744 2.356 -18.472 1.00 94.81 425 PRO A N 1
ATOM 3294 C CA . PRO A 1 425 ? 9.129 1.775 -17.281 1.00 94.81 425 PRO A CA 1
ATOM 3295 C C . PRO A 1 425 ? 9.337 0.265 -17.130 1.00 94.81 425 PRO A C 1
ATOM 3297 O O . PRO A 1 425 ? 9.512 -0.191 -16.011 1.00 94.81 425 PRO A O 1
ATOM 3300 N N . ILE A 1 426 ? 9.338 -0.536 -18.203 1.00 92.88 426 ILE A N 1
ATOM 3301 C CA . ILE A 1 426 ? 9.510 -2.002 -18.122 1.00 92.88 426 ILE A CA 1
ATOM 3302 C C . ILE A 1 426 ? 10.705 -2.445 -18.964 1.00 92.88 426 ILE A C 1
ATOM 3304 O O . ILE A 1 426 ? 10.813 -2.083 -20.136 1.00 92.88 426 ILE A O 1
ATOM 3308 N N . ILE A 1 427 ? 11.546 -3.309 -18.387 1.00 89.50 427 ILE A N 1
ATOM 3309 C CA . ILE A 1 427 ? 12.617 -4.008 -19.101 1.00 89.50 427 ILE A CA 1
ATOM 3310 C C . ILE A 1 427 ? 12.086 -5.318 -19.675 1.00 89.50 427 ILE A C 1
ATOM 3312 O O . ILE A 1 427 ? 11.674 -6.225 -18.949 1.00 89.50 427 ILE A O 1
ATOM 3316 N N . ARG A 1 428 ? 12.100 -5.424 -21.005 1.00 87.69 428 ARG A N 1
ATOM 3317 C CA . ARG A 1 428 ? 11.568 -6.580 -21.730 1.00 87.69 428 ARG A CA 1
ATOM 3318 C C . ARG A 1 428 ? 12.662 -7.613 -21.933 1.00 87.69 428 ARG A C 1
ATOM 3320 O O . ARG A 1 428 ? 13.414 -7.523 -22.894 1.00 87.69 428 ARG A O 1
ATOM 3327 N N . SER A 1 429 ? 12.742 -8.582 -21.028 1.00 90.00 429 SER A N 1
ATOM 3328 C CA . SER A 1 429 ? 13.636 -9.739 -21.150 1.00 90.00 429 SER A CA 1
ATOM 3329 C C . SER A 1 429 ? 12.864 -11.023 -21.473 1.00 90.00 429 SER A C 1
ATOM 3331 O O . SER A 1 429 ? 11.675 -11.100 -21.142 1.00 90.00 429 SER A O 1
ATOM 3333 N N . PRO A 1 430 ? 13.520 -12.060 -22.041 1.00 91.25 430 PRO A N 1
ATOM 3334 C CA . PRO A 1 430 ? 12.879 -13.336 -22.352 1.00 91.25 430 PRO A CA 1
ATOM 3335 C C . PRO A 1 430 ? 12.201 -13.951 -21.128 1.00 91.25 430 PRO A C 1
ATOM 3337 O O . PRO A 1 430 ? 11.169 -14.602 -21.256 1.00 91.25 430 PRO A O 1
ATOM 3340 N N . TYR A 1 431 ? 12.747 -13.677 -19.939 1.00 93.94 431 TYR A N 1
ATOM 3341 C CA . TYR A 1 431 ? 12.211 -14.109 -18.655 1.00 93.94 431 TYR A CA 1
ATOM 3342 C C . TYR A 1 431 ? 10.737 -13.748 -18.446 1.00 93.94 431 TYR A C 1
ATOM 3344 O O . TYR A 1 431 ? 9.969 -14.594 -18.000 1.00 93.94 431 TYR A O 1
ATOM 3352 N N . LEU A 1 432 ? 10.316 -12.526 -18.789 1.00 94.19 432 LEU A N 1
ATOM 3353 C CA . LEU A 1 432 ? 8.925 -12.093 -18.606 1.00 94.19 432 LEU A CA 1
ATOM 3354 C C . LEU A 1 432 ? 8.125 -12.080 -19.914 1.00 94.19 432 LEU A C 1
ATOM 3356 O O . LEU A 1 432 ? 6.905 -12.209 -19.874 1.00 94.19 432 LEU A O 1
ATOM 3360 N N . THR A 1 433 ? 8.765 -11.984 -21.086 1.00 91.75 433 THR A N 1
ATOM 3361 C CA . THR A 1 433 ? 8.039 -11.988 -22.374 1.00 91.75 433 THR A CA 1
ATOM 3362 C C . THR A 1 433 ? 7.464 -13.354 -22.752 1.00 91.75 433 THR A C 1
ATOM 3364 O O . THR A 1 433 ? 6.653 -13.428 -23.666 1.00 91.75 433 THR A O 1
ATOM 3367 N N . GLN A 1 434 ? 7.868 -14.430 -22.073 1.00 92.38 434 GLN A N 1
ATOM 3368 C CA . GLN A 1 434 ? 7.252 -15.758 -22.210 1.00 92.38 434 GLN A CA 1
ATOM 3369 C C . GLN A 1 434 ? 5.854 -15.856 -21.573 1.00 92.38 434 GLN A C 1
ATOM 3371 O O . GLN A 1 434 ? 5.138 -16.829 -21.804 1.00 92.38 434 GLN A O 1
ATOM 3376 N N . ILE A 1 435 ? 5.463 -14.875 -20.756 1.00 95.00 435 ILE A N 1
ATOM 3377 C CA . ILE A 1 435 ? 4.148 -14.841 -20.118 1.00 95.00 435 ILE A CA 1
ATOM 3378 C C . ILE A 1 435 ? 3.114 -14.384 -21.147 1.00 95.00 435 ILE A C 1
ATOM 3380 O O . ILE A 1 435 ? 3.285 -13.357 -21.800 1.00 95.00 435 ILE A O 1
ATOM 3384 N N . THR A 1 436 ? 2.037 -15.155 -21.270 1.00 93.94 436 THR A N 1
ATOM 3385 C CA . THR A 1 436 ? 0.942 -14.934 -22.223 1.00 93.94 436 THR A CA 1
ATOM 3386 C C . THR A 1 436 ? -0.399 -14.845 -21.492 1.00 93.94 436 THR A C 1
ATOM 3388 O O . THR A 1 436 ? -0.502 -15.153 -20.301 1.00 93.94 436 THR A O 1
ATOM 3391 N N . GLY A 1 437 ? -1.448 -14.433 -22.206 1.00 94.44 437 GLY A N 1
ATOM 3392 C CA . GLY A 1 437 ? -2.802 -14.364 -21.660 1.00 94.44 437 GLY A CA 1
ATOM 3393 C C . GLY A 1 437 ? -3.021 -13.120 -20.790 1.00 94.44 437 GLY A C 1
ATOM 3394 O O . GLY A 1 437 ? -2.414 -12.086 -21.051 1.00 94.44 437 GLY A O 1
ATOM 3395 N N . PRO A 1 438 ? -3.874 -13.182 -19.748 1.00 93.56 438 PRO A N 1
ATOM 3396 C CA . PRO A 1 438 ? -4.289 -11.993 -18.993 1.00 93.56 438 PRO A CA 1
ATOM 3397 C C . PRO A 1 438 ? -3.155 -11.216 -18.309 1.00 93.56 438 PRO A C 1
ATOM 3399 O O . PRO A 1 438 ? -3.340 -10.051 -17.973 1.00 93.56 438 PRO A O 1
ATOM 3402 N N . ASN A 1 439 ? -2.006 -11.861 -18.083 1.00 96.62 439 ASN A N 1
ATOM 3403 C CA . ASN A 1 439 ? -0.830 -11.261 -17.452 1.00 96.62 439 ASN A CA 1
ATOM 3404 C C . ASN A 1 439 ? 0.356 -11.118 -18.418 1.00 96.62 439 ASN A C 1
ATOM 3406 O O . ASN A 1 439 ? 1.494 -10.992 -17.964 1.00 96.62 439 ASN A O 1
ATOM 3410 N N . GLU A 1 440 ? 0.121 -11.165 -19.733 1.00 95.81 440 GLU A N 1
ATOM 3411 C CA . GLU A 1 440 ? 1.160 -10.807 -20.696 1.00 95.81 440 GLU A CA 1
ATOM 3412 C C . GLU A 1 440 ? 1.664 -9.380 -20.440 1.00 95.81 440 GLU A C 1
ATOM 3414 O O . GLU A 1 440 ? 0.919 -8.503 -19.995 1.00 95.81 440 GLU A O 1
ATOM 3419 N N . LEU A 1 441 ? 2.951 -9.139 -20.695 1.00 94.12 441 LEU A N 1
ATOM 3420 C CA . LEU A 1 441 ? 3.538 -7.823 -20.451 1.00 94.12 441 LEU A CA 1
ATOM 3421 C C . LEU A 1 441 ? 2.791 -6.731 -21.235 1.00 94.12 441 LEU A C 1
ATOM 3423 O O . LEU A 1 441 ? 2.524 -6.925 -22.423 1.00 94.12 441 LEU A O 1
ATOM 3427 N N . PRO A 1 442 ? 2.539 -5.549 -20.640 1.00 94.69 442 PRO A N 1
ATOM 3428 C CA . PRO A 1 442 ? 2.023 -4.407 -21.382 1.00 94.69 442 PRO A CA 1
ATOM 3429 C C . PRO A 1 442 ? 2.845 -4.148 -22.652 1.00 94.69 442 PRO A C 1
ATOM 3431 O O . PRO A 1 442 ? 4.075 -4.110 -22.619 1.00 94.69 442 PRO A O 1
ATOM 3434 N N . GLY A 1 443 ? 2.159 -4.014 -23.789 1.00 88.94 443 GLY A N 1
ATOM 3435 C CA . GLY A 1 443 ? 2.809 -3.895 -25.096 1.00 88.94 443 GLY A CA 1
ATOM 3436 C C . GLY A 1 443 ? 3.367 -5.210 -25.654 1.00 88.94 443 GLY A C 1
ATOM 3437 O O . GLY A 1 443 ? 4.242 -5.175 -26.523 1.00 88.94 443 GLY A O 1
ATOM 3438 N N . ALA A 1 444 ? 2.931 -6.379 -25.165 1.00 88.44 444 ALA A N 1
ATOM 3439 C CA . ALA A 1 444 ? 3.165 -7.685 -25.790 1.00 88.44 444 ALA A CA 1
ATOM 3440 C C . ALA A 1 444 ? 3.006 -7.599 -27.317 1.00 88.44 444 ALA A C 1
ATOM 3442 O O . ALA A 1 444 ? 2.029 -7.063 -27.827 1.00 88.44 444 ALA A O 1
ATOM 3443 N N . GLY A 1 445 ? 4.029 -8.039 -28.053 1.00 82.44 445 GLY A N 1
ATOM 3444 C CA . GLY A 1 445 ? 4.022 -7.997 -29.516 1.00 82.44 445 GLY A CA 1
ATOM 3445 C C . GLY A 1 445 ? 4.330 -6.642 -30.173 1.00 82.44 445 GLY A C 1
ATOM 3446 O O . GLY A 1 445 ? 4.545 -6.634 -31.382 1.00 82.44 445 GLY A O 1
ATOM 3447 N N . ALA A 1 446 ? 4.420 -5.532 -29.432 1.00 85.06 446 ALA A N 1
ATOM 3448 C CA . ALA A 1 446 ? 4.776 -4.223 -29.988 1.00 85.06 446 ALA A CA 1
ATOM 3449 C C . ALA A 1 446 ? 6.299 -4.016 -30.063 1.00 85.06 446 ALA A C 1
ATOM 3451 O O . ALA A 1 446 ? 6.969 -3.964 -29.028 1.00 85.06 446 ALA A O 1
ATOM 3452 N N . ASP A 1 447 ? 6.826 -3.831 -31.275 1.00 79.75 447 ASP A N 1
ATOM 3453 C CA . ASP A 1 447 ? 8.264 -3.611 -31.510 1.00 79.75 447 ASP A CA 1
ATOM 3454 C C . ASP A 1 447 ? 8.727 -2.198 -31.117 1.00 79.75 447 ASP A C 1
ATOM 3456 O O . ASP A 1 447 ? 9.911 -1.969 -30.894 1.00 79.75 447 ASP A O 1
ATOM 3460 N N . THR A 1 448 ? 7.784 -1.267 -30.953 1.00 83.50 448 THR A N 1
ATOM 3461 C CA . THR A 1 448 ? 8.029 0.134 -30.577 1.00 83.50 448 THR A CA 1
ATOM 3462 C C . THR A 1 448 ? 7.835 0.401 -29.079 1.00 83.50 448 THR A C 1
ATOM 3464 O O . THR A 1 448 ? 7.630 1.539 -28.661 1.00 83.50 448 THR A O 1
ATOM 3467 N N . PHE A 1 449 ? 7.834 -0.629 -28.230 1.00 88.06 449 PHE A N 1
ATOM 3468 C CA . PHE A 1 449 ? 7.765 -0.415 -26.781 1.00 88.06 449 PHE A CA 1
ATOM 3469 C C . PHE A 1 449 ? 9.075 0.200 -26.276 1.00 88.06 449 PHE A C 1
ATOM 3471 O O . PHE A 1 449 ? 10.145 -0.302 -26.605 1.00 88.06 449 PHE A O 1
ATOM 3478 N N . ASN A 1 450 ? 9.005 1.264 -25.472 1.00 91.06 450 ASN A N 1
ATOM 3479 C CA . ASN A 1 450 ? 10.148 2.112 -25.118 1.00 91.06 450 ASN A CA 1
ATOM 3480 C C . ASN A 1 450 ? 10.825 2.767 -26.344 1.00 91.06 450 ASN A C 1
ATOM 3482 O O . ASN A 1 450 ? 12.017 3.081 -26.287 1.00 91.06 450 ASN A O 1
ATOM 3486 N N . SER A 1 451 ? 10.106 2.986 -27.452 1.00 90.69 451 SER A N 1
ATOM 3487 C CA . SER A 1 451 ? 10.640 3.710 -28.614 1.00 90.69 451 SER A CA 1
ATOM 3488 C C . SER A 1 451 ? 10.941 5.171 -28.307 1.00 90.69 451 SER A C 1
ATOM 3490 O O . SER A 1 451 ? 10.426 5.755 -27.349 1.00 90.69 451 SER A O 1
ATOM 3492 N N . ASP A 1 452 ? 11.752 5.790 -29.162 1.00 85.81 452 ASP A N 1
ATOM 3493 C CA . ASP A 1 452 ? 11.914 7.240 -29.135 1.00 85.81 452 ASP A CA 1
ATOM 3494 C C . ASP A 1 452 ? 10.550 7.935 -29.314 1.00 85.81 452 ASP A C 1
ATOM 3496 O O . ASP A 1 452 ? 9.661 7.427 -30.002 1.00 85.81 452 ASP A O 1
ATOM 3500 N N . GLY A 1 453 ? 10.363 9.065 -28.632 1.00 86.12 453 GLY A N 1
ATOM 3501 C CA . GLY A 1 453 ? 9.098 9.811 -28.611 1.00 86.12 453 GLY A CA 1
ATOM 3502 C C . GLY A 1 453 ? 8.059 9.349 -27.580 1.00 86.12 453 GLY A C 1
ATOM 3503 O O . GLY A 1 453 ? 7.145 10.116 -27.288 1.00 86.12 453 GLY A O 1
ATOM 3504 N N . GLN A 1 454 ? 8.197 8.164 -26.970 1.00 91.88 454 GLN A N 1
ATOM 3505 C CA . GLN A 1 454 ? 7.345 7.804 -25.829 1.00 91.88 454 GLN A CA 1
ATOM 3506 C C . GLN A 1 454 ? 7.778 8.589 -24.576 1.00 91.88 454 GLN A C 1
ATOM 3508 O O . GLN A 1 454 ? 8.978 8.581 -24.255 1.00 91.88 454 GLN A O 1
ATOM 3513 N N . PRO A 1 455 ? 6.846 9.248 -23.866 1.00 94.00 455 PRO A N 1
ATOM 3514 C CA . PRO A 1 455 ? 7.164 10.067 -22.703 1.00 94.00 455 PRO A CA 1
ATOM 3515 C C . PRO A 1 455 ? 7.589 9.205 -21.509 1.00 94.00 455 PRO A C 1
ATOM 3517 O O . PRO A 1 455 ? 7.175 8.053 -21.378 1.00 94.00 455 PRO A O 1
ATOM 3520 N N . TYR A 1 456 ? 8.429 9.764 -20.637 1.00 96.81 456 TYR A N 1
ATOM 3521 C CA . TYR A 1 456 ? 8.900 9.082 -19.433 1.00 96.81 456 TYR A CA 1
ATOM 3522 C C . TYR A 1 456 ? 9.324 10.091 -18.360 1.00 96.81 456 TYR A C 1
ATOM 3524 O O . TYR A 1 456 ? 10.151 10.963 -18.630 1.00 96.81 456 TYR A O 1
ATOM 3532 N N . SER A 1 457 ? 8.783 9.967 -17.152 1.00 97.00 457 SER A N 1
ATOM 3533 C CA . SER A 1 457 ? 9.145 10.778 -15.986 1.00 97.00 457 SER A CA 1
ATOM 3534 C C . SER A 1 457 ? 9.027 9.973 -14.693 1.00 97.00 457 SER A C 1
ATOM 3536 O O . SER A 1 457 ? 8.331 8.954 -14.636 1.00 97.00 457 SER A O 1
ATOM 3538 N N . PHE A 1 458 ? 9.729 10.433 -13.660 1.00 97.56 458 PHE A N 1
ATOM 3539 C CA . PHE A 1 458 ? 9.731 9.833 -12.329 1.00 97.56 458 PHE A CA 1
ATOM 3540 C C . PHE A 1 458 ? 8.928 10.722 -11.388 1.00 97.56 458 PHE A C 1
ATOM 3542 O O . PHE A 1 458 ? 9.261 11.889 -11.215 1.00 97.56 458 PHE A O 1
ATOM 3549 N N . ILE A 1 459 ? 7.871 10.178 -10.796 1.00 97.81 459 ILE A N 1
ATOM 3550 C CA . ILE A 1 459 ? 7.041 10.914 -9.836 1.00 97.81 459 ILE A CA 1
ATOM 3551 C C . ILE A 1 459 ? 7.660 10.812 -8.439 1.00 97.81 459 ILE A C 1
ATOM 3553 O O . ILE A 1 459 ? 8.311 9.810 -8.135 1.00 97.81 459 ILE A O 1
ATOM 3557 N N . GLY A 1 460 ? 7.422 11.814 -7.586 1.00 94.69 460 GLY A N 1
ATOM 3558 C CA . GLY A 1 460 ? 7.873 11.858 -6.197 1.00 94.69 460 GLY A CA 1
ATOM 3559 C C . GLY A 1 460 ? 9.138 12.689 -5.973 1.00 94.69 460 GLY A C 1
ATOM 3560 O O . GLY A 1 460 ? 10.127 12.586 -6.701 1.00 94.69 460 GLY A O 1
ATOM 3561 N N . ALA A 1 461 ? 9.134 13.487 -4.902 1.00 93.00 461 ALA A N 1
ATOM 3562 C CA . ALA A 1 461 ? 10.226 14.406 -4.568 1.00 93.00 461 ALA A CA 1
ATOM 3563 C C . ALA A 1 461 ? 11.587 13.708 -4.372 1.00 93.00 461 ALA A C 1
ATOM 3565 O O . ALA A 1 461 ? 12.607 14.222 -4.832 1.00 93.00 461 ALA A O 1
ATOM 3566 N N . ASP A 1 462 ? 11.611 12.525 -3.748 1.00 94.25 462 ASP A N 1
ATOM 3567 C CA . ASP A 1 462 ? 12.842 11.741 -3.568 1.00 94.25 462 ASP A CA 1
ATOM 3568 C C . ASP A 1 462 ? 13.425 11.241 -4.900 1.00 94.25 462 ASP A C 1
ATOM 3570 O O . ASP A 1 462 ? 14.638 11.070 -5.025 1.00 94.25 462 ASP A O 1
ATOM 3574 N N . PHE A 1 463 ? 12.574 11.042 -5.912 1.00 95.06 463 PHE A N 1
ATOM 3575 C CA . PHE A 1 463 ? 12.952 10.560 -7.240 1.00 95.06 463 PHE A CA 1
ATOM 3576 C C . PHE A 1 463 ? 13.311 11.694 -8.209 1.00 95.06 463 PHE A C 1
ATOM 3578 O O . PHE A 1 463 ? 13.916 11.427 -9.244 1.00 95.06 463 PHE A O 1
ATOM 3585 N N . ALA A 1 464 ? 13.018 12.956 -7.874 1.00 93.06 464 ALA A N 1
ATOM 3586 C CA . ALA A 1 464 ? 13.316 14.128 -8.705 1.00 93.06 464 ALA A CA 1
ATOM 3587 C C . ALA A 1 464 ? 14.783 14.235 -9.191 1.00 93.06 464 ALA A C 1
ATOM 3589 O O . ALA A 1 464 ? 15.020 14.764 -10.283 1.00 93.06 464 ALA A O 1
ATOM 3590 N N . PRO A 1 465 ? 15.803 13.751 -8.447 1.00 91.69 465 PRO A N 1
ATOM 3591 C CA . PRO A 1 465 ? 17.169 13.712 -8.955 1.00 91.69 465 PRO A CA 1
ATOM 3592 C C . PRO A 1 465 ? 17.385 12.721 -10.103 1.00 91.69 465 PRO A C 1
ATOM 3594 O O . PRO A 1 465 ? 18.383 12.866 -10.805 1.00 91.69 465 PRO A O 1
ATOM 3597 N N . TRP A 1 466 ? 16.527 11.716 -10.296 1.00 93.25 466 TRP A N 1
ATOM 3598 C CA . TRP A 1 466 ? 16.699 10.685 -11.320 1.00 93.25 466 TRP A CA 1
ATOM 3599 C C . TRP A 1 466 ? 16.520 11.247 -12.728 1.00 93.25 466 TRP A C 1
ATOM 3601 O O . TRP A 1 466 ? 15.575 11.970 -13.036 1.00 93.25 466 TRP A O 1
ATOM 3611 N N . LYS A 1 467 ? 17.450 10.893 -13.613 1.00 93.44 467 LYS A N 1
ATOM 3612 C CA . LYS A 1 467 ? 17.449 11.294 -15.020 1.00 93.44 467 LYS A CA 1
ATOM 3613 C C . LYS A 1 467 ? 17.868 10.123 -15.880 1.00 93.44 467 LYS A C 1
ATOM 3615 O O . LYS A 1 467 ? 18.826 9.423 -15.543 1.00 93.44 467 LYS A O 1
ATOM 3620 N N . ALA A 1 468 ? 17.212 9.980 -17.025 1.00 94.69 468 ALA A N 1
ATOM 3621 C CA . ALA A 1 468 ? 17.617 9.036 -18.049 1.00 94.69 468 ALA A CA 1
ATOM 3622 C C . ALA A 1 468 ? 17.851 9.725 -19.399 1.00 94.69 468 ALA A C 1
ATOM 3624 O O . ALA A 1 468 ? 17.230 10.734 -19.763 1.00 94.69 468 ALA A O 1
ATOM 3625 N N . TYR A 1 469 ? 18.802 9.168 -20.135 1.00 94.50 469 TYR A N 1
ATOM 3626 C CA . TYR A 1 469 ? 19.348 9.721 -21.360 1.00 94.50 469 TYR A CA 1
ATOM 3627 C C . TYR A 1 469 ? 19.385 8.632 -22.416 1.00 94.50 469 TYR A C 1
ATOM 3629 O O . TYR A 1 469 ? 19.815 7.520 -22.134 1.00 94.50 469 TYR A O 1
ATOM 3637 N N . LYS A 1 470 ? 18.973 8.954 -23.638 1.00 95.19 470 LYS A N 1
ATOM 3638 C CA . LYS A 1 470 ? 19.079 8.038 -24.767 1.00 95.19 470 LYS A CA 1
ATOM 3639 C C . LYS A 1 470 ? 20.481 8.103 -25.358 1.00 95.19 470 LYS A C 1
ATOM 3641 O O . LYS A 1 470 ? 21.070 9.183 -25.402 1.00 95.19 470 LYS A O 1
ATOM 3646 N N . VAL A 1 471 ? 20.980 6.961 -25.816 1.00 95.44 471 VAL A N 1
ATOM 3647 C CA . VAL A 1 471 ? 22.293 6.788 -26.448 1.00 95.44 471 VAL A CA 1
ATOM 3648 C C . VAL A 1 471 ? 22.101 6.446 -27.921 1.00 95.44 471 VAL A C 1
ATOM 3650 O O . VAL A 1 471 ? 21.396 5.495 -28.249 1.00 95.44 471 VAL A O 1
ATOM 3653 N N . GLU A 1 472 ? 22.737 7.210 -28.806 1.00 94.12 472 GLU A N 1
ATOM 3654 C CA . GLU A 1 472 ? 22.571 7.121 -30.258 1.00 94.12 472 GLU A CA 1
ATOM 3655 C C . GLU A 1 472 ? 23.949 7.050 -30.947 1.00 94.12 472 GLU A C 1
ATOM 3657 O O . GLU A 1 472 ? 24.798 7.920 -30.737 1.00 94.12 472 GLU A O 1
ATOM 3662 N N . VAL A 1 473 ? 24.173 6.022 -31.781 1.00 92.81 473 VAL A N 1
ATOM 3663 C CA . VAL A 1 473 ? 25.445 5.803 -32.519 1.00 92.81 473 VAL A CA 1
ATOM 3664 C C . VAL A 1 473 ? 25.252 5.520 -34.018 1.00 92.81 473 VAL A C 1
ATOM 3666 O O . VAL A 1 473 ? 26.159 5.027 -34.683 1.00 92.81 473 VAL A O 1
ATOM 3669 N N . GLY A 1 474 ? 24.068 5.820 -34.566 1.00 85.75 474 GLY A N 1
ATOM 3670 C CA . GLY A 1 474 ? 23.784 5.679 -36.001 1.00 85.75 474 GLY A CA 1
ATOM 3671 C C . GLY A 1 474 ? 23.799 4.233 -36.515 1.00 85.75 474 GLY A C 1
ATOM 3672 O O . GLY A 1 474 ? 24.294 3.988 -37.612 1.00 85.75 474 GLY A O 1
ATOM 3673 N N . ASN A 1 475 ? 23.287 3.276 -35.733 1.00 89.19 475 ASN A N 1
ATOM 3674 C CA . ASN A 1 475 ? 23.214 1.859 -36.105 1.00 89.19 475 ASN A CA 1
ATOM 3675 C C . ASN A 1 475 ? 21.807 1.261 -35.889 1.00 89.19 475 ASN A C 1
ATOM 3677 O O . ASN A 1 475 ? 20.870 1.964 -35.514 1.00 89.19 475 ASN A O 1
ATOM 3681 N N . GLU A 1 476 ? 21.655 -0.043 -36.141 1.00 86.62 476 GLU A N 1
ATOM 3682 C CA . GLU A 1 476 ? 20.359 -0.736 -36.081 1.00 86.62 476 GLU A CA 1
ATOM 3683 C C . GLU A 1 476 ? 19.751 -0.836 -34.669 1.00 86.62 476 GLU A C 1
ATOM 3685 O O . GLU A 1 476 ? 18.530 -0.948 -34.546 1.00 86.62 476 GLU A O 1
ATOM 3690 N N . CYS A 1 477 ? 20.559 -0.768 -33.602 1.00 84.88 477 CYS A N 1
ATOM 3691 C CA . CYS A 1 477 ? 20.121 -1.092 -32.238 1.00 84.88 477 CYS A CA 1
ATOM 3692 C C . CYS A 1 477 ? 19.043 -0.144 -31.698 1.00 84.88 477 CYS A C 1
ATOM 3694 O O . CYS A 1 477 ? 18.245 -0.544 -30.857 1.00 84.88 477 CYS A O 1
ATOM 3696 N N . THR A 1 478 ? 19.004 1.102 -32.173 1.00 86.75 478 THR A N 1
ATOM 3697 C CA . THR A 1 478 ? 18.052 2.122 -31.704 1.00 86.75 478 THR A CA 1
ATOM 3698 C C . THR A 1 478 ? 16.827 2.272 -32.609 1.00 86.75 478 THR A C 1
ATOM 3700 O O . THR A 1 478 ? 16.060 3.216 -32.443 1.00 86.75 478 THR A O 1
ATOM 3703 N N . SER A 1 479 ? 16.642 1.377 -33.588 1.00 86.56 479 SER A N 1
ATOM 3704 C CA . SER A 1 479 ? 15.543 1.456 -34.565 1.00 86.56 479 SER A CA 1
ATOM 3705 C C . SER A 1 479 ? 14.182 1.016 -34.013 1.00 86.56 479 SER A C 1
ATOM 3707 O O . SER A 1 479 ? 13.154 1.507 -34.472 1.00 86.56 479 SER A O 1
ATOM 3709 N N . CYS A 1 480 ? 14.169 0.107 -33.032 1.00 86.69 480 CYS A N 1
ATOM 3710 C CA . CYS A 1 480 ? 12.943 -0.444 -32.443 1.00 86.69 480 CYS A CA 1
ATOM 3711 C C . CYS A 1 480 ? 12.603 0.256 -31.121 1.00 86.69 480 CYS A C 1
ATOM 3713 O O . CYS A 1 480 ? 11.522 0.821 -30.950 1.00 86.69 480 CYS A O 1
ATOM 3715 N N . HIS A 1 481 ? 13.569 0.277 -30.200 1.00 91.25 481 HIS A N 1
ATOM 3716 C CA . HIS A 1 481 ? 13.446 0.920 -28.899 1.00 91.25 481 HIS A CA 1
ATOM 3717 C C . HIS A 1 481 ? 14.700 1.719 -28.554 1.00 91.25 481 HIS A C 1
ATOM 3719 O O . HIS A 1 481 ? 15.783 1.489 -29.095 1.00 91.25 481 HIS A O 1
ATOM 3725 N N . ARG A 1 482 ? 14.568 2.660 -27.619 1.00 92.81 482 ARG A N 1
ATOM 3726 C CA . ARG A 1 482 ? 15.711 3.442 -27.150 1.00 92.81 482 ARG A CA 1
ATOM 3727 C C . ARG A 1 482 ? 16.641 2.586 -26.282 1.00 92.81 482 ARG A C 1
ATOM 3729 O O . ARG A 1 482 ? 16.207 1.642 -25.611 1.00 92.81 482 ARG A O 1
ATOM 3736 N N . MET A 1 483 ? 17.917 2.953 -26.284 1.00 93.75 483 MET A N 1
ATOM 3737 C CA . MET A 1 483 ? 18.935 2.465 -25.354 1.00 93.75 483 MET A CA 1
ATOM 3738 C C . MET A 1 483 ? 19.318 3.614 -24.432 1.00 93.75 483 MET A C 1
ATOM 3740 O O . MET A 1 483 ? 19.450 4.749 -24.893 1.00 93.75 483 MET A O 1
ATOM 3744 N N . GLY A 1 484 ? 19.443 3.329 -23.144 1.00 93.94 484 GLY A N 1
ATOM 3745 C CA . GLY A 1 484 ? 19.520 4.321 -22.086 1.00 93.94 484 GLY A CA 1
ATOM 3746 C C . GLY A 1 484 ? 20.812 4.270 -21.279 1.00 93.94 484 GLY A C 1
ATOM 3747 O O . GLY A 1 484 ? 21.439 3.220 -21.141 1.00 93.94 484 GLY A O 1
ATOM 3748 N N . VAL A 1 485 ? 21.176 5.427 -20.734 1.00 93.94 485 VAL A N 1
ATOM 3749 C CA . VAL A 1 485 ? 22.012 5.577 -19.537 1.00 93.94 485 VAL A CA 1
ATOM 3750 C C . VAL A 1 485 ? 21.265 6.443 -18.531 1.00 93.94 485 VAL A C 1
ATOM 3752 O O . VAL A 1 485 ? 20.352 7.187 -18.891 1.00 93.94 485 VAL A O 1
ATOM 3755 N N . ASN A 1 486 ? 21.670 6.392 -17.270 1.00 92.50 486 ASN A N 1
ATOM 3756 C CA . ASN A 1 486 ? 21.078 7.183 -16.196 1.00 92.50 486 ASN A CA 1
ATOM 3757 C C . ASN A 1 486 ? 22.151 7.931 -15.401 1.00 92.50 486 ASN A C 1
ATOM 3759 O O . ASN A 1 486 ? 23.325 7.571 -15.428 1.00 92.50 486 ASN A O 1
ATOM 3763 N N . ASN A 1 487 ? 21.754 8.973 -14.673 1.00 89.44 487 ASN A N 1
ATOM 3764 C CA . ASN A 1 487 ? 22.682 9.780 -13.876 1.00 89.44 487 ASN A CA 1
ATOM 3765 C C . ASN A 1 487 ? 23.136 9.137 -12.553 1.00 89.44 487 ASN A C 1
ATOM 3767 O O . ASN A 1 487 ? 23.883 9.784 -11.818 1.00 89.44 487 ASN A O 1
ATOM 3771 N N . LEU A 1 488 ? 22.720 7.901 -12.256 1.00 83.88 488 LEU A N 1
ATOM 3772 C CA . LEU A 1 488 ? 23.259 7.107 -11.146 1.00 83.88 488 LEU A CA 1
ATOM 3773 C C . LEU A 1 488 ? 24.345 6.130 -11.614 1.00 83.88 488 LEU A C 1
ATOM 3775 O O . LEU A 1 488 ? 25.249 5.812 -10.838 1.00 83.88 488 LEU A O 1
ATOM 3779 N N . ALA A 1 489 ? 24.289 5.690 -12.875 1.00 63.91 489 ALA A N 1
ATOM 3780 C CA . ALA A 1 489 ? 25.290 4.831 -13.487 1.00 63.91 489 ALA A CA 1
ATOM 3781 C C . ALA A 1 489 ? 26.658 5.526 -13.427 1.00 63.91 489 ALA A C 1
ATOM 3783 O O . ALA A 1 489 ? 26.832 6.632 -13.942 1.00 63.91 489 ALA A O 1
ATOM 3784 N N . ASN A 1 490 ? 27.624 4.868 -12.779 1.00 59.19 490 ASN A N 1
ATOM 3785 C CA . ASN A 1 490 ? 28.983 5.357 -12.493 1.00 59.19 490 ASN A CA 1
ATOM 3786 C C . ASN A 1 490 ? 29.126 6.299 -11.284 1.00 59.19 490 ASN A C 1
ATOM 3788 O O . ASN A 1 490 ? 30.172 6.927 -11.115 1.00 59.19 490 ASN A O 1
ATOM 3792 N N . THR A 1 491 ? 28.124 6.364 -10.406 1.00 56.66 491 THR A N 1
ATOM 3793 C CA . THR A 1 491 ? 28.320 6.797 -9.011 1.00 56.66 491 THR A CA 1
ATOM 3794 C C . THR A 1 491 ? 28.650 5.575 -8.148 1.00 56.66 491 THR A C 1
ATOM 3796 O O . THR A 1 491 ? 28.248 4.465 -8.484 1.00 56.66 491 THR A O 1
ATOM 3799 N N . GLY A 1 492 ? 29.421 5.750 -7.067 1.00 56.25 492 GLY A N 1
ATOM 3800 C CA . GLY A 1 492 ? 30.128 4.672 -6.348 1.00 56.25 492 GLY A CA 1
ATOM 3801 C C . GLY A 1 492 ? 29.322 3.454 -5.853 1.00 56.25 492 GLY A C 1
ATOM 3802 O O . GLY A 1 492 ? 29.949 2.503 -5.403 1.00 56.25 492 GLY A O 1
ATOM 3803 N N . ILE A 1 493 ? 27.987 3.462 -5.941 1.00 54.44 493 ILE A N 1
ATOM 3804 C CA . ILE A 1 493 ? 27.084 2.375 -5.516 1.00 54.44 493 ILE A CA 1
ATOM 3805 C C . ILE A 1 493 ? 26.632 1.502 -6.709 1.00 54.44 493 ILE A C 1
ATOM 3807 O O . ILE A 1 493 ? 26.418 0.306 -6.547 1.00 54.44 493 ILE A O 1
ATOM 3811 N N . VAL A 1 494 ? 26.554 2.048 -7.933 1.00 63.03 494 VAL A N 1
ATOM 3812 C CA . VAL A 1 494 ? 25.989 1.353 -9.106 1.00 63.03 494 VAL A CA 1
ATOM 3813 C C . VAL A 1 494 ? 26.894 1.526 -10.328 1.00 63.03 494 VAL A C 1
ATOM 3815 O O . VAL A 1 494 ? 26.792 2.491 -11.092 1.00 63.03 494 VAL A O 1
ATOM 3818 N N . ILE A 1 495 ? 27.806 0.576 -10.526 1.00 69.62 495 ILE A N 1
ATOM 3819 C CA . ILE A 1 495 ? 28.779 0.617 -11.625 1.00 69.62 495 ILE A CA 1
ATOM 3820 C C . ILE A 1 495 ? 28.298 -0.265 -12.777 1.00 69.62 495 ILE A C 1
ATOM 3822 O O . ILE A 1 495 ? 27.991 -1.441 -12.584 1.00 69.62 495 ILE A O 1
ATOM 3826 N N . GLY A 1 496 ? 28.249 0.306 -13.984 1.00 76.75 496 GLY A N 1
ATOM 3827 C CA . GLY A 1 496 ? 28.017 -0.449 -15.217 1.00 76.75 496 GLY A CA 1
ATOM 3828 C C . GLY A 1 496 ? 26.625 -1.071 -15.358 1.00 76.75 496 GLY A C 1
ATOM 3829 O O . GLY A 1 496 ? 26.489 -2.055 -16.075 1.00 76.75 496 GLY A O 1
ATOM 3830 N N . LYS A 1 497 ? 25.596 -0.536 -14.686 1.00 86.25 497 LYS A N 1
ATOM 3831 C CA . LYS A 1 497 ? 24.189 -0.922 -14.901 1.00 86.25 497 LYS A CA 1
ATOM 3832 C C . LYS A 1 497 ? 23.509 0.021 -15.889 1.00 86.25 497 LYS A C 1
ATOM 3834 O O . LYS A 1 497 ? 23.898 1.181 -16.020 1.00 86.25 497 LYS A O 1
ATOM 3839 N N . GLY A 1 498 ? 22.492 -0.498 -16.565 1.00 89.31 498 GLY A N 1
ATOM 3840 C CA . GLY A 1 498 ? 21.693 0.244 -17.532 1.00 89.31 498 GLY A CA 1
ATOM 3841 C C . GLY A 1 498 ? 21.534 -0.512 -18.837 1.00 89.31 498 GLY A C 1
ATOM 3842 O O . GLY A 1 498 ? 22.226 -1.502 -19.102 1.00 89.31 498 GLY A O 1
ATOM 3843 N N . THR A 1 499 ? 20.616 -0.054 -19.676 1.00 93.88 499 THR A N 1
ATOM 3844 C CA . THR A 1 499 ? 20.314 -0.768 -20.918 1.00 93.88 499 THR A CA 1
ATOM 3845 C C . THR A 1 499 ? 21.448 -0.658 -21.933 1.00 93.88 499 THR A C 1
ATOM 3847 O O . THR A 1 499 ? 21.800 -1.668 -22.539 1.00 93.88 499 THR A O 1
ATOM 3850 N N . ALA A 1 500 ? 22.080 0.513 -22.076 1.00 94.69 500 ALA A N 1
ATOM 3851 C CA . ALA A 1 500 ? 23.237 0.694 -22.957 1.00 94.69 500 ALA A CA 1
ATOM 3852 C C . ALA A 1 500 ? 24.545 0.122 -22.378 1.00 94.69 500 ALA A C 1
ATOM 3854 O O . ALA A 1 500 ? 25.393 -0.330 -23.145 1.00 94.69 500 ALA A O 1
ATOM 3855 N N . PHE A 1 501 ? 24.705 0.119 -21.048 1.00 91.38 501 PHE A N 1
ATOM 3856 C CA . PHE A 1 501 ? 25.910 -0.392 -20.381 1.00 91.38 501 PHE A CA 1
ATOM 3857 C C . PHE A 1 501 ? 25.945 -1.920 -20.271 1.00 91.38 501 PHE A C 1
ATOM 3859 O O . PHE A 1 501 ? 26.982 -2.519 -20.542 1.00 91.38 501 PHE A O 1
ATOM 3866 N N . ASP A 1 502 ? 24.835 -2.543 -19.866 1.00 91.38 502 ASP A N 1
ATOM 3867 C CA . ASP A 1 502 ? 24.788 -3.958 -19.468 1.00 91.38 502 ASP A CA 1
ATOM 3868 C C . ASP A 1 502 ? 23.861 -4.765 -20.381 1.00 91.38 502 ASP A C 1
ATOM 3870 O O . ASP A 1 502 ? 24.273 -5.723 -21.041 1.00 91.38 502 ASP A O 1
ATOM 3874 N N . PHE A 1 503 ? 22.587 -4.371 -20.466 1.00 93.56 503 PHE A N 1
ATOM 3875 C CA . PHE A 1 503 ? 21.576 -5.249 -21.060 1.00 93.56 503 PHE A CA 1
ATOM 3876 C C . PHE A 1 503 ? 21.737 -5.427 -22.564 1.00 93.56 503 PHE A C 1
ATOM 3878 O O . PHE A 1 503 ? 21.528 -6.534 -23.042 1.00 93.56 503 PHE A O 1
ATOM 3885 N N . GLY A 1 504 ? 22.159 -4.402 -23.309 1.00 94.19 504 GLY A N 1
ATOM 3886 C CA . GLY A 1 504 ? 22.447 -4.537 -24.739 1.00 94.19 504 GLY A CA 1
ATOM 3887 C C . GLY A 1 504 ? 23.539 -5.572 -25.025 1.00 94.19 504 GLY A C 1
ATOM 3888 O O . GLY A 1 504 ? 23.403 -6.374 -25.950 1.00 94.19 504 GLY A O 1
ATOM 3889 N N . ILE A 1 505 ? 24.582 -5.615 -24.189 1.00 94.75 505 ILE A N 1
ATOM 3890 C CA . ILE A 1 505 ? 25.662 -6.605 -24.288 1.00 94.75 505 ILE A CA 1
ATOM 3891 C C . ILE A 1 505 ? 25.161 -7.991 -23.903 1.00 94.75 505 ILE A C 1
ATOM 3893 O O . ILE A 1 505 ? 25.335 -8.931 -24.672 1.00 94.75 505 ILE A O 1
ATOM 3897 N N . LYS A 1 506 ? 24.466 -8.130 -22.767 1.00 93.88 506 LYS A N 1
ATOM 3898 C CA . LYS A 1 506 ? 23.862 -9.414 -22.370 1.00 93.88 506 LYS A CA 1
ATOM 3899 C C . LYS A 1 506 ? 22.900 -9.942 -23.429 1.00 93.88 506 LYS A C 1
ATOM 3901 O O . LYS A 1 506 ? 22.911 -11.133 -23.728 1.00 93.88 506 LYS A O 1
ATOM 3906 N N . ALA A 1 507 ? 22.089 -9.068 -24.020 1.00 93.75 507 ALA A N 1
ATOM 3907 C CA . ALA A 1 507 ? 21.066 -9.445 -24.985 1.00 93.75 507 ALA A CA 1
ATOM 3908 C C . ALA A 1 507 ? 21.636 -10.014 -26.288 1.00 93.75 507 ALA A C 1
ATOM 3910 O O . ALA A 1 507 ? 20.960 -10.802 -26.948 1.00 93.75 507 ALA A O 1
ATOM 3911 N N . THR A 1 508 ? 22.863 -9.621 -26.633 1.00 95.06 508 THR A N 1
ATOM 3912 C CA . THR A 1 508 ? 23.543 -9.961 -27.890 1.00 95.06 508 THR A CA 1
ATOM 3913 C C . THR A 1 508 ? 24.737 -10.898 -27.701 1.00 95.06 508 THR A C 1
ATOM 3915 O O . THR A 1 508 ? 25.348 -11.310 -28.683 1.00 95.06 508 THR A O 1
ATOM 3918 N N . ALA A 1 509 ? 25.083 -11.238 -26.457 1.00 95.19 509 ALA A N 1
ATOM 3919 C CA . ALA A 1 509 ? 26.232 -12.072 -26.130 1.00 95.19 509 ALA A CA 1
ATOM 3920 C C . ALA A 1 509 ? 26.102 -13.502 -26.677 1.00 95.19 509 ALA A C 1
ATOM 3922 O O . ALA A 1 509 ? 25.006 -14.045 -26.793 1.00 95.19 509 ALA A O 1
ATOM 3923 N N . LEU A 1 510 ? 27.251 -14.135 -26.937 1.00 95.75 510 LEU A N 1
ATOM 3924 C CA . LEU A 1 510 ? 27.349 -15.540 -27.355 1.00 95.75 510 LEU A CA 1
ATOM 3925 C C . LEU A 1 510 ? 26.826 -16.526 -26.292 1.00 95.75 510 LEU A C 1
ATOM 3927 O O . LEU A 1 510 ? 26.473 -17.660 -26.607 1.00 95.75 510 LEU A O 1
ATOM 3931 N N . SER A 1 511 ? 26.810 -16.104 -25.029 1.00 94.12 511 SER A N 1
ATOM 3932 C CA . SER A 1 511 ? 26.303 -16.867 -23.893 1.00 94.12 511 SER A CA 1
ATOM 3933 C C . SER A 1 511 ? 25.824 -15.919 -22.798 1.00 94.12 511 SER A C 1
ATOM 3935 O O . SER A 1 511 ? 26.346 -14.811 -22.669 1.00 94.12 511 SER A O 1
ATOM 3937 N N . GLN A 1 512 ? 24.885 -16.373 -21.969 1.00 93.31 512 GLN A N 1
ATOM 3938 C CA . GLN A 1 512 ? 24.389 -15.630 -20.809 1.00 93.31 512 GLN A CA 1
ATOM 3939 C C . GLN A 1 512 ? 24.515 -16.482 -19.544 1.00 93.31 512 GLN A C 1
ATOM 3941 O O . GLN A 1 512 ? 24.315 -17.696 -19.581 1.00 93.31 512 GLN A O 1
ATOM 3946 N N . GLU A 1 513 ? 24.837 -15.837 -18.426 1.00 92.00 513 GLU A N 1
ATOM 3947 C CA . GLU A 1 513 ? 24.882 -16.478 -17.112 1.00 92.00 513 GLU A CA 1
ATOM 3948 C C . GLU A 1 513 ? 23.513 -17.071 -16.742 1.00 92.00 513 GLU A C 1
ATOM 3950 O O . GLU A 1 513 ? 22.472 -16.467 -17.010 1.00 92.00 513 GLU A O 1
ATOM 3955 N N . GLY A 1 514 ? 23.512 -18.286 -16.183 1.00 93.12 514 GLY A N 1
ATOM 3956 C CA . GLY A 1 514 ? 22.284 -18.990 -15.798 1.00 93.12 514 GLY A CA 1
ATOM 3957 C C . GLY A 1 514 ? 21.429 -19.500 -16.959 1.00 93.12 514 GLY A C 1
ATOM 3958 O O . GLY A 1 514 ? 20.355 -20.055 -16.722 1.00 93.12 514 GLY A O 1
ATOM 3959 N N . LYS A 1 515 ? 21.851 -19.304 -18.215 1.00 95.56 515 LYS A N 1
ATOM 3960 C CA . LYS A 1 515 ? 21.052 -19.642 -19.396 1.00 95.56 515 LYS A CA 1
ATOM 3961 C C . LYS A 1 515 ? 21.559 -20.908 -20.084 1.00 95.56 515 LYS A C 1
ATOM 3963 O O . LYS A 1 515 ? 22.763 -21.101 -20.244 1.00 95.56 515 LYS A O 1
ATOM 3968 N N . ASN A 1 516 ? 20.634 -21.728 -20.574 1.00 95.69 516 ASN A N 1
ATOM 3969 C CA . ASN A 1 516 ? 20.944 -22.779 -21.540 1.00 95.69 516 ASN A CA 1
ATOM 3970 C C . ASN A 1 516 ? 21.566 -22.189 -22.828 1.00 95.69 516 ASN A C 1
ATOM 3972 O O . ASN A 1 516 ? 21.283 -21.036 -23.188 1.00 95.69 516 ASN A O 1
ATOM 3976 N N . PRO A 1 517 ? 22.399 -22.960 -23.556 1.00 95.38 517 PRO A N 1
ATOM 3977 C CA . PRO A 1 517 ? 22.936 -22.536 -24.848 1.00 95.38 517 PRO A CA 1
ATOM 3978 C C . PRO A 1 517 ? 21.842 -22.040 -25.801 1.00 95.38 517 PRO A C 1
ATOM 3980 O O . PRO A 1 517 ? 20.719 -22.542 -25.775 1.00 95.38 517 PRO A O 1
ATOM 3983 N N . HIS A 1 518 ? 22.163 -21.054 -26.643 1.00 95.06 518 HIS A N 1
ATOM 3984 C CA . HIS A 1 518 ? 21.193 -20.490 -27.584 1.00 95.06 518 HIS A CA 1
ATOM 3985 C C . HIS A 1 518 ? 20.632 -21.555 -28.535 1.00 95.06 518 HIS A C 1
ATOM 3987 O O . HIS A 1 518 ? 21.384 -22.301 -29.162 1.00 95.06 518 HIS A O 1
ATOM 3993 N N . SER A 1 519 ? 19.306 -21.625 -28.617 1.00 93.44 519 SER A N 1
ATOM 3994 C CA . SER A 1 519 ? 18.561 -22.588 -29.429 1.00 93.44 519 SER A C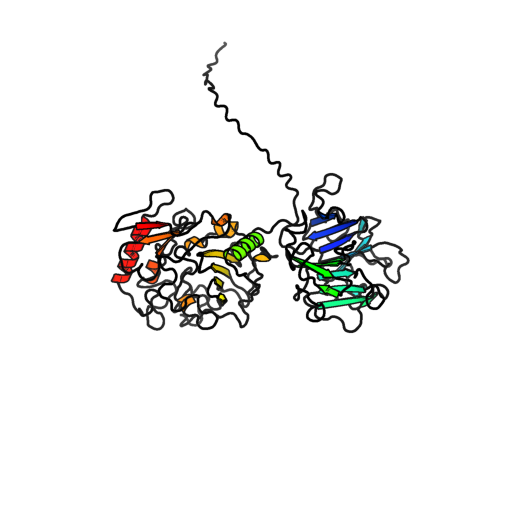A 1
ATOM 3995 C C . SER A 1 519 ? 17.138 -22.078 -29.681 1.00 93.44 519 SER A C 1
ATOM 3997 O O . SER A 1 519 ? 16.757 -21.021 -29.183 1.00 93.44 519 SER A O 1
ATOM 3999 N N . ALA A 1 520 ? 16.320 -22.832 -30.419 1.00 91.50 520 ALA A N 1
ATOM 4000 C CA . ALA A 1 520 ? 14.895 -22.518 -30.554 1.00 91.50 520 ALA A CA 1
ATOM 4001 C C . ALA A 1 520 ? 14.149 -22.557 -29.199 1.00 91.50 520 ALA A C 1
ATOM 4003 O O . ALA A 1 520 ? 13.259 -21.742 -28.960 1.00 91.50 520 ALA A O 1
ATOM 4004 N N . ASP A 1 521 ? 14.549 -23.455 -28.292 1.00 90.69 521 ASP A N 1
ATOM 4005 C CA . ASP A 1 521 ? 13.942 -23.598 -26.961 1.00 90.69 521 ASP A CA 1
ATOM 4006 C C . ASP A 1 521 ? 14.450 -22.534 -25.973 1.00 90.69 521 ASP A C 1
ATOM 4008 O O . ASP A 1 521 ? 13.700 -22.044 -25.121 1.00 90.69 521 ASP A O 1
ATOM 4012 N N . SER A 1 522 ? 15.708 -22.115 -26.148 1.00 93.62 522 SER A N 1
ATOM 4013 C CA . SER A 1 522 ? 16.388 -21.074 -25.377 1.00 93.62 522 SER A CA 1
ATOM 4014 C C . SER A 1 522 ? 16.882 -19.950 -26.302 1.00 93.62 522 SER A C 1
ATOM 4016 O O . SER A 1 522 ? 18.095 -19.790 -26.499 1.00 93.62 522 SER A O 1
ATOM 4018 N N . PRO A 1 523 ? 15.967 -19.158 -26.893 1.00 92.12 523 PRO A N 1
ATOM 4019 C CA . PRO A 1 523 ? 16.325 -18.150 -27.885 1.00 92.12 523 PRO A CA 1
ATOM 4020 C C . PRO A 1 523 ? 17.257 -17.091 -27.298 1.00 92.12 523 PRO A C 1
ATOM 4022 O O . PRO A 1 523 ? 17.302 -16.856 -26.084 1.00 92.12 523 PRO A O 1
ATOM 4025 N N . ILE A 1 524 ? 18.045 -16.461 -28.167 1.00 92.56 524 ILE A N 1
ATOM 4026 C CA . ILE A 1 524 ? 18.770 -15.247 -27.796 1.00 92.56 524 ILE A CA 1
ATOM 4027 C C . ILE A 1 524 ? 17.760 -14.131 -27.485 1.00 92.56 524 ILE A C 1
ATOM 4029 O O . ILE A 1 524 ? 16.607 -14.171 -27.906 1.00 92.56 524 ILE A O 1
ATOM 4033 N N . TRP A 1 525 ? 18.156 -13.177 -26.645 1.00 90.69 525 TRP A N 1
ATOM 4034 C CA . TRP A 1 525 ? 17.247 -12.123 -26.194 1.00 90.69 525 TRP A CA 1
ATOM 4035 C C . TRP A 1 525 ? 16.986 -11.098 -27.305 1.00 90.69 525 TRP A C 1
ATOM 4037 O O . TRP A 1 525 ? 15.849 -10.673 -27.505 1.00 90.69 525 TRP A O 1
ATOM 4047 N N . MET A 1 526 ? 18.026 -10.690 -28.026 1.00 86.38 526 MET A N 1
ATOM 4048 C CA . MET A 1 526 ? 17.890 -9.703 -29.094 1.00 86.38 526 MET A CA 1
ATOM 4049 C C . MET A 1 526 ? 17.101 -10.256 -30.292 1.00 86.38 526 MET A C 1
ATOM 4051 O O . MET A 1 526 ? 17.282 -11.420 -30.608 1.00 86.38 526 MET A O 1
ATOM 4055 N N . LYS A 1 527 ? 16.289 -9.404 -30.954 1.00 84.44 527 LYS A N 1
ATOM 4056 C CA . LYS A 1 527 ? 15.413 -9.672 -32.128 1.00 84.44 527 LYS A CA 1
ATOM 4057 C C . LYS A 1 527 ? 14.475 -10.894 -31.969 1.00 84.44 527 LYS A C 1
ATOM 4059 O O . LYS A 1 527 ? 14.901 -12.016 -31.753 1.00 84.44 527 LYS A O 1
ATOM 4064 N N . ARG A 1 528 ? 13.160 -10.712 -32.165 1.00 78.38 528 ARG A N 1
ATOM 4065 C CA . ARG A 1 528 ? 12.133 -11.749 -31.884 1.00 78.38 528 ARG A CA 1
ATOM 4066 C C . ARG A 1 528 ? 12.353 -13.092 -32.602 1.00 78.38 528 ARG A C 1
ATOM 4068 O O . ARG A 1 528 ? 12.003 -14.133 -32.059 1.00 78.38 528 ARG A O 1
ATOM 4075 N N . GLU A 1 529 ? 12.895 -13.056 -33.813 1.00 81.94 529 GLU A N 1
ATOM 4076 C CA . GLU A 1 529 ? 13.097 -14.239 -34.663 1.00 81.94 529 GLU A CA 1
ATOM 4077 C C . GLU A 1 529 ? 14.519 -14.804 -34.573 1.00 81.94 529 GLU A C 1
ATOM 4079 O O . GLU A 1 529 ? 14.812 -15.864 -35.128 1.00 81.94 529 GLU A O 1
ATOM 4084 N N . GLN A 1 530 ? 15.415 -14.110 -33.873 1.00 89.25 530 GLN A N 1
ATOM 4085 C CA . GLN A 1 530 ? 16.795 -14.533 -33.754 1.00 89.25 530 GLN A CA 1
ATOM 4086 C C . GLN A 1 530 ? 16.891 -15.630 -32.689 1.00 89.25 530 GLN A C 1
ATOM 4088 O O . GLN A 1 530 ? 16.485 -15.468 -31.540 1.00 89.25 530 GLN A O 1
ATOM 4093 N N . VAL A 1 531 ? 17.443 -16.776 -33.079 1.00 91.25 531 VAL A N 1
ATOM 4094 C CA . VAL A 1 531 ? 17.627 -17.938 -32.190 1.00 91.25 531 VAL A CA 1
ATOM 4095 C C . VAL A 1 531 ? 19.095 -18.215 -31.875 1.00 91.25 531 VAL A C 1
ATOM 4097 O O . VAL A 1 531 ? 19.393 -18.904 -30.904 1.00 91.25 531 VAL A O 1
ATOM 4100 N N . THR A 1 532 ? 20.019 -17.654 -32.658 1.00 90.75 532 THR A N 1
ATOM 4101 C CA . THR A 1 532 ? 21.469 -17.869 -32.551 1.00 90.75 532 THR A CA 1
ATOM 4102 C C . THR A 1 532 ? 22.236 -16.553 -32.490 1.00 90.75 532 THR A C 1
ATOM 4104 O O . THR A 1 532 ? 21.733 -15.498 -32.867 1.00 90.75 532 THR A O 1
ATOM 4107 N N . PHE A 1 533 ? 23.480 -16.616 -32.024 1.00 95.12 533 PHE A N 1
ATOM 4108 C CA . PHE A 1 533 ? 24.386 -15.472 -31.977 1.00 95.12 533 PHE A CA 1
ATOM 4109 C C . PHE A 1 533 ? 24.689 -14.898 -33.372 1.00 95.12 533 PHE A C 1
ATOM 4111 O O . PHE A 1 533 ? 24.926 -15.649 -34.318 1.00 95.12 533 PHE A O 1
ATOM 4118 N N . GLU A 1 534 ? 24.752 -13.569 -33.464 1.00 94.88 534 GLU A N 1
ATOM 4119 C CA . GLU A 1 534 ? 25.185 -12.833 -34.653 1.00 94.88 534 GLU A CA 1
ATOM 4120 C C . GLU A 1 534 ? 26.236 -11.788 -34.264 1.00 94.88 534 GLU A C 1
ATOM 4122 O O . GLU A 1 534 ? 25.947 -10.845 -33.523 1.00 94.88 534 GLU A O 1
ATOM 4127 N N . GLN A 1 535 ? 27.454 -11.930 -34.799 1.00 95.56 535 GLN A N 1
ATOM 4128 C CA . GLN A 1 535 ? 28.576 -11.045 -34.466 1.00 95.56 535 GLN A CA 1
ATOM 4129 C C . GLN A 1 535 ? 28.273 -9.576 -34.788 1.00 95.56 535 GLN A C 1
ATOM 4131 O O . GLN A 1 535 ? 28.571 -8.702 -33.983 1.00 95.56 535 GLN A O 1
ATOM 4136 N N . ALA A 1 536 ? 27.627 -9.301 -35.925 1.00 94.19 536 ALA A N 1
ATOM 4137 C CA . ALA A 1 536 ? 27.324 -7.936 -36.353 1.00 94.19 536 ALA A CA 1
ATOM 4138 C C . ALA A 1 536 ? 26.412 -7.190 -35.359 1.00 94.19 536 ALA A C 1
ATOM 4140 O O . ALA A 1 536 ? 26.662 -6.026 -35.043 1.00 94.19 536 ALA A O 1
ATOM 4141 N N . THR A 1 537 ? 25.390 -7.860 -34.818 1.00 93.81 537 THR A N 1
ATOM 4142 C CA . THR A 1 537 ? 24.486 -7.264 -33.824 1.00 93.81 537 THR A CA 1
ATOM 4143 C C . THR A 1 537 ? 25.175 -7.092 -32.464 1.00 93.81 537 THR A C 1
ATOM 4145 O O . THR A 1 537 ? 24.946 -6.089 -31.785 1.00 93.81 537 THR A O 1
ATOM 4148 N N . PHE A 1 538 ? 26.083 -7.997 -32.084 1.00 96.00 538 PHE A N 1
ATOM 4149 C CA . PHE A 1 538 ? 26.931 -7.807 -30.902 1.00 96.00 538 PHE A CA 1
ATOM 4150 C C . PHE A 1 538 ? 27.879 -6.606 -31.055 1.00 96.00 538 PHE A C 1
ATOM 4152 O O . PHE A 1 538 ? 27.950 -5.758 -30.165 1.00 96.00 538 PHE A O 1
ATOM 4159 N N . ASP A 1 539 ? 28.541 -6.464 -32.205 1.00 96.19 539 ASP A N 1
ATOM 4160 C CA . ASP A 1 539 ? 29.424 -5.328 -32.499 1.00 96.19 539 ASP A CA 1
ATOM 4161 C C . ASP A 1 539 ? 28.652 -3.994 -32.482 1.00 96.19 539 ASP A C 1
ATOM 4163 O O . ASP A 1 539 ? 29.156 -2.972 -31.997 1.00 96.19 539 ASP A O 1
ATOM 4167 N N . ALA A 1 540 ? 27.400 -4.003 -32.956 1.00 95.25 540 ALA A N 1
ATOM 4168 C CA . ALA A 1 540 ? 26.495 -2.859 -32.891 1.00 95.25 540 ALA A CA 1
ATOM 4169 C C . ALA A 1 540 ? 26.112 -2.499 -31.441 1.00 95.25 540 ALA A C 1
ATOM 4171 O O . ALA A 1 540 ? 26.109 -1.316 -31.079 1.00 95.25 540 ALA A O 1
ATOM 4172 N N . ALA A 1 541 ? 25.851 -3.488 -30.581 1.00 95.88 541 ALA A N 1
ATOM 4173 C CA . ALA A 1 541 ? 25.627 -3.263 -29.152 1.00 95.88 541 ALA A CA 1
ATOM 4174 C C . ALA A 1 541 ? 26.887 -2.728 -28.446 1.00 95.88 541 ALA A C 1
ATOM 4176 O O . ALA A 1 541 ? 26.793 -1.798 -27.646 1.00 95.88 541 ALA A O 1
ATOM 4177 N N . GLN A 1 542 ? 28.079 -3.222 -28.797 1.00 96.81 542 GLN A N 1
ATOM 4178 C CA . GLN A 1 542 ? 29.341 -2.681 -28.281 1.00 96.81 542 GLN A CA 1
ATOM 4179 C C . GLN A 1 542 ? 29.579 -1.227 -28.700 1.00 96.81 542 GLN A C 1
ATOM 4181 O O . GLN A 1 542 ? 30.163 -0.456 -27.941 1.00 96.81 542 GLN A O 1
ATOM 4186 N N . ALA A 1 543 ? 29.140 -0.818 -29.893 1.00 96.38 543 ALA A N 1
ATOM 4187 C CA . ALA A 1 543 ? 29.213 0.584 -30.297 1.00 96.38 543 ALA A CA 1
ATOM 4188 C C . ALA A 1 543 ? 28.345 1.481 -29.396 1.00 96.38 543 ALA A C 1
ATOM 4190 O O . ALA A 1 543 ? 28.814 2.535 -28.966 1.00 96.38 543 ALA A O 1
ATOM 4191 N N . ILE A 1 544 ? 27.130 1.035 -29.053 1.00 96.19 544 ILE A N 1
ATOM 4192 C CA . ILE A 1 544 ? 26.251 1.715 -28.087 1.00 96.19 544 ILE A CA 1
ATOM 4193 C C . ILE A 1 544 ? 26.921 1.789 -26.709 1.00 96.19 544 ILE A C 1
ATOM 4195 O O . ILE A 1 544 ? 26.983 2.872 -26.129 1.00 96.19 544 ILE A O 1
ATOM 4199 N N . GLN A 1 545 ? 27.485 0.679 -26.219 1.00 95.88 545 GLN A N 1
ATOM 4200 C CA . GLN A 1 545 ? 28.182 0.633 -24.930 1.00 95.88 545 GLN A CA 1
ATOM 4201 C C . GLN A 1 545 ? 29.370 1.608 -24.886 1.00 95.88 545 GLN A C 1
ATOM 4203 O O . GLN A 1 545 ? 29.475 2.401 -23.958 1.00 95.88 545 GLN A O 1
ATOM 4208 N N . ARG A 1 546 ? 30.206 1.653 -25.933 1.00 95.44 546 ARG A N 1
ATOM 4209 C CA . ARG A 1 546 ? 31.329 2.608 -26.024 1.00 95.44 546 ARG A CA 1
ATOM 4210 C C . ARG A 1 546 ? 30.882 4.072 -26.024 1.00 95.44 546 ARG A C 1
ATOM 4212 O O . ARG A 1 546 ? 31.637 4.943 -25.594 1.00 95.44 546 ARG A O 1
ATOM 4219 N N . CYS A 1 547 ? 29.692 4.373 -26.543 1.00 95.25 547 CYS A N 1
ATOM 4220 C CA . CYS A 1 547 ? 29.120 5.713 -26.436 1.00 95.25 547 CYS A CA 1
ATOM 4221 C C . CYS A 1 547 ? 28.602 5.979 -25.016 1.00 95.25 547 CYS A C 1
ATOM 4223 O O . CYS A 1 547 ? 28.913 7.022 -24.444 1.00 95.25 547 CYS A O 1
ATOM 4225 N N . ALA A 1 548 ? 27.906 5.015 -24.406 1.00 94.19 548 ALA A N 1
ATOM 4226 C CA . ALA A 1 548 ? 27.487 5.077 -23.007 1.00 94.19 548 ALA A CA 1
ATOM 4227 C C . ALA A 1 548 ? 28.677 5.297 -22.051 1.00 94.19 548 ALA A C 1
ATOM 4229 O O . ALA A 1 548 ? 28.586 6.132 -21.154 1.00 94.19 548 ALA A O 1
ATOM 4230 N N . ASP A 1 549 ? 29.830 4.670 -22.304 1.00 91.81 549 ASP A N 1
ATOM 4231 C CA . ASP A 1 549 ? 31.081 4.844 -21.549 1.00 91.81 549 ASP A CA 1
ATOM 4232 C C . ASP A 1 549 ? 31.620 6.278 -21.549 1.00 91.81 549 ASP A C 1
ATOM 4234 O O . ASP A 1 549 ? 32.478 6.604 -20.725 1.00 91.81 549 ASP A O 1
ATOM 4238 N N . GLN A 1 550 ? 31.124 7.157 -22.422 1.00 91.38 550 GLN A N 1
ATOM 4239 C CA . GLN A 1 550 ? 31.460 8.584 -22.435 1.00 91.38 550 GLN A CA 1
ATOM 4240 C C . GLN A 1 550 ? 30.549 9.415 -21.518 1.00 91.38 550 GLN A C 1
ATOM 4242 O O . GLN A 1 550 ? 30.860 10.571 -21.231 1.00 91.38 550 GLN A O 1
ATOM 4247 N N . PHE A 1 551 ? 29.446 8.851 -21.017 1.00 90.56 551 PHE A N 1
ATOM 4248 C CA . PHE A 1 551 ? 28.535 9.538 -20.108 1.00 90.56 551 PHE A CA 1
ATOM 4249 C C . PHE A 1 551 ? 29.183 9.789 -18.743 1.00 90.56 551 PHE A C 1
ATOM 4251 O O . PHE A 1 551 ? 29.610 8.863 -18.047 1.00 90.56 551 PHE A O 1
ATOM 4258 N N . ARG A 1 552 ? 29.231 11.056 -18.329 1.00 85.38 552 ARG A N 1
ATOM 4259 C CA . ARG A 1 552 ? 29.711 11.475 -17.009 1.00 85.38 552 ARG A CA 1
ATOM 4260 C C . ARG A 1 552 ? 28.728 12.484 -16.412 1.00 85.38 552 ARG A C 1
ATOM 4262 O O . ARG A 1 552 ? 28.495 13.522 -17.037 1.00 85.38 552 ARG A O 1
ATOM 4269 N N . PRO A 1 553 ? 28.163 12.222 -15.220 1.00 77.50 553 PRO A N 1
ATOM 4270 C CA . PRO A 1 553 ? 27.324 13.200 -14.538 1.00 77.50 553 PRO A CA 1
ATOM 4271 C C . PRO A 1 553 ? 28.054 14.542 -14.365 1.00 77.50 553 PRO A C 1
ATOM 4273 O O . PRO A 1 553 ? 29.207 14.577 -13.941 1.00 77.50 553 PRO A O 1
ATOM 4276 N N . GLY A 1 554 ? 27.390 15.649 -14.707 1.00 79.62 554 GLY A N 1
ATOM 4277 C CA . GLY A 1 554 ? 27.933 17.008 -14.553 1.00 79.62 554 GLY A CA 1
ATOM 4278 C C . GLY A 1 554 ? 28.905 17.475 -15.647 1.00 79.62 554 GLY A C 1
ATOM 4279 O O . GLY A 1 554 ? 29.366 18.612 -15.592 1.00 79.62 554 GLY A O 1
ATOM 4280 N N . VAL A 1 555 ? 29.191 16.646 -16.653 1.00 86.75 555 VAL A N 1
ATOM 4281 C CA . VAL A 1 555 ? 30.019 16.997 -17.822 1.00 86.75 555 VAL A CA 1
ATOM 4282 C C . VAL A 1 555 ? 29.107 17.205 -19.042 1.00 86.75 555 VAL A C 1
ATOM 4284 O O . VAL A 1 555 ? 28.044 16.581 -19.106 1.00 86.75 555 VAL A O 1
ATOM 4287 N N . PRO A 1 556 ? 29.465 18.068 -20.017 1.00 91.75 556 PRO A N 1
ATOM 4288 C CA . PRO A 1 556 ? 28.714 18.177 -21.264 1.00 91.75 556 PRO A CA 1
ATOM 4289 C C . PRO A 1 556 ? 28.498 16.816 -21.935 1.00 91.75 556 PRO A C 1
ATOM 4291 O O . PRO A 1 556 ? 29.433 16.029 -22.080 1.00 91.75 556 PRO A O 1
ATOM 4294 N N . LEU A 1 557 ? 27.255 16.549 -22.341 1.00 93.38 557 LEU A N 1
ATOM 4295 C CA . LEU A 1 557 ? 26.884 15.292 -22.987 1.00 93.38 557 LEU A CA 1
ATOM 4296 C C . LEU A 1 557 ? 27.531 15.178 -24.378 1.00 93.38 557 LEU A C 1
ATOM 4298 O O . LEU A 1 557 ? 27.574 16.178 -25.105 1.00 93.38 557 LEU A O 1
ATOM 4302 N N . PRO A 1 558 ? 27.979 13.975 -24.790 1.00 94.50 558 PRO A N 1
ATOM 4303 C CA . PRO A 1 558 ? 28.383 13.723 -26.168 1.00 94.50 558 PRO A CA 1
ATOM 4304 C C . PRO A 1 558 ? 27.293 14.154 -27.154 1.00 94.50 558 PRO A C 1
ATOM 4306 O O . PRO A 1 558 ? 26.130 13.779 -27.014 1.00 94.50 558 PRO A O 1
ATOM 4309 N N . ASN A 1 559 ? 27.664 14.946 -28.159 1.00 94.94 559 ASN A N 1
ATOM 4310 C CA . ASN A 1 559 ? 26.742 15.448 -29.176 1.00 94.94 559 ASN A CA 1
ATOM 4311 C C . ASN A 1 559 ? 27.427 15.481 -30.545 1.00 94.94 559 ASN A C 1
ATOM 4313 O O . ASN A 1 559 ? 27.717 16.537 -31.105 1.00 94.94 559 ASN A O 1
ATOM 4317 N N . SER A 1 560 ? 27.752 14.297 -31.052 1.00 92.31 560 SER A N 1
ATOM 4318 C CA . SER A 1 560 ? 28.416 14.106 -32.339 1.00 92.31 560 SER A CA 1
ATOM 4319 C C . SER A 1 560 ? 27.724 12.994 -33.127 1.00 92.31 560 SER A C 1
ATOM 4321 O O . SER A 1 560 ? 27.025 12.168 -32.549 1.00 92.31 560 SER A O 1
ATOM 4323 N N . ALA A 1 561 ? 27.933 12.940 -34.444 1.00 86.75 561 ALA A N 1
ATOM 4324 C CA . ALA A 1 561 ? 27.404 11.856 -35.275 1.00 86.75 561 ALA A CA 1
ATOM 4325 C C . ALA A 1 561 ? 27.783 10.431 -34.791 1.00 86.75 561 ALA A C 1
ATOM 4327 O O . ALA A 1 561 ? 26.898 9.580 -34.781 1.00 86.75 561 ALA A O 1
ATOM 4328 N N . PRO A 1 562 ? 29.033 10.138 -34.363 1.00 90.88 562 PRO A N 1
ATOM 4329 C CA . PRO A 1 562 ? 29.392 8.796 -33.886 1.00 90.88 562 PRO A CA 1
ATOM 4330 C C . PRO A 1 562 ? 28.903 8.474 -32.465 1.00 90.88 562 PRO A C 1
ATOM 4332 O O . PRO A 1 562 ? 28.906 7.310 -32.074 1.00 90.88 562 PRO A O 1
ATOM 4335 N N . CYS A 1 563 ? 28.539 9.483 -31.672 1.00 96.25 563 CYS A N 1
ATOM 4336 C CA . CYS A 1 563 ? 28.020 9.302 -30.322 1.00 96.25 563 CYS A CA 1
ATOM 4337 C C . CYS A 1 563 ? 27.257 10.549 -29.884 1.00 96.25 563 CYS A C 1
ATOM 4339 O O . CYS A 1 563 ? 27.834 11.640 -29.745 1.00 96.25 563 CYS A O 1
ATOM 4341 N N . LYS A 1 564 ? 25.961 10.364 -29.650 1.00 96.19 564 LYS A N 1
ATOM 4342 C CA . LYS A 1 564 ? 25.059 11.385 -29.138 1.00 96.19 564 LYS A CA 1
ATOM 4343 C C . LYS A 1 564 ? 24.301 10.842 -27.934 1.00 96.19 564 LYS A C 1
ATOM 4345 O O . LYS A 1 564 ? 23.736 9.752 -27.984 1.00 96.19 564 LYS A O 1
ATOM 4350 N N . ILE A 1 565 ? 24.291 11.621 -26.858 1.00 95.69 565 ILE A N 1
ATOM 4351 C CA . ILE A 1 565 ? 23.542 11.327 -25.642 1.00 95.69 565 ILE A CA 1
ATOM 4352 C C . ILE A 1 565 ? 22.612 12.495 -25.355 1.00 95.69 565 ILE A C 1
ATOM 4354 O O . ILE A 1 565 ? 23.050 13.640 -25.254 1.00 95.69 565 ILE A O 1
ATOM 4358 N N . THR A 1 566 ? 21.323 12.203 -25.202 1.00 94.94 566 THR A N 1
ATOM 4359 C CA . THR A 1 566 ? 20.307 13.242 -24.999 1.00 94.94 566 THR A CA 1
ATOM 4360 C C . THR A 1 566 ? 19.393 12.866 -23.846 1.00 94.94 566 THR A C 1
ATOM 4362 O O . THR A 1 566 ? 18.883 11.749 -23.811 1.00 94.94 566 THR A O 1
ATOM 4365 N N . GLN A 1 567 ? 19.158 13.782 -22.903 1.00 94.62 567 GLN A N 1
ATOM 4366 C CA . GLN A 1 567 ? 18.150 13.553 -21.866 1.00 94.62 567 GLN A CA 1
ATOM 4367 C C . GLN A 1 567 ? 16.776 13.448 -22.530 1.00 94.62 567 GLN A C 1
ATOM 4369 O O . GLN A 1 567 ? 16.439 14.287 -23.366 1.00 94.62 567 GLN A O 1
ATOM 4374 N N . PHE A 1 568 ? 15.999 12.431 -22.166 1.00 94.31 568 PHE A N 1
ATOM 4375 C CA . PHE A 1 568 ? 14.624 12.278 -22.653 1.00 94.31 568 PHE A CA 1
ATOM 4376 C C . PHE A 1 568 ? 13.600 12.238 -21.520 1.00 94.31 568 PHE A C 1
ATOM 4378 O O . PHE A 1 568 ? 12.419 12.447 -21.780 1.00 94.31 568 PHE A O 1
ATOM 4385 N N . THR A 1 569 ? 14.035 11.994 -20.280 1.00 94.38 569 THR A N 1
ATOM 4386 C CA . THR A 1 569 ? 13.142 12.098 -19.129 1.00 94.38 569 THR A CA 1
ATOM 4387 C C . THR A 1 569 ? 12.786 13.548 -18.870 1.00 94.38 569 THR A C 1
ATOM 4389 O O . THR A 1 569 ? 13.674 14.412 -18.822 1.00 94.38 569 THR A O 1
ATOM 4392 N N . THR A 1 570 ? 11.499 13.810 -18.680 1.00 89.25 570 THR A N 1
ATOM 4393 C CA . THR A 1 570 ? 11.016 15.117 -18.235 1.00 89.25 570 THR A CA 1
ATOM 4394 C C . THR A 1 570 ? 10.998 15.181 -16.707 1.00 89.25 570 THR A C 1
ATOM 4396 O O . THR A 1 570 ? 10.922 14.123 -16.074 1.00 89.25 570 THR A O 1
ATOM 4399 N N . PRO A 1 571 ? 11.117 16.390 -16.125 1.00 72.12 571 PRO A N 1
ATOM 4400 C CA . PRO A 1 571 ? 10.891 16.601 -14.699 1.00 72.12 571 PRO A CA 1
ATOM 4401 C C . PRO A 1 571 ? 9.517 16.122 -14.236 1.00 72.12 571 PRO A C 1
ATOM 4403 O O . PRO A 1 571 ? 8.591 16.070 -15.085 1.00 72.12 571 PRO A O 1
#